Protein AF-0000000080019250 (afdb_homodimer)

Foldseek 3Di:
DQAAAEEEEEDCPPVSVVLVVLQLPDPRYDYQEYEALDPVSLVVVCVVPPVVPPDDRDYHYYPDLVCCLVDPRHAAYEYEDDQQCQLVSLLVCLVSLHAYEYEPQNHLALVSLLVSQVSCVVSLHFFFYPLLLLLFQQLVVLLVCLVVCVQPAWAEKEWEAEAADDADQQAAQLRVPVLNQQLSVCSSNVFFFFKKWKAFDDDPFFPDDPPDDPDPRRLAAPGGRGQWMWMWGATPVRYIYIYTTGNRDHPGFGKMWIHHQFWMWIQGPVDPPARIKTWGWHWDDDPNDTDIDPTDIDRDDGDDDRSSSSVSVVSVVCSVVSHYDPSTTSVSSSSSSQRSSNHSVNHNVRTDMGGGDPPSD/DQAAAEEEEEDCPPVSVVLVVLQLPDPRYDYQEYEALDPVSLVVVCVVPPVVPPDDRDYHYYPDLCCCLVDPRHAAYEYEDDQQCQLVSLLVCLVSLHAYEYEPQNHLDLVSLLVSQVSCVVSLHFFFYPLLLLLFQQLVVLLVCLVVCVQPAWAEKEWEAEAADDADQQAAQLRVPVLNQQLSVCSSNVFFFFKKWKAFDDDPFFPDDPPDDPDPRRLAAPGGRGQWMWMWGATPVRYIYIYTTGNRDHPGFGKMWIHHQFWMWIQGPVDPPARIKTWGWHWDDDPNDTDIDPTDIDRDDGDDDRSSSSVSVVSVVCSSVSHYDPSTTSVSSSSSSQRSSNHSVNHNVRTDMGGGDPPPD

Sequence (722 aa):
MTNQIKIAVVGVGRWGVHLLRNFLEHPQVTVAAVVDPNLERLATIQRQYFLSNKTEETVLLTTEWHKIKQITDLDAVVIATPASTHYSLITNALDWGYHVLAEKPLTLNLKECHELCQLAQKRQRQLMVDHTYLFHPAVERGQAIVQEGKLGDLRYGYACRTHLGPVRQDVDALWDLAIHDIAIFNSWLGQQPVSVQASGRVWLQEKVRRTTTPSPHHPISLLGLADLVWVTLTYPNGFQAYIHLCWLNPDKQRRLVVVGSRGSLIFDEMSATSPLTLLHGELEMQSNHFIPVNQSQQVLQIEKNEPLKRVCDRFVHCIHNNTPCMVSSGWVGTQLVNILAALTESLNQNGKLVVLNTNHYMTNQIKIAVVGVGRWGVHLLRNFLEHPQVTVAAVVDPNLERLATIQRQYFLSNKTEETVLLTTEWHKIKQITDLDAVVIATPASTHYSLITNALDWGYHVLAEKPLTLNLKECHELCQLAQKRQRQLMVDHTYLFHPAVERGQAIVQEGKLGDLRYGYACRTHLGPVRQDVDALWDLAIHDIAIFNSWLGQQPVSVQASGRVWLQEKVRRTTTPSPHHPISLLGLADLVWVTLTYPNGFQAYIHLCWLNPDKQRRLVVVGSRGSLIFDEMSATSPLTLLHGELEMQSNHFIPVNQSQQVLQIEKNEPLKRVCDRFVHCIHNNTPCMVSSGWVGTQLVNILAALTESLNQNGKLVVLNTNHY

Radius of gyration: 30.51 Å; Cα contacts (8 Å, |Δi|>4): 1567; chains: 2; bounding box: 54×101×70 Å

Organism: NCBI:txid2019572

Structure (mmCIF, N/CA/C/O backbone):
data_AF-0000000080019250-model_v1
#
loop_
_entity.id
_entity.type
_entity.pdbx_description
1 polymer 'Gfo/Idh/MocA family oxidoreductase'
#
loop_
_atom_site.group_PDB
_atom_site.id
_atom_site.type_symbol
_atom_site.label_atom_id
_atom_site.label_alt_id
_atom_site.label_comp_id
_atom_site.label_asym_id
_atom_site.label_entity_id
_atom_site.label_seq_id
_atom_site.pdbx_PDB_ins_code
_atom_site.Cartn_x
_atom_site.Cartn_y
_atom_site.Cartn_z
_atom_site.occupancy
_atom_site.B_iso_or_equiv
_atom_site.auth_seq_id
_atom_site.auth_comp_id
_atom_site.auth_asym_id
_atom_site.auth_atom_id
_atom_site.pdbx_PDB_model_num
ATOM 1 N N . MET A 1 1 ? 7.574 -35.281 -39.594 1 39.47 1 MET A N 1
ATOM 2 C CA . MET A 1 1 ? 6.277 -35.312 -38.938 1 39.47 1 MET A CA 1
ATOM 3 C C . MET A 1 1 ? 6.406 -34.875 -37.469 1 39.47 1 MET A C 1
ATOM 5 O O . MET A 1 1 ? 7.18 -35.469 -36.719 1 39.47 1 MET A O 1
ATOM 9 N N . THR A 1 2 ? 6.305 -33.656 -37.125 1 54.28 2 THR A N 1
ATOM 10 C CA . THR A 1 2 ? 6.699 -33.125 -35.812 1 54.28 2 THR A CA 1
ATOM 11 C C . THR A 1 2 ? 6.062 -33.875 -34.688 1 54.28 2 THR A C 1
ATOM 13 O O . THR A 1 2 ? 4.879 -34.219 -34.719 1 54.28 2 THR A O 1
ATOM 16 N N . ASN A 1 3 ? 6.781 -34.719 -33.969 1 76.56 3 ASN A N 1
ATOM 17 C CA . ASN A 1 3 ? 6.367 -35.656 -32.938 1 76.56 3 ASN A CA 1
ATOM 18 C C . ASN A 1 3 ? 5.402 -35.031 -31.953 1 76.56 3 ASN A C 1
ATOM 20 O O . ASN A 1 3 ? 5.766 -34.094 -31.234 1 76.56 3 ASN A O 1
ATOM 24 N N . GLN A 1 4 ? 4.094 -35.281 -32.188 1 91.5 4 GLN A N 1
ATOM 25 C CA . GLN A 1 4 ? 3.035 -34.812 -31.297 1 91.5 4 GLN A CA 1
ATOM 26 C C . GLN A 1 4 ? 3.199 -35.344 -29.875 1 91.5 4 GLN A C 1
ATOM 28 O O . GLN A 1 4 ? 3.553 -36.5 -29.688 1 91.5 4 GLN A O 1
ATOM 33 N N . ILE A 1 5 ? 3.053 -34.5 -28.953 1 96 5 ILE A N 1
ATOM 34 C CA . ILE A 1 5 ? 3.045 -34.906 -27.562 1 96 5 ILE A CA 1
ATOM 35 C C . ILE A 1 5 ? 1.623 -35.25 -27.125 1 96 5 ILE A C 1
ATOM 37 O O . ILE A 1 5 ? 0.692 -34.469 -27.344 1 96 5 ILE A O 1
ATOM 41 N N . LYS A 1 6 ? 1.521 -36.406 -26.672 1 97.19 6 LYS A N 1
ATOM 42 C CA . LYS A 1 6 ? 0.224 -36.844 -26.156 1 97.19 6 LYS A CA 1
ATOM 43 C C . LYS A 1 6 ? 0.096 -36.562 -24.672 1 97.19 6 LYS A C 1
ATOM 45 O O . LYS A 1 6 ? 0.943 -36.969 -23.875 1 97.19 6 LYS A O 1
ATOM 50 N N . ILE A 1 7 ? -1.041 -35.812 -24.281 1 98.19 7 ILE A N 1
ATOM 51 C CA . ILE A 1 7 ? -1.111 -35.438 -22.875 1 98.19 7 ILE A CA 1
ATOM 52 C C . ILE A 1 7 ? -2.469 -35.812 -22.297 1 98.19 7 ILE A C 1
ATOM 54 O O . ILE A 1 7 ? -3.434 -36 -23.047 1 98.19 7 ILE A O 1
ATOM 58 N N . ALA A 1 8 ? -2.494 -35.969 -21 1 98.56 8 ALA A N 1
ATOM 59 C CA . ALA A 1 8 ? -3.719 -36.062 -20.219 1 98.56 8 ALA A CA 1
ATOM 60 C C . ALA A 1 8 ? -3.869 -34.844 -19.297 1 98.56 8 ALA A C 1
ATOM 62 O O . ALA A 1 8 ? -2.891 -34.375 -18.703 1 98.56 8 ALA A O 1
ATOM 63 N N . VAL A 1 9 ? -5.074 -34.312 -19.188 1 98.62 9 VAL A N 1
ATOM 64 C CA . VAL A 1 9 ? -5.363 -33.219 -18.297 1 98.62 9 VAL A CA 1
ATOM 65 C C . VAL A 1 9 ? -6.168 -33.719 -17.094 1 98.62 9 VAL A C 1
ATOM 67 O O . VAL A 1 9 ? -7.242 -34.281 -17.266 1 98.62 9 VAL A O 1
ATOM 70 N N . VAL A 1 10 ? -5.574 -33.5 -15.93 1 98.62 10 VAL A N 1
ATOM 71 C CA . VAL A 1 10 ? -6.207 -33.938 -14.688 1 98.62 10 VAL A CA 1
ATOM 72 C C . VAL A 1 10 ? -6.758 -32.75 -13.93 1 98.62 10 VAL A C 1
ATOM 74 O O . VAL A 1 10 ? -5.996 -31.938 -13.383 1 98.62 10 VAL A O 1
ATOM 77 N N . GLY A 1 11 ? -8.039 -32.656 -13.812 1 98 11 GLY A N 1
ATOM 78 C CA . GLY A 1 11 ? -8.703 -31.5 -13.219 1 98 11 GLY A CA 1
ATOM 79 C C . GLY A 1 11 ? -9.148 -30.469 -14.25 1 98 11 GLY A C 1
ATOM 80 O O . GLY A 1 11 ? -8.32 -29.844 -14.906 1 98 11 GLY A O 1
ATOM 81 N N . VAL A 1 12 ? -10.492 -30.297 -14.398 1 97.25 12 VAL A N 1
ATOM 82 C CA . VAL A 1 12 ? -11.023 -29.312 -15.336 1 97.25 12 VAL A CA 1
ATOM 83 C C . VAL A 1 12 ? -12.031 -28.422 -14.617 1 97.25 12 VAL A C 1
ATOM 85 O O . VAL A 1 12 ? -13.133 -28.188 -15.117 1 97.25 12 VAL A O 1
ATOM 88 N N . GLY A 1 13 ? -11.586 -28.016 -13.414 1 93.44 13 GLY A N 1
ATOM 89 C CA . GLY A 1 13 ? -12.328 -27 -12.703 1 93.44 13 GLY A CA 1
ATOM 90 C C . GLY A 1 13 ? -12.102 -25.594 -13.25 1 93.44 13 GLY A C 1
ATOM 91 O O . GLY A 1 13 ? -12.031 -25.406 -14.469 1 93.44 13 GLY A O 1
ATOM 92 N N . ARG A 1 14 ? -12.047 -24.625 -12.414 1 87.81 14 ARG A N 1
ATOM 93 C CA . ARG A 1 14 ? -11.961 -23.203 -12.789 1 87.81 14 ARG A CA 1
ATOM 94 C C . ARG A 1 14 ? -10.719 -22.938 -13.625 1 87.81 14 ARG A C 1
ATOM 96 O O . ARG A 1 14 ? -10.773 -22.203 -14.617 1 87.81 14 ARG A O 1
ATOM 103 N N . TRP A 1 15 ? -9.57 -23.516 -13.234 1 91.25 15 TRP A N 1
ATOM 104 C CA . TRP A 1 15 ? -8.312 -23.234 -13.922 1 91.25 15 TRP A CA 1
ATOM 105 C C . TRP A 1 15 ? -8.016 -24.297 -14.977 1 91.25 15 TRP A C 1
ATOM 107 O O . TRP A 1 15 ? -7.543 -23.984 -16.062 1 91.25 15 TRP A O 1
ATOM 117 N N . GLY A 1 16 ? -8.344 -25.516 -14.672 1 96.62 16 GLY A N 1
ATOM 118 C CA . GLY A 1 16 ? -8.031 -26.641 -15.547 1 96.62 16 GLY A CA 1
ATOM 119 C C . GLY A 1 16 ? -8.648 -26.5 -16.922 1 96.62 16 GLY A C 1
ATOM 120 O O . GLY A 1 16 ? -8.062 -26.938 -17.922 1 96.62 16 GLY A O 1
ATOM 121 N N . VAL A 1 17 ? -9.773 -25.859 -17 1 96.75 17 VAL A N 1
ATOM 122 C CA . VAL A 1 17 ? -10.461 -25.703 -18.281 1 96.75 17 VAL A CA 1
ATOM 123 C C . VAL A 1 17 ? -9.633 -24.797 -19.203 1 96.75 17 VAL A C 1
ATOM 125 O O . VAL A 1 17 ? -9.641 -24.984 -20.422 1 96.75 17 VAL A O 1
ATOM 128 N N . HIS A 1 18 ? -8.938 -23.828 -18.656 1 97.38 18 HIS A N 1
ATOM 129 C CA . HIS A 1 18 ? -8.094 -22.953 -19.453 1 97.38 18 HIS A CA 1
ATOM 130 C C . HIS A 1 18 ? -6.855 -23.672 -19.953 1 97.38 18 HIS A C 1
ATOM 132 O O . HIS A 1 18 ? -6.414 -23.453 -21.094 1 97.38 18 HIS A O 1
ATOM 138 N N . LEU A 1 19 ? -6.316 -24.531 -19.125 1 98.38 19 LEU A N 1
ATOM 139 C CA . LEU A 1 19 ? -5.199 -25.359 -19.562 1 98.38 19 LEU A CA 1
ATOM 140 C C . LEU A 1 19 ? -5.621 -26.297 -20.688 1 98.38 19 LEU A C 1
ATOM 142 O O . LEU A 1 19 ? -4.934 -26.391 -21.703 1 98.38 19 LEU A O 1
ATOM 146 N N . LEU A 1 20 ? -6.77 -26.891 -20.5 1 98 20 LEU A N 1
ATOM 147 C CA . LEU A 1 20 ? -7.301 -27.797 -21.531 1 98 20 LEU A CA 1
ATOM 148 C C . LEU A 1 20 ? -7.473 -27.062 -22.859 1 98 20 LEU A C 1
ATOM 150 O O . LEU A 1 20 ? -7.023 -27.562 -23.891 1 98 20 LEU A O 1
ATOM 154 N N . ARG A 1 21 ? -8.062 -25.906 -22.781 1 97.44 21 ARG A N 1
ATOM 155 C CA . ARG A 1 21 ? -8.289 -25.109 -23.984 1 97.44 21 ARG A CA 1
ATOM 156 C C . ARG A 1 21 ? -6.973 -24.812 -24.688 1 97.44 21 ARG A C 1
ATOM 158 O O . ARG A 1 21 ? -6.859 -25 -25.906 1 97.44 21 ARG A O 1
ATOM 165 N N . ASN A 1 22 ? -5.984 -24.438 -23.969 1 98.06 22 ASN A N 1
ATOM 166 C CA . ASN A 1 22 ? -4.699 -24.062 -24.547 1 98.06 22 ASN A CA 1
ATOM 167 C C . ASN A 1 22 ? -4.004 -25.266 -25.172 1 98.06 22 ASN A C 1
ATOM 169 O O . ASN A 1 22 ? -3.406 -25.156 -26.25 1 98.06 22 ASN A O 1
ATOM 173 N N . PHE A 1 23 ? -4.121 -26.438 -24.562 1 97.75 23 PHE A N 1
ATOM 174 C CA . PHE A 1 23 ? -3.465 -27.625 -25.094 1 97.75 23 PHE A CA 1
ATOM 175 C C . PHE A 1 23 ? -4.219 -28.156 -26.312 1 97.75 23 PHE A C 1
ATOM 177 O O . PHE A 1 23 ? -3.611 -28.688 -27.234 1 97.75 23 PHE A O 1
ATOM 184 N N . LEU A 1 24 ? -5.547 -27.984 -26.297 1 96.44 24 LEU A N 1
ATOM 185 C CA . LEU A 1 24 ? -6.344 -28.391 -27.469 1 96.44 24 LEU A CA 1
ATOM 186 C C . LEU A 1 24 ? -5.984 -27.547 -28.688 1 96.44 24 LEU A C 1
ATOM 188 O O . LEU A 1 24 ? -6.031 -28.031 -29.812 1 96.44 24 LEU A O 1
ATOM 192 N N . GLU A 1 25 ? -5.57 -26.359 -28.438 1 96.12 25 GLU A N 1
ATOM 193 C CA . GLU A 1 25 ? -5.266 -25.438 -29.516 1 96.12 25 GLU A CA 1
ATOM 194 C C . GLU A 1 25 ? -3.799 -25.531 -29.922 1 96.12 25 GLU A C 1
ATOM 196 O O . GLU A 1 25 ? -3.402 -24.984 -30.953 1 96.12 25 GLU A O 1
ATOM 201 N N . HIS A 1 26 ? -3.023 -26.203 -29.188 1 96.88 26 HIS A N 1
ATOM 202 C CA . HIS A 1 26 ? -1.589 -26.266 -29.438 1 96.88 26 HIS A CA 1
ATOM 203 C C . HIS A 1 26 ? -1.271 -27.203 -30.609 1 96.88 26 HIS A C 1
ATOM 205 O O . HIS A 1 26 ? -1.672 -28.359 -30.594 1 96.88 26 HIS A O 1
ATOM 211 N N . PRO A 1 27 ? -0.508 -26.797 -31.547 1 95.62 27 PRO A N 1
ATOM 212 C CA . PRO A 1 27 ? -0.312 -27.578 -32.781 1 95.62 27 PRO A CA 1
ATOM 213 C C . PRO A 1 27 ? 0.541 -28.828 -32.562 1 95.62 27 PRO A C 1
ATOM 215 O O . PRO A 1 27 ? 0.511 -29.75 -33.375 1 95.62 27 PRO A O 1
ATOM 218 N N . GLN A 1 28 ? 1.245 -28.891 -31.484 1 97.12 28 GLN A N 1
ATOM 219 C CA . GLN A 1 28 ? 2.146 -30.016 -31.266 1 97.12 28 GLN A CA 1
ATOM 220 C C . GLN A 1 28 ? 1.634 -30.922 -30.156 1 97.12 28 GLN A C 1
ATOM 222 O O . GLN A 1 28 ? 2.396 -31.703 -29.594 1 97.12 28 GLN A O 1
ATOM 227 N N . VAL A 1 29 ? 0.356 -30.797 -29.828 1 97.06 29 VAL A N 1
ATOM 228 C CA . VAL A 1 29 ? -0.158 -31.562 -28.703 1 97.06 29 VAL A CA 1
ATOM 229 C C . VAL A 1 29 ? -1.455 -32.281 -29.094 1 97.06 29 VAL A C 1
ATOM 231 O O . VAL A 1 29 ? -2.277 -31.703 -29.828 1 97.06 29 VAL A O 1
ATOM 234 N N . THR A 1 30 ? -1.56 -33.469 -28.719 1 95.81 30 THR A N 1
ATOM 235 C CA . THR A 1 30 ? -2.826 -34.188 -28.75 1 95.81 30 THR A CA 1
ATOM 236 C C . THR A 1 30 ? -3.314 -34.5 -27.344 1 95.81 30 THR A C 1
ATOM 238 O O . THR A 1 30 ? -2.602 -35.156 -26.562 1 95.81 30 THR A O 1
ATOM 241 N N . VAL A 1 31 ? -4.512 -34.062 -27.016 1 96.88 31 VAL A N 1
ATOM 242 C CA . VAL A 1 31 ? -5.105 -34.406 -25.734 1 96.88 31 VAL A CA 1
ATOM 243 C C . VAL A 1 31 ? -5.742 -35.812 -25.812 1 96.88 31 VAL A C 1
ATOM 245 O O . VAL A 1 31 ? -6.668 -36.031 -26.594 1 96.88 31 VAL A O 1
ATOM 248 N N . ALA A 1 32 ? -5.262 -36.656 -25 1 96.81 32 ALA A N 1
ATOM 249 C CA . ALA A 1 32 ? -5.699 -38.062 -25.094 1 96.81 32 ALA A CA 1
ATOM 250 C C . ALA A 1 32 ? -6.695 -38.406 -23.984 1 96.81 32 ALA A C 1
ATOM 252 O O . ALA A 1 32 ? -7.473 -39.344 -24.109 1 96.81 32 ALA A O 1
ATOM 253 N N . ALA A 1 33 ? -6.613 -37.594 -22.922 1 97.81 33 ALA A N 1
ATOM 254 C CA . ALA A 1 33 ? -7.52 -37.906 -21.828 1 97.81 33 ALA A CA 1
ATOM 255 C C . ALA A 1 33 ? -7.797 -36.656 -20.984 1 97.81 33 ALA A C 1
ATOM 257 O O . ALA A 1 33 ? -6.961 -35.75 -20.906 1 97.81 33 ALA A O 1
ATOM 258 N N . VAL A 1 34 ? -9 -36.625 -20.406 1 98.31 34 VAL A N 1
ATOM 259 C CA . VAL A 1 34 ? -9.414 -35.656 -19.391 1 98.31 34 VAL A CA 1
ATOM 260 C C . VAL A 1 34 ? -9.969 -36.406 -18.172 1 98.31 34 VAL A C 1
ATOM 262 O O . VAL A 1 34 ? -10.852 -37.25 -18.297 1 98.31 34 VAL A O 1
ATOM 265 N N . VAL A 1 35 ? -9.359 -36.094 -17.062 1 98.5 35 VAL A N 1
ATOM 266 C CA . VAL A 1 35 ? -9.75 -36.75 -15.82 1 98.5 35 VAL A CA 1
ATOM 267 C C . VAL A 1 35 ? -10.336 -35.719 -14.852 1 98.5 35 VAL A C 1
ATOM 269 O O . VAL A 1 35 ? -9.742 -34.656 -14.609 1 98.5 35 VAL A O 1
ATOM 272 N N . ASP A 1 36 ? -11.516 -35.938 -14.344 1 98.25 36 ASP A N 1
ATOM 273 C CA . ASP A 1 36 ? -12.141 -35.156 -13.289 1 98.25 36 ASP A CA 1
ATOM 274 C C . ASP A 1 36 ? -13.109 -36 -12.469 1 98.25 36 ASP A C 1
ATOM 276 O O . ASP A 1 36 ? -13.852 -36.812 -13.016 1 98.25 36 ASP A O 1
ATOM 280 N N . PRO A 1 37 ? -13.055 -35.75 -11.133 1 96.5 37 PRO A N 1
ATOM 281 C CA . PRO A 1 37 ? -13.961 -36.562 -10.32 1 96.5 37 PRO A CA 1
ATOM 282 C C . PRO A 1 37 ? -15.43 -36.188 -10.531 1 96.5 37 PRO A C 1
ATOM 284 O O . PRO A 1 37 ? -16.312 -36.969 -10.156 1 96.5 37 PRO A O 1
ATOM 287 N N . ASN A 1 38 ? -15.734 -35.062 -11.07 1 96.5 38 ASN A N 1
ATOM 288 C CA . ASN A 1 38 ? -17.109 -34.594 -11.281 1 96.5 38 ASN A CA 1
ATOM 289 C C . ASN A 1 38 ? -17.609 -34.938 -12.672 1 96.5 38 ASN A C 1
ATOM 291 O O . ASN A 1 38 ? -17.203 -34.344 -13.664 1 96.5 38 ASN A O 1
ATOM 295 N N . LEU A 1 39 ? -18.578 -35.781 -12.758 1 96.12 39 LEU A N 1
ATOM 296 C CA . LEU A 1 39 ? -19.141 -36.25 -14.023 1 96.12 39 LEU A CA 1
ATOM 297 C C . LEU A 1 39 ? -19.766 -35.125 -14.812 1 96.12 39 LEU A C 1
ATOM 299 O O . LEU A 1 39 ? -19.719 -35.125 -16.047 1 96.12 39 LEU A O 1
ATOM 303 N N . GLU A 1 40 ? -20.312 -34.219 -14.094 1 96.06 40 GLU A N 1
ATOM 304 C CA . GLU A 1 40 ? -20.969 -33.094 -14.766 1 96.06 40 GLU A CA 1
ATOM 305 C C . GLU A 1 40 ? -19.953 -32.219 -15.492 1 96.06 40 GLU A C 1
ATOM 307 O O . GLU A 1 40 ? -20.234 -31.688 -16.562 1 96.06 40 GLU A O 1
ATOM 312 N N . ARG A 1 41 ? -18.781 -32.062 -14.898 1 96 41 ARG A N 1
ATOM 313 C CA . ARG A 1 41 ? -17.719 -31.297 -15.539 1 96 41 ARG A CA 1
ATOM 314 C C . ARG A 1 41 ? -17.234 -32 -16.812 1 96 41 ARG A C 1
ATOM 316 O O . ARG A 1 41 ? -17 -31.344 -17.828 1 96 41 ARG A O 1
ATOM 323 N N . LEU A 1 42 ? -17.172 -33.281 -16.781 1 96.31 42 LEU A N 1
ATOM 324 C CA . LEU A 1 42 ? -16.734 -34.062 -17.938 1 96.31 42 LEU A CA 1
ATOM 325 C C . LEU A 1 42 ? -17.75 -33.969 -19.062 1 96.31 42 LEU A C 1
ATOM 327 O O . LEU A 1 42 ? -17.375 -33.875 -20.234 1 96.31 42 LEU A O 1
ATOM 331 N N . ALA A 1 43 ? -18.984 -33.969 -18.656 1 95.19 43 ALA A N 1
ATOM 332 C CA . ALA A 1 43 ? -20.047 -33.844 -19.656 1 95.19 43 ALA A CA 1
ATOM 333 C C . ALA A 1 43 ? -19.984 -32.5 -20.359 1 95.19 43 ALA A C 1
ATOM 335 O O . ALA A 1 43 ? -20.172 -32.406 -21.578 1 95.19 43 ALA A O 1
ATOM 336 N N . THR A 1 44 ? -19.781 -31.516 -19.562 1 95.19 44 THR A N 1
ATOM 337 C CA . THR A 1 44 ? -19.656 -30.172 -20.109 1 95.19 44 THR A CA 1
ATOM 338 C C . THR A 1 44 ? -18.5 -30.078 -21.094 1 95.19 44 THR A C 1
ATOM 340 O O . THR A 1 44 ? -18.625 -29.5 -22.172 1 95.19 44 THR A O 1
ATOM 343 N N . ILE A 1 45 ? -17.422 -30.688 -20.672 1 95.06 45 ILE A N 1
ATOM 344 C CA . ILE A 1 45 ? -16.219 -30.703 -21.516 1 95.06 45 ILE A CA 1
ATOM 345 C C . ILE A 1 45 ? -16.5 -31.469 -22.812 1 95.06 45 ILE A C 1
ATOM 347 O O . ILE A 1 45 ? -16.094 -31.031 -23.891 1 95.06 45 ILE A O 1
ATOM 351 N N . GLN A 1 46 ? -17.141 -32.594 -22.734 1 93.38 46 GLN A N 1
ATOM 352 C CA . GLN A 1 46 ? -17.484 -33.375 -23.906 1 93.38 46 GLN A CA 1
ATOM 353 C C . GLN A 1 46 ? -18.297 -32.562 -24.906 1 93.38 46 GLN A C 1
ATOM 355 O O . GLN A 1 46 ? -18 -32.562 -26.109 1 93.38 46 GLN A O 1
ATOM 360 N N . ARG A 1 47 ? -19.234 -31.828 -24.375 1 93 47 ARG A N 1
ATOM 361 C CA . ARG A 1 47 ? -20.125 -31.031 -25.219 1 93 47 ARG A CA 1
ATOM 362 C C . ARG A 1 47 ? -19.375 -29.859 -25.844 1 93 47 ARG A C 1
ATOM 364 O O . ARG A 1 47 ? -19.609 -29.531 -27.016 1 93 47 ARG A O 1
ATOM 371 N N . GLN A 1 48 ? -18.531 -29.328 -25.109 1 92.75 48 GLN A N 1
ATOM 372 C CA . GLN A 1 48 ? -17.875 -28.094 -25.547 1 92.75 48 GLN A CA 1
ATOM 373 C C . GLN A 1 48 ? -16.766 -28.391 -26.531 1 92.75 48 GLN A C 1
ATOM 375 O O . GLN A 1 48 ? -16.547 -27.609 -27.469 1 92.75 48 GLN A O 1
ATOM 380 N N . TYR A 1 49 ? -16.078 -29.562 -26.359 1 91.75 49 TYR A N 1
ATOM 381 C CA . TYR A 1 49 ? -14.828 -29.688 -27.109 1 91.75 49 TYR A CA 1
ATOM 382 C C . TYR A 1 49 ? -14.852 -30.922 -28 1 91.75 49 TYR A C 1
ATOM 384 O O . TYR A 1 49 ? -14.109 -31 -28.984 1 91.75 49 TYR A O 1
ATOM 392 N N . PHE A 1 50 ? -15.695 -31.906 -27.75 1 86.06 50 PHE A N 1
ATOM 393 C CA . PHE A 1 50 ? -15.461 -33.188 -28.406 1 86.06 50 PHE A CA 1
ATOM 394 C C . PHE A 1 50 ? -16.719 -33.688 -29.109 1 86.06 50 PHE A C 1
ATOM 396 O O . PHE A 1 50 ? -16.703 -34.719 -29.75 1 86.06 50 PHE A O 1
ATOM 403 N N . LEU A 1 51 ? -17.891 -33.062 -28.953 1 76.44 51 LEU A N 1
ATOM 404 C CA . LEU A 1 51 ? -19.109 -33.562 -29.594 1 76.44 51 LEU A CA 1
ATOM 405 C C . LEU A 1 51 ? -19.031 -33.406 -31.109 1 76.44 51 LEU A C 1
ATOM 407 O O . LEU A 1 51 ? -19.453 -34.281 -31.844 1 76.44 51 LEU A O 1
ATOM 411 N N . SER A 1 52 ? -18.859 -32.125 -31.516 1 64.38 52 SER A N 1
ATOM 412 C CA . SER A 1 52 ? -18.984 -31.891 -32.938 1 64.38 52 SER A CA 1
ATOM 413 C C . SER A 1 52 ? -17.844 -32.562 -33.719 1 64.38 52 SER A C 1
ATOM 415 O O . SER A 1 52 ? -17.875 -32.656 -34.938 1 64.38 52 SER A O 1
ATOM 417 N N . ASN A 1 53 ? -16.797 -32.688 -33.031 1 56.28 53 ASN A N 1
ATOM 418 C CA . ASN A 1 53 ? -15.625 -33.156 -33.781 1 56.28 53 ASN A CA 1
ATOM 419 C C . ASN A 1 53 ? -15.68 -34.656 -34.031 1 56.28 53 ASN A C 1
ATOM 421 O O . ASN A 1 53 ? -15.781 -35.438 -33.094 1 56.28 53 ASN A O 1
ATOM 425 N N . LYS A 1 54 ? -16.266 -34.906 -35.281 1 50.81 54 LYS A N 1
ATOM 426 C CA . LYS A 1 54 ? -16.344 -36.188 -35.938 1 50.81 54 LYS A CA 1
ATOM 427 C C . LYS A 1 54 ? -15.031 -36.969 -35.812 1 50.81 54 LYS A C 1
ATOM 429 O O . LYS A 1 54 ? -14.867 -38.031 -36.438 1 50.81 54 LYS A O 1
ATOM 434 N N . THR A 1 55 ? -13.93 -36.156 -35.688 1 47.84 55 THR A N 1
ATOM 435 C CA . THR A 1 55 ? -12.703 -36.906 -35.906 1 47.84 55 THR A CA 1
ATOM 436 C C . THR A 1 55 ? -12.523 -37.969 -34.844 1 47.84 55 THR A C 1
ATOM 438 O O . THR A 1 55 ? -13.008 -37.812 -33.719 1 47.84 55 THR A O 1
ATOM 441 N N . GLU A 1 56 ? -11.953 -39.125 -35.219 1 47.84 56 GLU A N 1
ATOM 442 C CA . GLU A 1 56 ? -11.625 -40.469 -34.781 1 47.84 56 GLU A CA 1
ATOM 443 C C . GLU A 1 56 ? -10.883 -40.469 -33.469 1 47.84 56 GLU A C 1
ATOM 445 O O . GLU A 1 56 ? -10.758 -41.5 -32.812 1 47.84 56 GLU A O 1
ATOM 450 N N . GLU A 1 57 ? -10.031 -39.438 -33.156 1 57.38 57 GLU A N 1
ATOM 451 C CA . GLU A 1 57 ? -9.148 -39.75 -32.031 1 57.38 57 GLU A CA 1
ATOM 452 C C . GLU A 1 57 ? -9.859 -39.531 -30.688 1 57.38 57 GLU A C 1
ATOM 454 O O . GLU A 1 57 ? -10.359 -38.438 -30.406 1 57.38 57 GLU A O 1
ATOM 459 N N . THR A 1 58 ? -10.312 -40.625 -30.016 1 79.25 58 THR A N 1
ATOM 460 C CA . THR A 1 58 ? -11.164 -40.75 -28.844 1 79.25 58 THR A CA 1
ATOM 461 C C . THR A 1 58 ? -10.445 -40.25 -27.594 1 79.25 58 THR A C 1
ATOM 463 O O . THR A 1 58 ? -9.359 -40.719 -27.25 1 79.25 58 THR A O 1
ATOM 466 N N . VAL A 1 59 ? -10.805 -39.094 -27.172 1 92.81 59 VAL A N 1
ATOM 467 C CA . VAL A 1 59 ? -10.344 -38.594 -25.875 1 92.81 59 VAL A CA 1
ATOM 468 C C . VAL A 1 59 ? -11.031 -39.344 -24.75 1 92.81 59 VAL A C 1
ATOM 470 O O . VAL A 1 59 ? -12.258 -39.5 -24.75 1 92.81 59 VAL A O 1
ATOM 473 N N . LEU A 1 60 ? -10.227 -39.938 -23.938 1 96.06 60 LEU A N 1
ATOM 474 C CA . LEU A 1 60 ? -10.766 -40.625 -22.781 1 96.06 60 LEU A CA 1
ATOM 475 C C . LEU A 1 60 ? -11.258 -39.656 -21.734 1 96.06 60 LEU A C 1
ATOM 477 O O . LEU A 1 60 ? -10.477 -38.844 -21.219 1 96.06 60 LEU A O 1
ATOM 481 N N . LEU A 1 61 ? -12.555 -39.625 -21.5 1 96.88 61 LEU A N 1
ATOM 482 C CA . LEU A 1 61 ? -13.133 -38.875 -20.375 1 96.88 61 LEU A CA 1
ATOM 483 C C . LEU A 1 61 ? -13.445 -39.812 -19.219 1 96.88 61 LEU A C 1
ATOM 485 O O . LEU A 1 61 ? -14.242 -40.75 -19.375 1 96.88 61 LEU A O 1
ATOM 489 N N . THR A 1 62 ? -12.781 -39.594 -18.047 1 97.75 62 THR A N 1
ATOM 490 C CA . THR A 1 62 ? -12.945 -40.594 -16.984 1 97.75 62 THR A CA 1
ATOM 491 C C . THR A 1 62 ? -12.852 -39.906 -15.609 1 97.75 62 THR A C 1
ATOM 493 O O . THR A 1 62 ? -12.258 -38.844 -15.477 1 97.75 62 THR A O 1
ATOM 496 N N . THR A 1 63 ? -13.438 -40.469 -14.633 1 98 63 THR A N 1
ATOM 497 C CA . THR A 1 63 ? -13.32 -40.031 -13.25 1 98 63 THR A CA 1
ATOM 498 C C . THR A 1 63 ? -12.188 -40.75 -12.531 1 98 63 THR A C 1
ATOM 500 O O . THR A 1 63 ? -11.844 -40.406 -11.398 1 98 63 THR A O 1
ATOM 503 N N . GLU A 1 64 ? -11.602 -41.656 -13.281 1 97.38 64 GLU A N 1
ATOM 504 C CA . GLU A 1 64 ? -10.594 -42.531 -12.656 1 97.38 64 GLU A CA 1
ATOM 505 C C . GLU A 1 64 ? -9.195 -42.188 -13.164 1 97.38 64 GLU A C 1
ATOM 507 O O . GLU A 1 64 ? -8.852 -42.469 -14.312 1 97.38 64 GLU A O 1
ATOM 512 N N . TRP A 1 65 ? -8.391 -41.75 -12.289 1 96.69 65 TRP A N 1
ATOM 513 C CA . TRP A 1 65 ? -7.043 -41.281 -12.555 1 96.69 65 TRP A CA 1
ATOM 514 C C . TRP A 1 65 ? -6.168 -42.375 -13.148 1 96.69 65 TRP A C 1
ATOM 516 O O . TRP A 1 65 ? -5.441 -42.156 -14.117 1 96.69 65 TRP A O 1
ATOM 526 N N . HIS A 1 66 ? -6.281 -43.594 -12.766 1 96.69 66 HIS A N 1
ATOM 527 C CA . HIS A 1 66 ? -5.383 -44.656 -13.156 1 96.69 66 HIS A CA 1
ATOM 528 C C . HIS A 1 66 ? -5.676 -45.156 -14.57 1 96.69 66 HIS A C 1
ATOM 530 O O . HIS A 1 66 ? -4.848 -45.812 -15.188 1 96.69 66 HIS A O 1
ATOM 536 N N . LYS A 1 67 ? -6.844 -44.781 -15.102 1 97.38 67 LYS A N 1
ATOM 537 C CA . LYS A 1 67 ? -7.25 -45.25 -16.422 1 97.38 67 LYS A CA 1
ATOM 538 C C . LYS A 1 67 ? -6.379 -44.625 -17.516 1 97.38 67 LYS A C 1
ATOM 540 O O . LYS A 1 67 ? -6.344 -45.156 -18.641 1 97.38 67 LYS A O 1
ATOM 545 N N . ILE A 1 68 ? -5.637 -43.625 -17.188 1 97.31 68 ILE A N 1
ATOM 546 C CA . ILE A 1 68 ? -4.828 -42.969 -18.219 1 97.31 68 ILE A CA 1
ATOM 547 C C . ILE A 1 68 ? -3.666 -43.906 -18.594 1 97.31 68 ILE A C 1
ATOM 549 O O . ILE A 1 68 ? -3.062 -43.75 -19.656 1 97.31 68 ILE A O 1
ATOM 553 N N . LYS A 1 69 ? -3.344 -44.844 -17.734 1 96.81 69 LYS A N 1
ATOM 554 C CA . LYS A 1 69 ? -2.248 -45.781 -18 1 96.81 69 LYS A CA 1
ATOM 555 C C . LYS A 1 69 ? -2.535 -46.656 -19.219 1 96.81 69 LYS A C 1
ATOM 557 O O . LYS A 1 69 ? -1.619 -47.219 -19.812 1 96.81 69 LYS A O 1
ATOM 562 N N . GLN A 1 70 ? -3.797 -46.719 -19.547 1 95.56 70 GLN A N 1
ATOM 563 C CA . GLN A 1 70 ? -4.188 -47.562 -20.688 1 95.56 70 GLN A CA 1
ATOM 564 C C . GLN A 1 70 ? -3.859 -46.875 -22 1 95.56 70 GLN A C 1
ATOM 566 O O . GLN A 1 70 ? -3.867 -47.5 -23.062 1 95.56 70 GLN A O 1
ATOM 571 N N . ILE A 1 71 ? -3.631 -45.656 -21.906 1 95.69 71 ILE A N 1
ATOM 572 C CA . ILE A 1 71 ? -3.352 -44.906 -23.125 1 95.69 71 ILE A CA 1
ATOM 573 C C . ILE A 1 71 ? -1.918 -45.156 -23.578 1 95.69 71 ILE A C 1
ATOM 575 O O . ILE A 1 71 ? -0.966 -44.906 -22.844 1 95.69 71 ILE A O 1
ATOM 579 N N . THR A 1 72 ? -1.812 -45.656 -24.766 1 93.38 72 THR A N 1
ATOM 580 C CA . THR A 1 72 ? -0.501 -45.938 -25.344 1 93.38 72 THR A CA 1
ATOM 581 C C . THR A 1 72 ? 0.218 -44.656 -25.734 1 93.38 72 THR A C 1
ATOM 583 O O . THR A 1 72 ? -0.395 -43.719 -26.281 1 93.38 72 THR A O 1
ATOM 586 N N . ASP A 1 73 ? 1.473 -44.531 -25.422 1 93.75 73 ASP A N 1
ATOM 587 C CA . ASP A 1 73 ? 2.385 -43.469 -25.844 1 93.75 73 ASP A CA 1
ATOM 588 C C . ASP A 1 73 ? 2.012 -42.125 -25.219 1 93.75 73 ASP A C 1
ATOM 590 O O . ASP A 1 73 ? 2.109 -41.094 -25.859 1 93.75 73 ASP A O 1
ATOM 594 N N . LEU A 1 74 ? 1.384 -42.188 -24.078 1 97.12 74 LEU A N 1
ATOM 595 C CA . LEU A 1 74 ? 1.174 -40.938 -23.328 1 97.12 74 LEU A CA 1
ATOM 596 C C . LEU A 1 74 ? 2.504 -40.344 -22.875 1 97.12 74 LEU A C 1
ATOM 598 O O . LEU A 1 74 ? 3.357 -41.062 -22.344 1 97.12 74 LEU A O 1
ATOM 602 N N . ASP A 1 75 ? 2.639 -39.062 -23.109 1 97.94 75 ASP A N 1
ATOM 603 C CA . ASP A 1 75 ? 3.936 -38.438 -22.859 1 97.94 75 ASP A CA 1
ATOM 604 C C . ASP A 1 75 ? 3.916 -37.625 -21.547 1 97.94 75 ASP A C 1
ATOM 606 O O . ASP A 1 75 ? 4.934 -37.531 -20.859 1 97.94 75 ASP A O 1
ATOM 610 N N . ALA A 1 76 ? 2.768 -37.031 -21.281 1 98.75 76 ALA A N 1
ATOM 611 C CA . ALA A 1 76 ? 2.777 -36.031 -20.203 1 98.75 76 ALA A CA 1
ATOM 612 C C . ALA A 1 76 ? 1.402 -35.938 -19.562 1 98.75 76 ALA A C 1
ATOM 614 O O . ALA A 1 76 ? 0.399 -36.344 -20.125 1 98.75 76 ALA A O 1
ATOM 615 N N . VAL A 1 77 ? 1.417 -35.375 -18.375 1 98.75 77 VAL A N 1
ATOM 616 C CA . VAL A 1 77 ? 0.191 -35.094 -17.625 1 98.75 77 VAL A CA 1
ATOM 617 C C . VAL A 1 77 ? 0.194 -33.625 -17.141 1 98.75 77 VAL A C 1
ATOM 619 O O . VAL A 1 77 ? 1.232 -33.125 -16.734 1 98.75 77 VAL A O 1
ATOM 622 N N . VAL A 1 78 ? -0.93 -33 -17.266 1 98.81 78 VAL A N 1
ATOM 623 C CA . VAL A 1 78 ? -1.185 -31.672 -16.703 1 98.81 78 VAL A CA 1
ATOM 624 C C . VAL A 1 78 ? -2.113 -31.781 -15.5 1 98.81 78 VAL A C 1
ATOM 626 O O . VAL A 1 78 ? -3.234 -32.281 -15.617 1 98.81 78 VAL A O 1
ATOM 629 N N . ILE A 1 79 ? -1.624 -31.328 -14.398 1 98.75 79 ILE A N 1
ATOM 630 C CA . ILE A 1 79 ? -2.363 -31.5 -13.156 1 98.75 79 ILE A CA 1
ATOM 631 C C . ILE A 1 79 ? -2.869 -30.141 -12.656 1 98.75 79 ILE A C 1
ATOM 633 O O . ILE A 1 79 ? -2.082 -29.297 -12.227 1 98.75 79 ILE A O 1
ATOM 637 N N . ALA A 1 80 ? -4.145 -29.922 -12.719 1 97.88 80 ALA A N 1
ATOM 638 C CA . ALA A 1 80 ? -4.816 -28.719 -12.258 1 97.88 80 ALA A CA 1
ATOM 639 C C . ALA A 1 80 ? -5.855 -29.031 -11.188 1 97.88 80 ALA A C 1
ATOM 641 O O . ALA A 1 80 ? -7.039 -28.719 -11.352 1 97.88 80 ALA A O 1
ATOM 642 N N . THR A 1 81 ? -5.438 -29.688 -10.125 1 96.31 81 THR A N 1
ATOM 643 C CA . THR A 1 81 ? -6.234 -30.078 -8.969 1 96.31 81 THR A CA 1
ATOM 644 C C . THR A 1 81 ? -5.793 -29.312 -7.727 1 96.31 81 THR A C 1
ATOM 646 O O . THR A 1 81 ? -4.812 -28.562 -7.766 1 96.31 81 THR A O 1
ATOM 649 N N . PRO A 1 82 ? -6.516 -29.391 -6.652 1 92.5 82 PRO A N 1
ATOM 650 C CA . PRO A 1 82 ? -6.074 -28.734 -5.422 1 92.5 82 PRO A CA 1
ATOM 651 C C . PRO A 1 82 ? -4.684 -29.188 -4.98 1 92.5 82 PRO A C 1
ATOM 653 O O . PRO A 1 82 ? -4.324 -30.344 -5.156 1 92.5 82 PRO A O 1
ATOM 656 N N . ALA A 1 83 ? -4.008 -28.328 -4.371 1 93.5 83 ALA A N 1
ATOM 657 C CA . ALA A 1 83 ? -2.604 -28.516 -4.023 1 93.5 83 ALA A CA 1
ATOM 658 C C . ALA A 1 83 ? -2.43 -29.75 -3.131 1 93.5 83 ALA A C 1
ATOM 660 O O . ALA A 1 83 ? -1.404 -30.422 -3.193 1 93.5 83 ALA A O 1
ATOM 661 N N . SER A 1 84 ? -3.424 -30.047 -2.344 1 93.06 84 SER A N 1
ATOM 662 C CA . SER A 1 84 ? -3.342 -31.172 -1.413 1 93.06 84 SER A CA 1
ATOM 663 C C . SER A 1 84 ? -3.229 -32.5 -2.154 1 93.06 84 SER A C 1
ATOM 665 O O . SER A 1 84 ? -2.82 -33.5 -1.575 1 93.06 84 SER A O 1
ATOM 667 N N . THR A 1 85 ? -3.541 -32.5 -3.438 1 96.06 85 THR A N 1
ATOM 668 C CA . THR A 1 85 ? -3.523 -33.75 -4.223 1 96.06 85 THR A CA 1
ATOM 669 C C . THR A 1 85 ? -2.229 -33.844 -5.023 1 96.06 85 THR A C 1
ATOM 671 O O . THR A 1 85 ? -1.936 -34.906 -5.594 1 96.06 85 THR A O 1
ATOM 674 N N . HIS A 1 86 ? -1.448 -32.844 -5.094 1 98.12 86 HIS A N 1
ATOM 675 C CA . HIS A 1 86 ? -0.342 -32.719 -6.039 1 98.12 86 HIS A CA 1
ATOM 676 C C . HIS A 1 86 ? 0.714 -33.812 -5.785 1 98.12 86 HIS A C 1
ATOM 678 O O . HIS A 1 86 ? 1.152 -34.469 -6.719 1 98.12 86 HIS A O 1
ATOM 684 N N . TYR A 1 87 ? 1.027 -33.938 -4.508 1 98.5 87 TYR A N 1
ATOM 685 C CA . TYR A 1 87 ? 2.131 -34.844 -4.207 1 98.5 87 TYR A CA 1
ATOM 686 C C . TYR A 1 87 ? 1.858 -36.25 -4.754 1 98.5 87 TYR A C 1
ATOM 688 O O . TYR A 1 87 ? 2.686 -36.812 -5.477 1 98.5 87 TYR A O 1
ATOM 696 N N . SER A 1 88 ? 0.707 -36.781 -4.434 1 98.44 88 SER A N 1
ATOM 697 C CA . SER A 1 88 ? 0.348 -38.125 -4.84 1 98.44 88 SER A CA 1
ATOM 698 C C . SER A 1 88 ? 0.223 -38.219 -6.355 1 98.44 88 SER A C 1
ATOM 700 O O . SER A 1 88 ? 0.766 -39.156 -6.965 1 98.44 88 SER A O 1
ATOM 702 N N . LEU A 1 89 ? -0.432 -37.312 -6.98 1 98.69 89 LEU A N 1
ATOM 703 C CA . LEU A 1 89 ? -0.676 -37.344 -8.414 1 98.69 89 LEU A CA 1
ATOM 704 C C . LEU A 1 89 ? 0.629 -37.188 -9.195 1 98.69 89 LEU A C 1
ATOM 706 O O . LEU A 1 89 ? 0.859 -37.906 -10.164 1 98.69 89 LEU A O 1
ATOM 710 N N . ILE A 1 90 ? 1.46 -36.281 -8.75 1 98.88 90 ILE A N 1
ATOM 711 C CA . ILE A 1 90 ? 2.717 -36.031 -9.445 1 98.88 90 ILE A CA 1
ATOM 712 C C . ILE A 1 90 ? 3.656 -37.219 -9.273 1 98.88 90 ILE A C 1
ATOM 714 O O . ILE A 1 90 ? 4.316 -37.625 -10.219 1 98.88 90 ILE A O 1
ATOM 718 N N . THR A 1 91 ? 3.709 -37.75 -8.055 1 98.81 91 THR A N 1
ATOM 719 C CA . THR A 1 91 ? 4.527 -38.938 -7.801 1 98.81 91 THR A CA 1
ATOM 720 C C . THR A 1 91 ? 4.129 -40.062 -8.727 1 98.81 91 THR A C 1
ATOM 722 O O . THR A 1 91 ? 4.98 -40.656 -9.398 1 98.81 91 THR A O 1
ATOM 725 N N . ASN A 1 92 ? 2.865 -40.375 -8.781 1 98.69 92 ASN A N 1
ATOM 726 C CA . ASN A 1 92 ? 2.365 -41.438 -9.656 1 98.69 92 ASN A CA 1
ATOM 727 C C . ASN A 1 92 ? 2.748 -41.188 -11.109 1 98.69 92 ASN A C 1
ATOM 729 O O . ASN A 1 92 ? 3.264 -42.062 -11.789 1 98.69 92 ASN A O 1
ATOM 733 N N . ALA A 1 93 ? 2.512 -39.969 -11.578 1 98.81 93 ALA A N 1
ATOM 734 C CA . ALA A 1 93 ? 2.775 -39.625 -12.969 1 98.81 93 ALA A CA 1
ATOM 735 C C . ALA A 1 93 ? 4.246 -39.844 -13.32 1 98.81 93 ALA A C 1
ATOM 737 O O . ALA A 1 93 ? 4.574 -40.438 -14.344 1 98.81 93 ALA A O 1
ATOM 738 N N . LEU A 1 94 ? 5.102 -39.375 -12.492 1 98.69 94 LEU A N 1
ATOM 739 C CA . LEU A 1 94 ? 6.535 -39.5 -12.719 1 98.69 94 LEU A CA 1
ATOM 740 C C . LEU A 1 94 ? 6.949 -40.969 -12.688 1 98.69 94 LEU A C 1
ATOM 742 O O . LEU A 1 94 ? 7.746 -41.406 -13.523 1 98.69 94 LEU A O 1
ATOM 746 N N . ASP A 1 95 ? 6.379 -41.656 -11.75 1 98.31 95 ASP A N 1
ATOM 747 C CA . ASP A 1 95 ? 6.688 -43.094 -11.641 1 98.31 95 ASP A CA 1
ATOM 748 C C . ASP A 1 95 ? 6.246 -43.844 -12.898 1 98.31 95 ASP A C 1
ATOM 750 O O . ASP A 1 95 ? 6.875 -44.844 -13.289 1 98.31 95 ASP A O 1
ATOM 754 N N . TRP A 1 96 ? 5.18 -43.375 -13.492 1 98.19 96 TRP A N 1
ATOM 755 C CA . TRP A 1 96 ? 4.668 -44 -14.711 1 98.19 96 TRP A CA 1
ATOM 756 C C . TRP A 1 96 ? 5.441 -43.531 -15.938 1 98.19 96 TRP A C 1
ATOM 758 O O . TRP A 1 96 ? 5.199 -44 -17.047 1 98.19 96 TRP A O 1
ATOM 768 N N . GLY A 1 97 ? 6.336 -42.562 -15.742 1 97.94 97 GLY A N 1
ATOM 769 C CA . GLY A 1 97 ? 7.23 -42.125 -16.812 1 97.94 97 GLY A CA 1
ATOM 770 C C . GLY A 1 97 ? 6.734 -40.906 -17.547 1 97.94 97 GLY A C 1
ATOM 771 O O . GLY A 1 97 ? 7.215 -40.594 -18.641 1 97.94 97 GLY A O 1
ATOM 772 N N . TYR A 1 98 ? 5.781 -40.188 -17.016 1 98.69 98 TYR A N 1
ATOM 773 C CA . TYR A 1 98 ? 5.203 -39.031 -17.688 1 98.69 98 TYR A CA 1
ATOM 774 C C . TYR A 1 98 ? 5.902 -37.75 -17.266 1 98.69 98 TYR A C 1
ATOM 776 O O . TYR A 1 98 ? 6.352 -37.625 -16.125 1 98.69 98 TYR A O 1
ATOM 784 N N . HIS A 1 99 ? 6.07 -36.781 -18.219 1 98.75 99 HIS A N 1
ATOM 785 C CA . HIS A 1 99 ? 6.359 -35.406 -17.844 1 98.75 99 HIS A CA 1
ATOM 786 C C . HIS A 1 99 ? 5.172 -34.75 -17.141 1 98.75 99 HIS A C 1
ATOM 788 O O . HIS A 1 99 ? 4.027 -35.156 -17.344 1 98.75 99 HIS A O 1
ATOM 794 N N . VAL A 1 100 ? 5.434 -33.75 -16.281 1 98.94 100 VAL A N 1
ATOM 795 C CA . VAL A 1 100 ? 4.336 -33.188 -15.492 1 98.94 100 VAL A CA 1
ATOM 796 C C . VAL A 1 100 ? 4.359 -31.672 -15.547 1 98.94 100 VAL A C 1
ATOM 798 O O . VAL A 1 100 ? 5.41 -31.062 -15.352 1 98.94 100 VAL A O 1
ATOM 801 N N . LEU A 1 101 ? 3.268 -31.047 -15.859 1 98.88 101 LEU A N 1
ATOM 802 C CA . LEU A 1 101 ? 2.945 -29.656 -15.578 1 98.88 101 LEU A CA 1
ATOM 803 C C . LEU A 1 101 ? 1.896 -29.547 -14.477 1 98.88 101 LEU A C 1
ATOM 805 O O . LEU A 1 101 ? 0.787 -30.062 -14.617 1 98.88 101 LEU A O 1
ATOM 809 N N . ALA A 1 102 ? 2.229 -28.953 -13.406 1 98.69 102 ALA A N 1
ATOM 810 C CA . ALA A 1 102 ? 1.301 -28.844 -12.289 1 98.69 102 ALA A CA 1
ATOM 811 C C . ALA A 1 102 ? 0.934 -27.391 -12.008 1 98.69 102 ALA A C 1
ATOM 813 O O . ALA A 1 102 ? 1.752 -26.484 -12.203 1 98.69 102 ALA A O 1
ATOM 814 N N . GLU A 1 103 ? -0.23 -27.156 -11.516 1 97.5 103 GLU A N 1
ATOM 815 C CA . GLU A 1 103 ? -0.617 -25.844 -11.008 1 97.5 103 GLU A CA 1
ATOM 816 C C . GLU A 1 103 ? 0.204 -25.469 -9.781 1 97.5 103 GLU A C 1
ATOM 818 O O . GLU A 1 103 ? 0.764 -26.328 -9.109 1 97.5 103 GLU A O 1
ATOM 823 N N . LYS A 1 104 ? 0.309 -24.25 -9.562 1 97.5 104 LYS A N 1
ATOM 824 C CA . LYS A 1 104 ? 0.977 -23.75 -8.359 1 97.5 104 LYS A CA 1
ATOM 825 C C . LYS A 1 104 ? 0.05 -23.828 -7.152 1 97.5 104 LYS A C 1
ATOM 827 O O . LYS A 1 104 ? -1.171 -23.719 -7.293 1 97.5 104 LYS A O 1
ATOM 832 N N . PRO A 1 105 ? 0.512 -23.891 -5.938 1 97.31 105 PRO A N 1
ATOM 833 C CA . PRO A 1 105 ? 1.909 -24.219 -5.641 1 97.31 105 PRO A CA 1
ATOM 834 C C . PRO A 1 105 ? 2.244 -25.688 -5.906 1 97.31 105 PRO A C 1
ATOM 836 O O . PRO A 1 105 ? 1.342 -26.5 -6.094 1 97.31 105 PRO A O 1
ATOM 839 N N . LEU A 1 106 ? 3.551 -26 -5.938 1 98.06 106 LEU A N 1
ATOM 840 C CA . LEU A 1 106 ? 3.949 -27.375 -6.223 1 98.06 106 LEU A CA 1
ATOM 841 C C . LEU A 1 106 ? 3.314 -28.344 -5.23 1 98.06 106 LEU A C 1
ATOM 843 O O . LEU A 1 106 ? 2.619 -29.281 -5.629 1 98.06 106 LEU A O 1
ATOM 847 N N . THR A 1 107 ? 3.539 -28.172 -3.99 1 97.06 107 THR A N 1
ATOM 848 C CA . THR A 1 107 ? 2.83 -28.797 -2.883 1 97.06 107 THR A CA 1
ATOM 849 C C . THR A 1 107 ? 2.678 -27.828 -1.714 1 97.06 107 THR A C 1
ATOM 851 O O . THR A 1 107 ? 3.064 -26.656 -1.813 1 97.06 107 THR A O 1
ATOM 854 N N . LEU A 1 108 ? 2.076 -28.328 -0.65 1 95 108 LEU A N 1
ATOM 855 C CA . LEU A 1 108 ? 1.921 -27.516 0.555 1 95 108 LEU A CA 1
ATOM 856 C C . LEU A 1 108 ? 2.99 -27.859 1.584 1 95 108 LEU A C 1
ATOM 858 O O . LEU A 1 108 ? 2.938 -27.406 2.725 1 95 108 LEU A O 1
ATOM 862 N N . ASN A 1 109 ? 3.959 -28.688 1.108 1 94.38 109 ASN A N 1
ATOM 863 C CA . ASN A 1 109 ? 5.004 -29.203 1.984 1 94.38 109 ASN A CA 1
ATOM 864 C C . ASN A 1 109 ? 6.371 -29.188 1.303 1 94.38 109 ASN A C 1
ATOM 866 O O . ASN A 1 109 ? 6.543 -29.766 0.233 1 94.38 109 ASN A O 1
ATOM 870 N N . LEU A 1 110 ? 7.309 -28.594 2.031 1 94.5 110 LEU A N 1
ATOM 871 C CA . LEU A 1 110 ? 8.625 -28.391 1.443 1 94.5 110 LEU A CA 1
ATOM 872 C C . LEU A 1 110 ? 9.32 -29.734 1.182 1 94.5 110 LEU A C 1
ATOM 874 O O . LEU A 1 110 ? 9.938 -29.906 0.135 1 94.5 110 LEU A O 1
ATOM 878 N N . LYS A 1 111 ? 9.234 -30.625 2.1 1 95.69 111 LYS A N 1
ATOM 879 C CA . LYS A 1 111 ? 9.859 -31.938 1.937 1 95.69 111 LYS A CA 1
ATOM 880 C C . LYS A 1 111 ? 9.305 -32.656 0.712 1 95.69 111 LYS A C 1
ATOM 882 O O . LYS A 1 111 ? 10.062 -33.25 -0.054 1 95.69 111 LYS A O 1
ATOM 887 N N . GLU A 1 112 ? 7.977 -32.562 0.564 1 97.56 112 GLU A N 1
ATOM 888 C CA . GLU A 1 112 ? 7.328 -33.188 -0.595 1 97.56 112 GLU A CA 1
ATOM 889 C C . GLU A 1 112 ? 7.848 -32.594 -1.896 1 97.56 112 GLU A C 1
ATOM 891 O O . GLU A 1 112 ? 8.047 -33.281 -2.881 1 97.56 112 GLU A O 1
ATOM 896 N N . CYS A 1 113 ? 8.055 -31.312 -1.9 1 97.56 113 CYS A N 1
ATOM 897 C CA . CYS A 1 113 ? 8.578 -30.641 -3.086 1 97.56 113 CYS A CA 1
ATOM 898 C C . CYS A 1 113 ? 9.945 -31.203 -3.469 1 97.56 113 CYS A C 1
ATOM 900 O O . CYS A 1 113 ? 10.188 -31.5 -4.637 1 97.56 113 CYS A O 1
ATOM 902 N N . HIS A 1 114 ? 10.789 -31.328 -2.488 1 96.69 114 HIS A N 1
ATOM 903 C CA . HIS A 1 114 ? 12.133 -31.844 -2.727 1 96.69 114 HIS A CA 1
ATOM 904 C C . HIS A 1 114 ? 12.086 -33.25 -3.291 1 96.69 114 HIS A C 1
ATOM 906 O O . HIS A 1 114 ? 12.805 -33.562 -4.242 1 96.69 114 HIS A O 1
ATOM 912 N N . GLU A 1 115 ? 11.258 -34.031 -2.697 1 98.06 115 GLU A N 1
ATOM 913 C CA . GLU A 1 115 ? 11.109 -35.406 -3.139 1 98.06 115 GLU A CA 1
ATOM 914 C C . GLU A 1 115 ? 10.641 -35.5 -4.59 1 98.06 115 GLU A C 1
ATOM 916 O O . GLU A 1 115 ? 11.148 -36.281 -5.371 1 98.06 115 GLU A O 1
ATOM 921 N N . LEU A 1 116 ? 9.719 -34.625 -4.914 1 98.69 116 LEU A N 1
ATOM 922 C CA . LEU A 1 116 ? 9.188 -34.625 -6.27 1 98.69 116 LEU A CA 1
ATOM 923 C C . LEU A 1 116 ? 10.258 -34.219 -7.273 1 98.69 116 LEU A C 1
ATOM 925 O O . LEU A 1 116 ? 10.367 -34.781 -8.352 1 98.69 116 LEU A O 1
ATOM 929 N N . CYS A 1 117 ? 11.016 -33.188 -6.941 1 98 117 CYS A N 1
ATOM 930 C CA . CYS A 1 117 ? 12.07 -32.719 -7.836 1 98 117 CYS A CA 1
ATOM 931 C C . CYS A 1 117 ? 13.141 -33.781 -8.031 1 98 117 CYS A C 1
ATOM 933 O O . CYS A 1 117 ? 13.602 -34 -9.148 1 98 117 CYS A O 1
ATOM 935 N N . GLN A 1 118 ? 13.508 -34.406 -6.953 1 97.94 118 GLN A N 1
ATOM 936 C CA . GLN A 1 118 ? 14.492 -35.5 -7.035 1 97.94 118 GLN A CA 1
ATOM 937 C C . GLN A 1 118 ? 13.961 -36.656 -7.883 1 97.94 118 GLN A C 1
ATOM 939 O O . GLN A 1 118 ? 14.703 -37.25 -8.68 1 97.94 118 GLN A O 1
ATOM 944 N N . LEU A 1 119 ? 12.719 -36.969 -7.668 1 98.62 119 LEU A N 1
ATOM 945 C CA . LEU A 1 119 ? 12.094 -38.062 -8.438 1 98.62 119 LEU A CA 1
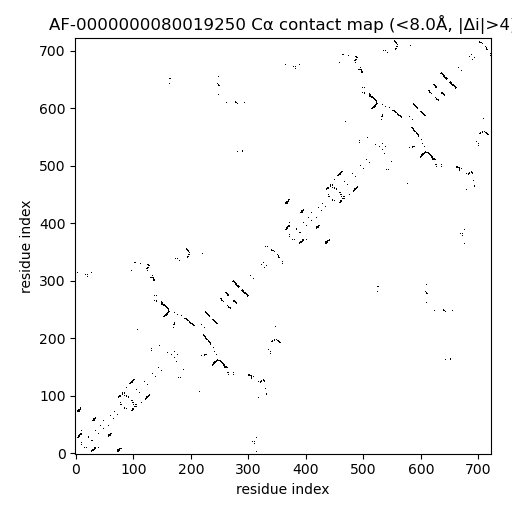ATOM 946 C C . LEU A 1 119 ? 12.078 -37.719 -9.93 1 98.62 119 LEU A C 1
ATOM 948 O O . LEU A 1 119 ? 12.367 -38.562 -10.766 1 98.62 119 LEU A O 1
ATOM 952 N N . ALA A 1 120 ? 11.727 -36.5 -10.266 1 98.56 120 ALA A N 1
ATOM 953 C CA . ALA A 1 120 ? 11.719 -36.062 -11.664 1 98.56 120 ALA A CA 1
ATOM 954 C C . ALA A 1 120 ? 13.102 -36.219 -12.289 1 98.56 120 ALA A C 1
ATOM 956 O O . ALA A 1 120 ? 13.227 -36.656 -13.43 1 98.56 120 ALA A O 1
ATOM 957 N N . GLN A 1 121 ? 14.07 -35.812 -11.531 1 97.19 121 GLN A N 1
ATOM 958 C CA . GLN A 1 121 ? 15.445 -35.938 -12 1 97.19 121 GLN A CA 1
ATOM 959 C C . GLN A 1 121 ? 15.812 -37.406 -12.211 1 97.19 121 GLN A C 1
ATOM 961 O O . GLN A 1 121 ? 16.391 -37.75 -13.242 1 97.19 121 GLN A O 1
ATOM 966 N N . LYS A 1 122 ? 15.5 -38.219 -11.234 1 97.81 122 LYS A N 1
ATOM 967 C CA . LYS A 1 122 ? 15.805 -39.625 -11.297 1 97.81 122 LYS A CA 1
ATOM 968 C C . LYS A 1 122 ? 15.133 -40.281 -12.5 1 97.81 122 LYS A C 1
ATOM 970 O O . LYS A 1 122 ? 15.727 -41.156 -13.164 1 97.81 122 LYS A O 1
ATOM 975 N N . ARG A 1 123 ? 13.945 -39.875 -12.805 1 98 123 ARG A N 1
ATOM 976 C CA . ARG A 1 123 ? 13.156 -40.438 -13.891 1 98 123 ARG A CA 1
ATOM 977 C C . ARG A 1 123 ? 13.461 -39.75 -15.211 1 98 123 ARG A C 1
ATOM 979 O O . ARG A 1 123 ? 12.961 -40.188 -16.266 1 98 123 ARG A O 1
ATOM 986 N N . GLN A 1 124 ? 14.266 -38.719 -15.141 1 97.69 124 GLN A N 1
ATOM 987 C CA . GLN A 1 124 ? 14.602 -37.906 -16.312 1 97.69 124 GLN A CA 1
ATOM 988 C C . GLN A 1 124 ? 13.344 -37.406 -17.016 1 97.69 124 GLN A C 1
ATOM 990 O O . GLN A 1 124 ? 13.203 -37.531 -18.219 1 97.69 124 GLN A O 1
ATOM 995 N N . ARG A 1 125 ? 12.438 -36.906 -16.234 1 98.38 125 ARG A N 1
ATOM 996 C CA . ARG A 1 125 ? 11.203 -36.281 -16.719 1 98.38 125 ARG A CA 1
ATOM 997 C C . ARG A 1 125 ? 11.109 -34.812 -16.297 1 98.38 125 ARG A C 1
ATOM 999 O O . ARG A 1 125 ? 11.688 -34.438 -15.281 1 98.38 125 ARG A O 1
ATOM 1006 N N . GLN A 1 126 ? 10.453 -34.031 -17.109 1 98.5 126 GLN A N 1
ATOM 1007 C CA . GLN A 1 126 ? 10.25 -32.625 -16.797 1 98.5 126 GLN A CA 1
ATOM 1008 C C . GLN A 1 126 ? 9.172 -32.438 -15.734 1 98.5 126 GLN A C 1
ATOM 1010 O O . GLN A 1 126 ? 8.148 -33.125 -15.766 1 98.5 126 GLN A O 1
ATOM 1015 N N . LEU A 1 127 ? 9.484 -31.703 -14.75 1 98.81 127 LEU A N 1
ATOM 1016 C CA . LEU A 1 127 ? 8.523 -31.219 -13.766 1 98.81 127 LEU A CA 1
ATOM 1017 C C . LEU A 1 127 ? 8.469 -29.688 -13.789 1 98.81 127 LEU A C 1
ATOM 1019 O O . LEU A 1 127 ? 9.43 -29.016 -13.398 1 98.81 127 LEU A O 1
ATOM 1023 N N . MET A 1 128 ? 7.352 -29.188 -14.297 1 98.75 128 MET A N 1
ATOM 1024 C CA . MET A 1 128 ? 7.152 -27.75 -14.445 1 98.75 128 MET A CA 1
ATOM 1025 C C . MET A 1 128 ? 5.934 -27.297 -13.648 1 98.75 128 MET A C 1
ATOM 1027 O O . MET A 1 128 ? 4.984 -28.062 -13.461 1 98.75 128 MET A O 1
ATOM 1031 N N . VAL A 1 129 ? 6.008 -26.125 -13.086 1 98.69 129 VAL A N 1
ATOM 1032 C CA . VAL A 1 129 ? 4.91 -25.547 -12.312 1 98.69 129 VAL A CA 1
ATOM 1033 C C . VAL A 1 129 ? 4.332 -24.344 -13.062 1 98.69 129 VAL A C 1
ATOM 1035 O O . VAL A 1 129 ? 5.082 -23.531 -13.602 1 98.69 129 VAL A O 1
ATOM 1038 N N . ASP A 1 130 ? 3.033 -24.25 -13.086 1 98 130 ASP A N 1
ATOM 1039 C CA . ASP A 1 130 ? 2.334 -23.188 -13.805 1 98 130 ASP A CA 1
ATOM 1040 C C . ASP A 1 130 ? 2.387 -21.875 -13.023 1 98 130 ASP A C 1
ATOM 1042 O O . ASP A 1 130 ? 1.355 -21.375 -12.57 1 98 130 ASP A O 1
ATOM 1046 N N . HIS A 1 131 ? 3.539 -21.328 -12.953 1 97.88 131 HIS A N 1
ATOM 1047 C CA . HIS A 1 131 ? 3.664 -19.938 -12.516 1 97.88 131 HIS A CA 1
ATOM 1048 C C . HIS A 1 131 ? 3.4 -18.969 -13.664 1 97.88 131 HIS A C 1
ATOM 1050 O O . HIS A 1 131 ? 4.316 -18.281 -14.125 1 97.88 131 HIS A O 1
ATOM 1056 N N . THR A 1 132 ? 2.195 -18.812 -13.969 1 97.69 132 THR A N 1
ATOM 1057 C CA . THR A 1 132 ? 1.721 -18.156 -15.18 1 97.69 132 THR A CA 1
ATOM 1058 C C . THR A 1 132 ? 2.307 -16.75 -15.305 1 97.69 132 THR A C 1
ATOM 1060 O O . THR A 1 132 ? 2.674 -16.328 -16.406 1 97.69 132 THR A O 1
ATOM 1063 N N . TYR A 1 133 ? 2.492 -16.047 -14.203 1 97.62 133 TYR A N 1
ATOM 1064 C CA . TYR A 1 133 ? 2.93 -14.664 -14.242 1 97.62 133 TYR A CA 1
ATOM 1065 C C . TYR A 1 133 ? 4.363 -14.555 -14.75 1 97.62 133 TYR A C 1
ATOM 1067 O O . TYR A 1 133 ? 4.746 -13.539 -15.336 1 97.62 133 TYR A O 1
ATOM 1075 N N . LEU A 1 134 ? 5.121 -15.586 -14.547 1 98 134 LEU A N 1
ATOM 1076 C CA . LEU A 1 134 ? 6.512 -15.555 -14.984 1 98 134 LEU A CA 1
ATOM 1077 C C . LEU A 1 134 ? 6.602 -15.633 -16.5 1 98 134 LEU A C 1
ATOM 1079 O O . LEU A 1 134 ? 7.664 -15.375 -17.078 1 98 134 LEU A O 1
ATOM 1083 N N . PHE A 1 135 ? 5.457 -15.898 -17.125 1 97.75 135 PHE A N 1
ATOM 1084 C CA . PHE A 1 135 ? 5.387 -15.961 -18.578 1 97.75 135 PHE A CA 1
ATOM 1085 C C . PHE A 1 135 ? 4.59 -14.789 -19.125 1 97.75 135 PHE A C 1
ATOM 1087 O O . PHE A 1 135 ? 4.293 -14.742 -20.328 1 97.75 135 PHE A O 1
ATOM 1094 N N . HIS A 1 136 ? 4.168 -13.891 -18.281 1 97.44 136 HIS A N 1
ATOM 1095 C CA . HIS A 1 136 ? 3.498 -12.664 -18.688 1 97.44 136 HIS A CA 1
ATOM 1096 C C . HIS A 1 136 ? 4.469 -11.711 -19.375 1 97.44 136 HIS A C 1
ATOM 1098 O O . HIS A 1 136 ? 5.5 -11.352 -18.797 1 97.44 136 HIS A O 1
ATOM 1104 N N . PRO A 1 137 ? 4.141 -11.258 -20.531 1 97.06 137 PRO A N 1
ATOM 1105 C CA . PRO A 1 137 ? 5.066 -10.391 -21.266 1 97.06 137 PRO A CA 1
ATOM 1106 C C . PRO A 1 137 ? 5.477 -9.156 -20.469 1 97.06 137 PRO A C 1
ATOM 1108 O O . PRO A 1 137 ? 6.629 -8.719 -20.547 1 97.06 137 PRO A O 1
ATOM 1111 N N . ALA A 1 138 ? 4.609 -8.594 -19.703 1 97.38 138 ALA A N 1
ATOM 1112 C CA . ALA A 1 138 ? 4.938 -7.43 -18.875 1 97.38 138 ALA A CA 1
ATOM 1113 C C . ALA A 1 138 ? 5.977 -7.785 -17.812 1 97.38 138 ALA A C 1
ATOM 1115 O O . ALA A 1 138 ? 6.875 -6.992 -17.516 1 97.38 138 ALA A O 1
ATOM 1116 N N . VAL A 1 139 ? 5.82 -8.953 -17.219 1 97.81 139 VAL A N 1
ATOM 1117 C CA . VAL A 1 139 ? 6.754 -9.398 -16.188 1 97.81 139 VAL A CA 1
ATOM 1118 C C . VAL A 1 139 ? 8.125 -9.664 -16.797 1 97.81 139 VAL A C 1
ATOM 1120 O O . VAL A 1 139 ? 9.148 -9.289 -16.234 1 97.81 139 VAL A O 1
ATOM 1123 N N . GLU A 1 140 ? 8.109 -10.273 -17.953 1 96.81 140 GLU A N 1
ATOM 1124 C CA . GLU A 1 140 ? 9.359 -10.516 -18.672 1 96.81 140 GLU A CA 1
ATOM 1125 C C . GLU A 1 140 ? 10.062 -9.211 -19.016 1 96.81 140 GLU A C 1
ATOM 1127 O O . GLU A 1 140 ? 11.273 -9.078 -18.797 1 96.81 140 GLU A O 1
ATOM 1132 N N . ARG A 1 141 ? 9.328 -8.297 -19.578 1 97.5 141 ARG A N 1
ATOM 1133 C CA . ARG A 1 141 ? 9.891 -6.996 -19.906 1 97.5 141 ARG A CA 1
ATOM 1134 C C . ARG A 1 141 ? 10.383 -6.273 -18.656 1 97.5 141 ARG A C 1
ATOM 1136 O O . ARG A 1 141 ? 11.43 -5.621 -18.688 1 97.5 141 ARG A O 1
ATOM 1143 N N . GLY A 1 142 ? 9.648 -6.367 -17.609 1 98.31 142 GLY A N 1
ATOM 1144 C CA . GLY A 1 142 ? 10.062 -5.773 -16.359 1 98.31 142 GLY A CA 1
ATOM 1145 C C . GLY A 1 142 ? 11.367 -6.336 -15.828 1 98.31 142 GLY A C 1
ATOM 1146 O O . GLY A 1 142 ? 12.211 -5.594 -15.32 1 98.31 142 GLY A O 1
ATOM 1147 N N . GLN A 1 143 ? 11.484 -7.602 -15.945 1 98.06 143 GLN A N 1
ATOM 1148 C CA . GLN A 1 143 ? 12.734 -8.234 -15.539 1 98.06 143 GLN A CA 1
ATOM 1149 C C . GLN A 1 143 ? 13.922 -7.629 -16.281 1 98.06 143 GLN A C 1
ATOM 1151 O O . GLN A 1 143 ? 14.953 -7.324 -15.672 1 98.06 143 GLN A O 1
ATOM 1156 N N . ALA A 1 144 ? 13.773 -7.488 -17.547 1 97.62 144 ALA A N 1
ATOM 1157 C CA . ALA A 1 144 ? 14.836 -6.914 -18.375 1 97.62 144 ALA A CA 1
ATOM 1158 C C . ALA A 1 144 ? 15.18 -5.5 -17.906 1 97.62 144 ALA A C 1
ATOM 1160 O O . ALA A 1 144 ? 16.359 -5.148 -17.797 1 97.62 144 ALA A O 1
ATOM 1161 N N . ILE A 1 145 ? 14.203 -4.734 -17.609 1 97.88 145 ILE A N 1
ATOM 1162 C CA . ILE A 1 145 ? 14.383 -3.348 -17.203 1 97.88 145 ILE A CA 1
ATOM 1163 C C . ILE A 1 145 ? 15.18 -3.293 -15.898 1 97.88 145 ILE A C 1
ATOM 1165 O O . ILE A 1 145 ? 16.141 -2.521 -15.781 1 97.88 145 ILE A O 1
ATOM 1169 N N . VAL A 1 146 ? 14.812 -4.109 -14.938 1 98.31 146 VAL A N 1
ATOM 1170 C CA . VAL A 1 146 ? 15.453 -4.117 -13.625 1 98.31 146 VAL A CA 1
ATOM 1171 C C . VAL A 1 146 ? 16.891 -4.617 -13.758 1 98.31 146 VAL A C 1
ATOM 1173 O O . VAL A 1 146 ? 17.812 -4.008 -13.211 1 98.31 146 VAL A O 1
ATOM 1176 N N . GLN A 1 147 ? 17.094 -5.613 -14.484 1 96.75 147 GLN A N 1
ATOM 1177 C CA . GLN A 1 147 ? 18.406 -6.246 -14.586 1 96.75 147 GLN A CA 1
ATOM 1178 C C . GLN A 1 147 ? 19.344 -5.418 -15.445 1 96.75 147 GLN A C 1
ATOM 1180 O O . GLN A 1 147 ? 20.562 -5.5 -15.297 1 96.75 147 GLN A O 1
ATOM 1185 N N . GLU A 1 148 ? 18.781 -4.613 -16.328 1 97.31 148 GLU A N 1
ATOM 1186 C CA . GLU A 1 148 ? 19.578 -3.699 -17.125 1 97.31 148 GLU A CA 1
ATOM 1187 C C . GLU A 1 148 ? 20.062 -2.508 -16.297 1 97.31 148 GLU A C 1
ATOM 1189 O O . GLU A 1 148 ? 20.859 -1.693 -16.766 1 97.31 148 GLU A O 1
ATOM 1194 N N . GLY A 1 149 ? 19.5 -2.342 -15.148 1 97.5 149 GLY A N 1
ATOM 1195 C CA . GLY A 1 149 ? 19.953 -1.302 -14.234 1 97.5 149 GLY A CA 1
ATOM 1196 C C . GLY A 1 149 ? 19.281 0.035 -14.477 1 97.5 149 GLY A C 1
ATOM 1197 O O . GLY A 1 149 ? 19.766 1.075 -14.039 1 97.5 149 GLY A O 1
ATOM 1198 N N . LYS A 1 150 ? 18.203 0.043 -15.156 1 97.31 150 LYS A N 1
ATOM 1199 C CA . LYS A 1 150 ? 17.516 1.279 -15.547 1 97.31 150 LYS A CA 1
ATOM 1200 C C . LYS A 1 150 ? 17 2.021 -14.32 1 97.31 150 LYS A C 1
ATOM 1202 O O . LYS A 1 150 ? 16.797 3.236 -14.359 1 97.31 150 LYS A O 1
ATOM 1207 N N . LEU A 1 151 ? 16.797 1.363 -13.234 1 98.38 151 LEU A N 1
ATOM 1208 C CA . LEU A 1 151 ? 16.234 1.971 -12.039 1 98.38 151 LEU A CA 1
ATOM 1209 C C . LEU A 1 151 ? 17.328 2.457 -11.102 1 98.38 151 LEU A C 1
ATOM 1211 O O . LEU A 1 151 ? 17.047 3.014 -10.039 1 98.38 151 LEU A O 1
ATOM 1215 N N . GLY A 1 152 ? 18.625 2.27 -11.445 1 98.06 152 GLY A N 1
ATOM 1216 C CA . GLY A 1 152 ? 19.703 2.617 -10.547 1 98.06 152 GLY A CA 1
ATOM 1217 C C . GLY A 1 152 ? 19.828 1.659 -9.375 1 98.06 152 GLY A C 1
ATOM 1218 O O . GLY A 1 152 ? 19.656 0.449 -9.539 1 98.06 152 GLY A O 1
ATOM 1219 N N . ASP A 1 153 ? 20.25 2.223 -8.227 1 97.44 153 ASP A N 1
ATOM 1220 C CA . ASP A 1 153 ? 20.328 1.406 -7.02 1 97.44 153 ASP A CA 1
ATOM 1221 C C . ASP A 1 153 ? 18.938 1.021 -6.527 1 97.44 153 ASP A C 1
ATOM 1223 O O . ASP A 1 153 ? 18.125 1.889 -6.195 1 97.44 153 ASP A O 1
ATOM 1227 N N . LEU A 1 154 ? 18.703 -0.262 -6.5 1 98.19 154 LEU A N 1
ATOM 1228 C CA . LEU A 1 154 ? 17.406 -0.727 -6.039 1 98.19 154 LEU A CA 1
ATOM 1229 C C . LEU A 1 154 ? 17.219 -0.449 -4.547 1 98.19 154 LEU A C 1
ATOM 1231 O O . LEU A 1 154 ? 18.094 -0.773 -3.744 1 98.19 154 LEU A O 1
ATOM 1235 N N . ARG A 1 155 ? 16.141 0.121 -4.176 1 98.12 155 ARG A N 1
ATOM 1236 C CA . ARG A 1 155 ? 15.914 0.555 -2.799 1 98.12 155 ARG A CA 1
ATOM 1237 C C . ARG A 1 155 ? 14.922 -0.359 -2.088 1 98.12 155 ARG A C 1
ATOM 1239 O O . ARG A 1 155 ? 15.273 -1.015 -1.103 1 98.12 155 ARG A O 1
ATOM 1246 N N . TYR A 1 156 ? 13.672 -0.417 -2.596 1 98.81 156 TYR A N 1
ATOM 1247 C CA . TYR A 1 156 ? 12.656 -1.294 -2.027 1 98.81 156 TYR A CA 1
ATOM 1248 C C . TYR A 1 156 ? 11.562 -1.598 -3.047 1 98.81 156 TYR A C 1
ATOM 1250 O O . TYR A 1 156 ? 11.609 -1.105 -4.18 1 98.81 156 TYR A O 1
ATOM 1258 N N . GLY A 1 157 ? 10.672 -2.453 -2.734 1 98.88 157 GLY A N 1
ATOM 1259 C CA . GLY A 1 157 ? 9.5 -2.748 -3.539 1 98.88 157 GLY A CA 1
ATOM 1260 C C . GLY A 1 157 ? 8.242 -2.936 -2.713 1 98.88 157 GLY A C 1
ATOM 1261 O O . GLY A 1 157 ? 8.312 -3.113 -1.495 1 98.88 157 GLY A O 1
ATOM 1262 N N . TYR A 1 158 ? 7.117 -2.826 -3.311 1 98.94 158 TYR A N 1
ATOM 1263 C CA . TYR A 1 158 ? 5.844 -3.078 -2.643 1 98.94 158 TYR A CA 1
ATOM 1264 C C . TYR A 1 158 ? 4.801 -3.588 -3.629 1 98.94 158 TYR A C 1
ATOM 1266 O O . TYR A 1 158 ? 4.895 -3.328 -4.832 1 98.94 158 TYR A O 1
ATOM 1274 N N . ALA A 1 159 ? 3.871 -4.363 -3.123 1 98.88 159 ALA A N 1
ATOM 1275 C CA . ALA A 1 159 ? 2.801 -4.934 -3.938 1 98.88 159 ALA A CA 1
ATOM 1276 C C . ALA A 1 159 ? 1.506 -5.051 -3.139 1 98.88 159 ALA A C 1
ATOM 1278 O O . ALA A 1 159 ? 1.529 -5.074 -1.906 1 98.88 159 ALA A O 1
ATOM 1279 N N . CYS A 1 160 ? 0.425 -5 -3.818 1 98.75 160 CYS A N 1
ATOM 1280 C CA . CYS A 1 160 ? -0.904 -5.199 -3.25 1 98.75 160 CYS A CA 1
ATOM 1281 C C . CYS A 1 160 ? -1.728 -6.152 -4.105 1 98.75 160 CYS A C 1
ATOM 1283 O O . CYS A 1 160 ? -1.796 -5.992 -5.328 1 98.75 160 CYS A O 1
ATOM 1285 N N . ARG A 1 161 ? -2.24 -7.113 -3.529 1 98.75 161 ARG A N 1
ATOM 1286 C CA . ARG A 1 161 ? -3.176 -8.047 -4.148 1 98.75 161 ARG A CA 1
ATOM 1287 C C . ARG A 1 161 ? -4.426 -8.219 -3.293 1 98.75 161 ARG A C 1
ATOM 1289 O O . ARG A 1 161 ? -4.465 -9.078 -2.41 1 98.75 161 ARG A O 1
ATOM 1296 N N . THR A 1 162 ? -5.445 -7.387 -3.531 1 98.75 162 THR A N 1
ATOM 1297 C CA . THR A 1 162 ? -6.684 -7.379 -2.764 1 98.75 162 THR A CA 1
ATOM 1298 C C . THR A 1 162 ? -7.887 -7.578 -3.678 1 98.75 162 THR A C 1
ATOM 1300 O O . THR A 1 162 ? -7.84 -7.234 -4.859 1 98.75 162 THR A O 1
ATOM 1303 N N . HIS A 1 163 ? -8.859 -8.164 -3.248 1 98.19 163 HIS A N 1
ATOM 1304 C CA . HIS A 1 163 ? -10.125 -8.398 -3.93 1 98.19 163 HIS A CA 1
ATOM 1305 C C . HIS A 1 163 ? -11.195 -8.883 -2.953 1 98.19 163 HIS A C 1
ATOM 1307 O O . HIS A 1 163 ? -10.906 -9.102 -1.774 1 98.19 163 HIS A O 1
ATOM 1313 N N . LEU A 1 164 ? -12.422 -8.992 -3.471 1 98.25 164 LEU A N 1
ATOM 1314 C CA . LEU A 1 164 ? -13.516 -9.555 -2.68 1 98.25 164 LEU A CA 1
ATOM 1315 C C . LEU A 1 164 ? -13.844 -10.977 -3.131 1 98.25 164 LEU A C 1
ATOM 1317 O O . LEU A 1 164 ? -14.727 -11.18 -3.961 1 98.25 164 LEU A O 1
ATOM 1321 N N . GLY A 1 165 ? -13.164 -11.914 -2.531 1 95.06 165 GLY A N 1
ATOM 1322 C CA . GLY A 1 165 ? -13.289 -13.305 -2.928 1 95.06 165 GLY A CA 1
ATOM 1323 C C . GLY A 1 165 ? -12.539 -13.633 -4.207 1 95.06 165 GLY A C 1
ATOM 1324 O O . GLY A 1 165 ? -12.094 -12.727 -4.914 1 95.06 165 GLY A O 1
ATOM 1325 N N . PRO A 1 166 ? -12.297 -14.961 -4.445 1 93.56 166 PRO A N 1
ATOM 1326 C CA . PRO A 1 166 ? -12.836 -16.094 -3.684 1 93.56 166 PRO A CA 1
ATOM 1327 C C . PRO A 1 166 ? -12.102 -16.328 -2.369 1 93.56 166 PRO A C 1
ATOM 1329 O O . PRO A 1 166 ? -10.891 -16.078 -2.281 1 93.56 166 PRO A O 1
ATOM 1332 N N . VAL A 1 167 ? -12.828 -16.75 -1.395 1 95.31 167 VAL A N 1
ATOM 1333 C CA . VAL A 1 167 ? -12.289 -17.141 -0.099 1 95.31 167 VAL A CA 1
ATOM 1334 C C . VAL A 1 167 ? -12.086 -18.656 -0.068 1 95.31 167 VAL A C 1
ATOM 1336 O O . VAL A 1 167 ? -13.016 -19.422 -0.317 1 95.31 167 VAL A O 1
ATOM 1339 N N . ARG A 1 168 ? -10.898 -19.031 0.18 1 91.31 168 ARG A N 1
ATOM 1340 C CA . ARG A 1 168 ? -10.586 -20.469 0.201 1 91.31 168 ARG A CA 1
ATOM 1341 C C . ARG A 1 168 ? -10.805 -21.047 1.593 1 91.31 168 ARG A C 1
ATOM 1343 O O . ARG A 1 168 ? -10.812 -20.312 2.586 1 91.31 168 ARG A O 1
ATOM 1350 N N . GLN A 1 169 ? -10.969 -22.344 1.582 1 88.06 169 GLN A N 1
ATOM 1351 C CA . GLN A 1 169 ? -11.172 -23.031 2.854 1 88.06 169 GLN A CA 1
ATOM 1352 C C . GLN A 1 169 ? -10 -23.953 3.174 1 88.06 169 GLN A C 1
ATOM 1354 O O . GLN A 1 169 ? -9.875 -24.438 4.301 1 88.06 169 GLN A O 1
ATOM 1359 N N . ASP A 1 170 ? -9.172 -24.156 2.238 1 85.81 170 ASP A N 1
ATOM 1360 C CA . ASP A 1 170 ? -8.102 -25.125 2.404 1 85.81 170 ASP A CA 1
ATOM 1361 C C . ASP A 1 170 ? -6.773 -24.453 2.719 1 85.81 170 ASP A C 1
ATOM 1363 O O . ASP A 1 170 ? -5.863 -25.062 3.27 1 85.81 170 ASP A O 1
ATOM 1367 N N . VAL A 1 171 ? -6.641 -23.25 2.338 1 91.25 171 VAL A N 1
ATOM 1368 C CA . VAL A 1 171 ? -5.449 -22.453 2.633 1 91.25 171 VAL A CA 1
ATOM 1369 C C . VAL A 1 171 ? -5.848 -21.016 2.959 1 91.25 171 VAL A C 1
ATOM 1371 O O . VAL A 1 171 ? -6.973 -20.594 2.674 1 91.25 171 VAL A O 1
ATOM 1374 N N . ASP A 1 172 ? -4.949 -20.297 3.564 1 94.69 172 ASP A N 1
ATOM 1375 C CA . ASP A 1 172 ? -5.254 -18.906 3.881 1 94.69 172 ASP A CA 1
ATOM 1376 C C . ASP A 1 172 ? -4.809 -17.969 2.756 1 94.69 172 ASP A C 1
ATOM 1378 O O . ASP A 1 172 ? -4.348 -18.422 1.708 1 94.69 172 ASP A O 1
ATOM 1382 N N . ALA A 1 173 ? -4.984 -16.703 2.896 1 97 173 ALA A N 1
ATOM 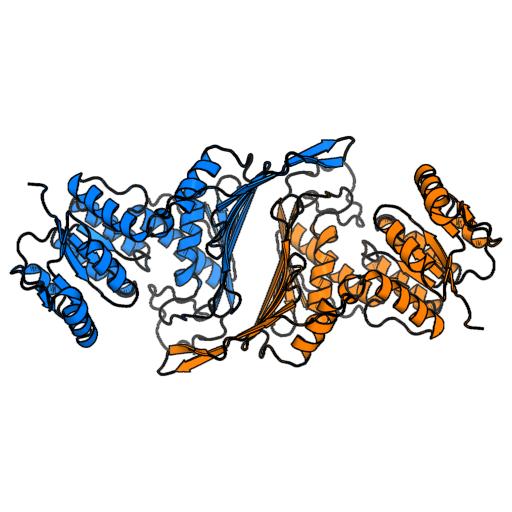1383 C CA . ALA A 1 173 ? -4.68 -15.711 1.865 1 97 173 ALA A CA 1
ATOM 1384 C C . ALA A 1 173 ? -3.191 -15.703 1.536 1 97 173 ALA A C 1
ATOM 1386 O O . ALA A 1 173 ? -2.801 -15.414 0.403 1 97 173 ALA A O 1
ATOM 1387 N N . LEU A 1 174 ? -2.334 -16 2.479 1 97.44 174 LEU A N 1
ATOM 1388 C CA . LEU A 1 174 ? -0.895 -16.078 2.246 1 97.44 174 LEU A CA 1
ATOM 1389 C C . LEU A 1 174 ? -0.569 -17.109 1.165 1 97.44 174 LEU A C 1
ATOM 1391 O O . LEU A 1 174 ? 0.034 -16.766 0.144 1 97.44 174 LEU A O 1
ATOM 1395 N N . TRP A 1 175 ? -1.028 -18.25 1.299 1 96.06 175 TRP A N 1
ATOM 1396 C CA . TRP A 1 175 ? -0.714 -19.344 0.381 1 96.06 175 TRP A CA 1
ATOM 1397 C C . TRP A 1 175 ? -1.446 -19.172 -0.945 1 96.06 175 TRP A C 1
ATOM 1399 O O . TRP A 1 175 ? -0.934 -19.547 -1.999 1 96.06 175 TRP A O 1
ATOM 1409 N N . ASP A 1 176 ? -2.568 -18.578 -0.85 1 94.81 176 ASP A N 1
ATOM 1410 C CA . ASP A 1 176 ? -3.387 -18.438 -2.051 1 94.81 176 ASP A CA 1
ATOM 1411 C C . ASP A 1 176 ? -2.846 -17.344 -2.959 1 94.81 176 ASP A C 1
ATOM 1413 O O . ASP A 1 176 ? -2.861 -17.469 -4.184 1 94.81 176 ASP A O 1
ATOM 1417 N N . LEU A 1 177 ? -2.381 -16.266 -2.359 1 97.69 177 LEU A N 1
ATOM 1418 C CA . LEU A 1 177 ? -2.203 -15.047 -3.148 1 97.69 177 LEU A CA 1
ATOM 1419 C C . LEU A 1 177 ? -0.728 -14.672 -3.25 1 97.69 177 LEU A C 1
ATOM 1421 O O . LEU A 1 177 ? -0.286 -14.141 -4.27 1 97.69 177 LEU A O 1
ATOM 1425 N N . ALA A 1 178 ? 0.078 -14.945 -2.312 1 98.5 178 ALA A N 1
ATOM 1426 C CA . ALA A 1 178 ? 1.4 -14.344 -2.17 1 98.5 178 ALA A CA 1
ATOM 1427 C C . ALA A 1 178 ? 2.361 -14.867 -3.232 1 98.5 178 ALA A C 1
ATOM 1429 O O . ALA A 1 178 ? 3.279 -14.164 -3.652 1 98.5 178 ALA A O 1
ATOM 1430 N N . ILE A 1 179 ? 2.148 -16.078 -3.615 1 98.44 179 ILE A N 1
ATOM 1431 C CA . ILE A 1 179 ? 3.119 -16.797 -4.434 1 98.44 179 ILE A CA 1
ATOM 1432 C C . ILE A 1 179 ? 3.359 -16.031 -5.734 1 98.44 179 ILE A C 1
ATOM 1434 O O . ILE A 1 179 ? 4.48 -16.016 -6.25 1 98.44 179 ILE A O 1
ATOM 1438 N N . HIS A 1 180 ? 2.373 -15.375 -6.273 1 98.19 180 HIS A N 1
ATOM 1439 C CA . HIS A 1 180 ? 2.484 -14.641 -7.523 1 98.19 180 HIS A CA 1
ATOM 1440 C C . HIS A 1 180 ? 3.443 -13.461 -7.387 1 98.19 180 HIS A C 1
ATOM 1442 O O . HIS A 1 180 ? 4.379 -13.32 -8.18 1 98.19 180 HIS A O 1
ATOM 1448 N N . ASP A 1 181 ? 3.256 -12.68 -6.391 1 98.75 181 ASP A N 1
ATOM 1449 C CA . ASP A 1 181 ? 4.082 -11.492 -6.199 1 98.75 181 ASP A CA 1
ATOM 1450 C C . ASP A 1 181 ? 5.508 -11.875 -5.809 1 98.75 181 ASP A C 1
ATOM 1452 O O . ASP A 1 181 ? 6.473 -11.242 -6.254 1 98.75 181 ASP A O 1
ATOM 1456 N N . ILE A 1 182 ? 5.648 -12.906 -4.988 1 98.81 182 ILE A N 1
ATOM 1457 C CA . ILE A 1 182 ? 6.973 -13.367 -4.594 1 98.81 182 ILE A CA 1
ATOM 1458 C C . ILE A 1 182 ? 7.75 -13.828 -5.824 1 98.81 182 ILE A C 1
ATOM 1460 O O . ILE A 1 182 ? 8.914 -13.469 -6 1 98.81 182 ILE A O 1
ATOM 1464 N N . ALA A 1 183 ? 7.082 -14.57 -6.688 1 98.62 183 ALA A N 1
ATOM 1465 C CA . ALA A 1 183 ? 7.723 -15.062 -7.902 1 98.62 183 ALA A CA 1
ATOM 1466 C C . ALA A 1 183 ? 8.18 -13.906 -8.789 1 98.62 183 ALA A C 1
ATOM 1468 O O . ALA A 1 183 ? 9.273 -13.945 -9.352 1 98.62 183 ALA A O 1
ATOM 1469 N N . ILE A 1 184 ? 7.371 -12.898 -8.922 1 98.75 184 ILE A N 1
ATOM 1470 C CA . ILE A 1 184 ? 7.711 -11.758 -9.766 1 98.75 184 ILE A CA 1
ATOM 1471 C C . ILE A 1 184 ? 8.891 -11 -9.164 1 98.75 184 ILE A C 1
ATOM 1473 O O . ILE A 1 184 ? 9.859 -10.688 -9.867 1 98.75 184 ILE A O 1
ATOM 1477 N N . PHE A 1 185 ? 8.859 -10.727 -7.855 1 98.81 185 PHE A N 1
ATOM 1478 C CA . PHE A 1 185 ? 9.969 -10.031 -7.211 1 98.81 185 PHE A CA 1
ATOM 1479 C C . PHE A 1 185 ? 11.266 -10.82 -7.379 1 98.81 185 PHE A C 1
ATOM 1481 O O . PHE A 1 185 ? 12.305 -10.25 -7.734 1 98.81 185 PHE A O 1
ATOM 1488 N N . ASN A 1 186 ? 11.227 -12.141 -7.098 1 97.81 186 ASN A N 1
ATOM 1489 C CA . ASN A 1 186 ? 12.414 -12.977 -7.258 1 97.81 186 ASN A CA 1
ATOM 1490 C C . ASN A 1 186 ? 12.961 -12.906 -8.68 1 97.81 186 ASN A C 1
ATOM 1492 O O . ASN A 1 186 ? 14.172 -12.797 -8.883 1 97.81 186 ASN A O 1
ATOM 1496 N N . SER A 1 187 ? 12.055 -12.977 -9.609 1 98.06 187 SER A N 1
ATOM 1497 C CA . SER A 1 187 ? 12.438 -12.945 -11.016 1 98.06 187 SER A CA 1
ATOM 1498 C C . SER A 1 187 ? 13.062 -11.602 -11.383 1 98.06 187 SER A C 1
ATOM 1500 O O . SER A 1 187 ? 14.133 -11.555 -11.992 1 98.06 187 SER A O 1
ATOM 1502 N N . TRP A 1 188 ? 12.367 -10.469 -11.039 1 98.5 188 TRP A N 1
ATOM 1503 C CA . TRP A 1 188 ? 12.852 -9.141 -11.375 1 98.5 188 TRP A CA 1
ATOM 1504 C C . TRP A 1 188 ? 14.219 -8.875 -10.742 1 98.5 188 TRP A C 1
ATOM 1506 O O . TRP A 1 188 ? 15.117 -8.336 -11.391 1 98.5 188 TRP A O 1
ATOM 1516 N N . LEU A 1 189 ? 14.43 -9.359 -9.516 1 97.75 189 LEU A N 1
ATOM 1517 C CA . LEU A 1 189 ? 15.656 -9.07 -8.773 1 97.75 189 LEU A CA 1
ATOM 1518 C C . LEU A 1 189 ? 16.75 -10.078 -9.109 1 97.75 189 LEU A C 1
ATOM 1520 O O . LEU A 1 189 ? 17.922 -9.828 -8.867 1 97.75 189 LEU A O 1
ATOM 1524 N N . GLY A 1 190 ? 16.375 -11.234 -9.625 1 95.69 190 GLY A N 1
ATOM 1525 C CA . GLY A 1 190 ? 17.328 -12.305 -9.859 1 95.69 190 GLY A CA 1
ATOM 1526 C C . GLY A 1 190 ? 17.891 -12.891 -8.586 1 95.69 190 GLY A C 1
ATOM 1527 O O . GLY A 1 190 ? 19.062 -13.273 -8.539 1 95.69 190 GLY A O 1
ATOM 1528 N N . GLN A 1 191 ? 17.094 -12.805 -7.473 1 94.5 191 GLN A N 1
ATOM 1529 C CA . GLN A 1 191 ? 17.531 -13.25 -6.152 1 94.5 191 GLN A CA 1
ATOM 1530 C C . GLN A 1 191 ? 16.359 -13.875 -5.383 1 94.5 191 GLN A C 1
ATOM 1532 O O . GLN A 1 191 ? 15.203 -13.711 -5.758 1 94.5 191 GLN A O 1
ATOM 1537 N N . GLN A 1 192 ? 16.734 -14.609 -4.375 1 95.56 192 GLN A N 1
ATOM 1538 C CA . GLN A 1 192 ? 15.781 -15.086 -3.383 1 95.56 192 GLN A CA 1
ATOM 1539 C C . GLN A 1 192 ? 15.953 -14.359 -2.055 1 95.56 192 GLN A C 1
ATOM 1541 O O . GLN A 1 192 ? 17.062 -13.938 -1.71 1 95.56 192 GLN A O 1
ATOM 1546 N N . PRO A 1 193 ? 14.852 -14.188 -1.378 1 97.88 193 PRO A N 1
ATOM 1547 C CA . PRO A 1 193 ? 15.023 -13.57 -0.061 1 97.88 193 PRO A CA 1
ATOM 1548 C C . PRO A 1 193 ? 15.812 -14.453 0.906 1 97.88 193 PRO A C 1
ATOM 1550 O O . PRO A 1 193 ? 15.797 -15.68 0.778 1 97.88 193 PRO A O 1
ATOM 1553 N N . VAL A 1 194 ? 16.438 -13.828 1.891 1 97.44 194 VAL A N 1
ATOM 1554 C CA . VAL A 1 194 ? 17.234 -14.547 2.883 1 97.44 194 VAL A CA 1
ATOM 1555 C C . VAL A 1 194 ? 16.469 -14.641 4.195 1 97.44 194 VAL A C 1
ATOM 1557 O O . VAL A 1 194 ? 16.734 -15.508 5.023 1 97.44 194 VAL A O 1
ATOM 1560 N N . SER A 1 195 ? 15.531 -13.766 4.43 1 98 195 SER A N 1
ATOM 1561 C CA . SER A 1 195 ? 14.641 -13.805 5.59 1 98 195 SER A CA 1
ATOM 1562 C C . SER A 1 195 ? 13.281 -13.203 5.262 1 98 195 SER A C 1
ATOM 1564 O O . SER A 1 195 ? 13.125 -12.508 4.258 1 98 195 SER A O 1
ATOM 1566 N N . VAL A 1 196 ? 12.305 -13.562 6.117 1 98.5 196 VAL A N 1
ATOM 1567 C CA .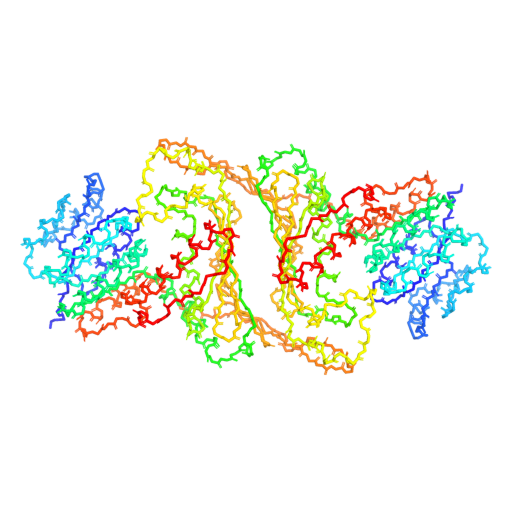 VAL A 1 196 ? 10.938 -13.133 5.828 1 98.5 196 VAL A CA 1
ATOM 1568 C C . VAL A 1 196 ? 10.188 -12.875 7.133 1 98.5 196 VAL A C 1
ATOM 1570 O O . VAL A 1 196 ? 10.578 -13.375 8.188 1 98.5 196 VAL A O 1
ATOM 1573 N N . GLN A 1 197 ? 9.156 -12.047 7.047 1 98.06 197 GLN A N 1
ATOM 1574 C CA . GLN A 1 197 ? 8.211 -11.781 8.133 1 98.06 197 GLN A CA 1
ATOM 1575 C C . GLN A 1 197 ? 6.785 -11.672 7.602 1 98.06 197 GLN A C 1
ATOM 1577 O O . GLN A 1 197 ? 6.566 -11.211 6.48 1 98.06 197 GLN A O 1
ATOM 1582 N N . ALA A 1 198 ? 5.852 -12.102 8.406 1 97.75 198 ALA A N 1
ATOM 1583 C CA . ALA A 1 198 ? 4.445 -11.961 8.039 1 97.75 198 ALA A CA 1
ATOM 1584 C C . ALA A 1 198 ? 3.576 -11.719 9.266 1 97.75 198 ALA A C 1
ATOM 1586 O O . ALA A 1 198 ? 3.855 -12.242 10.352 1 97.75 198 ALA A O 1
ATOM 1587 N N . SER A 1 199 ? 2.609 -10.883 9.148 1 96.31 199 SER A N 1
ATOM 1588 C CA . SER A 1 199 ? 1.533 -10.672 10.109 1 96.31 199 SER A CA 1
ATOM 1589 C C . SER A 1 199 ? 0.169 -10.703 9.43 1 96.31 199 SER A C 1
ATOM 1591 O O . SER A 1 199 ? 0.068 -10.492 8.219 1 96.31 199 SER A O 1
ATOM 1593 N N . GLY A 1 200 ? -0.836 -11.07 10.164 1 95.12 200 GLY A N 1
ATOM 1594 C CA . GLY A 1 200 ? -2.141 -11.188 9.531 1 95.12 200 GLY A CA 1
ATOM 1595 C C . GLY A 1 200 ? -3.291 -11.141 10.516 1 95.12 200 GLY A C 1
ATOM 1596 O O . GLY A 1 200 ? -3.078 -10.969 11.719 1 95.12 200 GLY A O 1
ATOM 1597 N N . ARG A 1 201 ? -4.504 -11.133 9.945 1 95.81 201 ARG A N 1
ATOM 1598 C CA . ARG A 1 201 ? -5.75 -11.133 10.711 1 95.81 201 ARG A CA 1
ATOM 1599 C C . ARG A 1 201 ? -6.723 -12.172 10.172 1 95.81 201 ARG A C 1
ATOM 1601 O O . ARG A 1 201 ? -6.715 -12.484 8.977 1 95.81 201 ARG A O 1
ATOM 1608 N N . VAL A 1 202 ? -7.488 -12.75 11.125 1 95.5 202 VAL A N 1
ATOM 1609 C CA . VAL A 1 202 ? -8.531 -13.719 10.797 1 95.5 202 VAL A CA 1
ATOM 1610 C C . VAL A 1 202 ? -9.898 -13.156 11.195 1 95.5 202 VAL A C 1
ATOM 1612 O O . VAL A 1 202 ? -10.102 -12.781 12.352 1 95.5 202 VAL A O 1
ATOM 1615 N N . TRP A 1 203 ? -10.797 -13.078 10.227 1 95.44 203 TRP A N 1
ATOM 1616 C CA . TRP A 1 203 ? -12.141 -12.625 10.562 1 95.44 203 TRP A CA 1
ATOM 1617 C C . TRP A 1 203 ? -13.18 -13.672 10.164 1 95.44 203 TRP A C 1
ATOM 1619 O O . TRP A 1 203 ? -14.156 -13.891 10.875 1 95.44 203 TRP A O 1
ATOM 1629 N N . LEU A 1 204 ? -12.984 -14.336 9.031 1 94.88 204 LEU A N 1
ATOM 1630 C CA . LEU A 1 204 ? -14.047 -15.133 8.422 1 94.88 204 LEU A CA 1
ATOM 1631 C C . LEU A 1 204 ? -14.047 -16.547 8.984 1 94.88 204 LEU A C 1
ATOM 1633 O O . LEU A 1 204 ? -15.109 -17.109 9.258 1 94.88 204 LEU A O 1
ATOM 1637 N N . GLN A 1 205 ? -12.844 -17.125 9.078 1 92.06 205 GLN A N 1
ATOM 1638 C CA . GLN A 1 205 ? -12.742 -18.547 9.43 1 92.06 205 GLN A CA 1
ATOM 1639 C C . GLN A 1 205 ? -11.797 -18.75 10.602 1 92.06 205 GLN A C 1
ATOM 1641 O O . GLN A 1 205 ? -10.648 -19.172 10.414 1 92.06 205 GLN A O 1
ATOM 1646 N N . GLU A 1 206 ? -12.312 -18.469 11.727 1 82.19 206 GLU A N 1
ATOM 1647 C CA . GLU A 1 206 ? -11.531 -18.656 12.953 1 82.19 206 GLU A CA 1
ATOM 1648 C C . GLU A 1 206 ? -11.5 -20.125 13.375 1 82.19 206 GLU A C 1
ATOM 1650 O O . GLU A 1 206 ? -12.453 -20.859 13.125 1 82.19 206 GLU A O 1
ATOM 1655 N N . LYS A 1 207 ? -10.281 -20.672 13.43 1 60.81 207 LYS A N 1
ATOM 1656 C CA . LYS A 1 207 ? -10.242 -22.047 13.906 1 60.81 207 LYS A CA 1
ATOM 1657 C C . LYS A 1 207 ? -11.094 -22.219 15.164 1 60.81 207 LYS A C 1
ATOM 1659 O O . LYS A 1 207 ? -11 -21.422 16.094 1 60.81 207 LYS A O 1
ATOM 1664 N N . VAL A 1 208 ? -12.25 -22.656 14.93 1 51.25 208 VAL A N 1
ATOM 1665 C CA . VAL A 1 208 ? -12.867 -23.188 16.141 1 51.25 208 VAL A CA 1
ATOM 1666 C C . VAL A 1 208 ? -11.836 -23.984 16.938 1 51.25 208 VAL A C 1
ATOM 1668 O O . VAL A 1 208 ? -10.883 -24.531 16.375 1 51.25 208 VAL A O 1
ATOM 1671 N N . ARG A 1 209 ? -11.891 -24.156 18.359 1 41.22 209 ARG A N 1
ATOM 1672 C CA . ARG A 1 209 ? -11.094 -24.953 19.297 1 41.22 209 ARG A CA 1
ATOM 1673 C C . ARG A 1 209 ? -10.586 -26.219 18.641 1 41.22 209 ARG A C 1
ATOM 1675 O O . ARG A 1 209 ? -11.281 -26.828 17.828 1 41.22 209 ARG A O 1
ATOM 1682 N N . ARG A 1 210 ? -9.367 -26.688 19.109 1 41.5 210 ARG A N 1
ATOM 1683 C CA . ARG A 1 210 ? -8.383 -27.75 19 1 41.5 210 ARG A CA 1
ATOM 1684 C C . ARG A 1 210 ? -9.055 -29.109 18.828 1 41.5 210 ARG A C 1
ATOM 1686 O O . ARG A 1 210 ? -9.023 -29.938 19.734 1 41.5 210 ARG A O 1
ATOM 1693 N N . THR A 1 211 ? -10.273 -29.141 18.391 1 35.03 211 THR A N 1
ATOM 1694 C CA . THR A 1 211 ? -10.367 -30.578 18.672 1 35.03 211 THR A CA 1
ATOM 1695 C C . THR A 1 211 ? -9.312 -31.344 17.891 1 35.03 211 THR A C 1
ATOM 1697 O O . THR A 1 211 ? -9.086 -32.531 18.156 1 35.03 211 THR A O 1
ATOM 1700 N N . THR A 1 212 ? -9.148 -31.078 16.5 1 36.97 212 THR A N 1
ATOM 1701 C CA . THR A 1 212 ? -8.414 -32.125 15.805 1 36.97 212 THR A CA 1
ATOM 1702 C C . THR A 1 212 ? -6.918 -31.828 15.812 1 36.97 212 THR A C 1
ATOM 1704 O O . THR A 1 212 ? -6.508 -30.672 15.906 1 36.97 212 THR A O 1
ATOM 1707 N N . THR A 1 213 ? -6.016 -32.781 16.062 1 36.75 213 THR A N 1
ATOM 1708 C CA . THR A 1 213 ? -4.566 -32.938 16.125 1 36.75 213 THR A CA 1
ATOM 1709 C C . THR A 1 213 ? -3.889 -32.156 15.008 1 36.75 213 THR A C 1
ATOM 1711 O O . THR A 1 213 ? -4.227 -32.344 13.828 1 36.75 213 THR A O 1
ATOM 1714 N N . PRO A 1 214 ? -3.307 -31.062 15.305 1 40.88 214 PRO A N 1
ATOM 1715 C CA . PRO A 1 214 ? -2.502 -30.359 14.312 1 40.88 214 PRO A CA 1
ATOM 1716 C C . PRO A 1 214 ? -1.704 -31.312 13.414 1 40.88 214 PRO A C 1
ATOM 1718 O O . PRO A 1 214 ? -1.028 -32.219 13.914 1 40.88 214 PRO A O 1
ATOM 1721 N N . SER A 1 215 ? -2.219 -31.734 12.414 1 39.91 215 SER A N 1
ATOM 1722 C CA . SER A 1 215 ? -1.331 -32.531 11.562 1 39.91 215 SER A CA 1
ATOM 1723 C C . SER A 1 215 ? -0.126 -31.703 11.109 1 39.91 215 SER A C 1
ATOM 1725 O O . SER A 1 215 ? -0.265 -30.531 10.742 1 39.91 215 SER A O 1
ATOM 1727 N N . PRO A 1 216 ? 1.017 -32.062 11.5 1 41.44 216 PRO A N 1
ATOM 1728 C CA . PRO A 1 216 ? 2.275 -31.375 11.18 1 41.44 216 PRO A CA 1
ATOM 1729 C C . PRO A 1 216 ? 2.312 -30.844 9.75 1 41.44 216 PRO A C 1
ATOM 1731 O O . PRO A 1 216 ? 3.188 -30.047 9.406 1 41.44 216 PRO A O 1
ATOM 1734 N N . HIS A 1 217 ? 1.482 -31.422 8.945 1 41.78 217 HIS A N 1
ATOM 1735 C CA . HIS A 1 217 ? 1.654 -31.156 7.523 1 41.78 217 HIS A CA 1
ATOM 1736 C C . HIS A 1 217 ? 0.732 -30.031 7.059 1 41.78 217 HIS A C 1
ATOM 1738 O O . HIS A 1 217 ? 0.656 -29.75 5.863 1 41.78 217 HIS A O 1
ATOM 1744 N N . HIS A 1 218 ? -0.24 -29.656 7.902 1 49.53 218 HIS A N 1
ATOM 1745 C CA . HIS A 1 218 ? -1.209 -28.703 7.359 1 49.53 218 HIS A CA 1
ATOM 1746 C C . HIS A 1 218 ? -0.812 -27.266 7.676 1 49.53 218 HIS A C 1
ATOM 1748 O O . HIS A 1 218 ? -0.599 -26.922 8.836 1 49.53 218 HIS A O 1
ATOM 1754 N N . PRO A 1 219 ? -0.43 -26.547 6.633 1 50.69 219 PRO A N 1
ATOM 1755 C CA . PRO A 1 219 ? 0.018 -25.156 6.773 1 50.69 219 PRO A CA 1
ATOM 1756 C C . PRO A 1 219 ? -1 -24.281 7.496 1 50.69 219 PRO A C 1
ATOM 1758 O O . PRO A 1 219 ? -1.062 -23.062 7.254 1 50.69 219 PRO A O 1
ATOM 1761 N N . ILE A 1 220 ? -2.072 -24.891 8.039 1 50.88 220 ILE A N 1
ATOM 1762 C CA . ILE A 1 220 ? -3.059 -23.984 8.602 1 50.88 220 ILE A CA 1
ATOM 1763 C C . ILE A 1 220 ? -2.586 -23.484 9.961 1 50.88 220 ILE A C 1
ATOM 1765 O O . ILE A 1 220 ? -2.219 -24.281 10.828 1 50.88 220 ILE A O 1
ATOM 1769 N N . SER A 1 221 ? -2.416 -22.109 10.086 1 59.31 221 SER A N 1
ATOM 1770 C CA . SER A 1 221 ? -2.041 -21.391 11.289 1 59.31 221 SER A CA 1
ATOM 1771 C C . SER A 1 221 ? -2.936 -21.766 12.469 1 59.31 221 SER A C 1
ATOM 1773 O O . SER A 1 221 ? -4.102 -22.125 12.273 1 59.31 221 SER A O 1
ATOM 1775 N N . LEU A 1 222 ? -2.443 -22.031 13.656 1 62.75 222 LEU A N 1
ATOM 1776 C CA . LEU A 1 222 ? -3.16 -22.25 14.914 1 62.75 222 LEU A CA 1
ATOM 1777 C C . LEU A 1 222 ? -4.238 -21.188 15.102 1 62.75 222 LEU A C 1
ATOM 1779 O O . LEU A 1 222 ? -5.199 -21.391 15.852 1 62.75 222 LEU A O 1
ATOM 1783 N N . LEU A 1 223 ? -4.148 -20.094 14.305 1 65.88 223 LEU A N 1
ATOM 1784 C CA . LEU A 1 223 ? -5.023 -18.953 14.547 1 65.88 223 LEU A CA 1
ATOM 1785 C C . LEU A 1 223 ? -6.156 -18.922 13.523 1 65.88 223 LEU A C 1
ATOM 1787 O O . LEU A 1 223 ? -7.066 -18.094 13.633 1 65.88 223 LEU A O 1
ATOM 1791 N N . GLY A 1 224 ? -6.266 -19.938 12.641 1 88.38 224 GLY A N 1
ATOM 1792 C CA . GLY A 1 224 ? -7.258 -19.906 11.578 1 88.38 224 GLY A CA 1
ATOM 1793 C C . GLY A 1 224 ? -6.672 -19.516 10.234 1 88.38 224 GLY A C 1
ATOM 1794 O O . GLY A 1 224 ? -5.453 -19.453 10.078 1 88.38 224 GLY A O 1
ATOM 1795 N N . LEU A 1 225 ? -7.629 -19.375 9.25 1 94.38 225 LEU A N 1
ATOM 1796 C CA . LEU A 1 225 ? -7.203 -18.969 7.914 1 94.38 225 LEU A CA 1
ATOM 1797 C C . LEU A 1 225 ? -7.145 -17.453 7.785 1 94.38 225 LEU A C 1
ATOM 1799 O O . LEU A 1 225 ? -8.18 -16.797 7.766 1 94.38 225 LEU A O 1
ATOM 1803 N N . ALA A 1 226 ? -5.93 -16.984 7.719 1 96.5 226 ALA A N 1
ATOM 1804 C CA . ALA A 1 226 ? -5.742 -15.531 7.676 1 96.5 226 ALA A CA 1
ATOM 1805 C C . ALA A 1 226 ? -6.41 -14.93 6.441 1 96.5 226 ALA A C 1
ATOM 1807 O O . ALA A 1 226 ? -6.234 -15.43 5.328 1 96.5 226 ALA A O 1
ATOM 1808 N N . ASP A 1 227 ? -7.211 -13.867 6.66 1 97.81 227 ASP A N 1
ATOM 1809 C CA . ASP A 1 227 ? -7.887 -13.148 5.582 1 97.81 227 ASP A CA 1
ATOM 1810 C C . ASP A 1 227 ? -7.004 -12.023 5.043 1 97.81 227 ASP A C 1
ATOM 1812 O O . ASP A 1 227 ? -7.066 -11.703 3.854 1 97.81 227 ASP A O 1
ATOM 1816 N N . LEU A 1 228 ? -6.328 -11.398 5.953 1 98.31 228 LEU A N 1
ATOM 1817 C CA . LEU A 1 228 ? -5.375 -10.328 5.688 1 98.31 228 LEU A CA 1
ATOM 1818 C C . LEU A 1 228 ? -3.963 -10.75 6.078 1 98.31 228 LEU A C 1
ATOM 1820 O O . LEU A 1 228 ? -3.746 -11.281 7.168 1 98.31 228 LEU A O 1
ATOM 1824 N N . VAL A 1 229 ? -3.012 -10.531 5.168 1 98.31 229 VAL A N 1
ATOM 1825 C CA . VAL A 1 229 ? -1.621 -10.844 5.484 1 98.31 229 VAL A CA 1
ATOM 1826 C C . VAL A 1 229 ? -0.71 -9.742 4.945 1 98.31 229 VAL A C 1
ATOM 1828 O O . VAL A 1 229 ? -0.894 -9.266 3.822 1 98.31 229 VAL A O 1
ATOM 1831 N N . TRP A 1 230 ? 0.185 -9.273 5.734 1 98.5 230 TRP A N 1
ATOM 1832 C CA . TRP A 1 230 ? 1.296 -8.414 5.344 1 98.5 230 TRP A CA 1
ATOM 1833 C C . TRP A 1 230 ? 2.607 -9.188 5.324 1 98.5 230 TRP A C 1
ATOM 1835 O O . TRP A 1 230 ? 2.953 -9.859 6.301 1 98.5 230 TRP A O 1
ATOM 1845 N N . VAL A 1 231 ? 3.314 -9.078 4.223 1 98.69 231 VAL A N 1
ATOM 1846 C CA . VAL A 1 231 ? 4.535 -9.859 4.027 1 98.69 231 VAL A CA 1
ATOM 1847 C C . VAL A 1 231 ? 5.719 -8.914 3.814 1 98.69 231 VAL A C 1
ATOM 1849 O O . VAL A 1 231 ? 5.609 -7.922 3.094 1 98.69 231 VAL A O 1
ATOM 1852 N N . THR A 1 232 ? 6.82 -9.203 4.457 1 98.69 232 THR A N 1
ATOM 1853 C CA . THR A 1 232 ? 8.094 -8.555 4.152 1 98.69 232 THR A CA 1
ATOM 1854 C C . THR A 1 232 ? 9.141 -9.586 3.736 1 98.69 232 THR A C 1
ATOM 1856 O O . THR A 1 232 ? 9.375 -10.562 4.449 1 98.69 232 THR A O 1
ATOM 1859 N N . LEU A 1 233 ? 9.656 -9.43 2.615 1 98.81 233 LEU A N 1
ATOM 1860 C CA . LEU A 1 233 ? 10.773 -10.211 2.115 1 98.81 233 LEU A CA 1
ATOM 1861 C C . LEU A 1 233 ? 12.078 -9.414 2.195 1 98.81 233 LEU A C 1
ATOM 1863 O O . LEU A 1 233 ? 12.141 -8.273 1.729 1 98.81 233 LEU A O 1
ATOM 1867 N N . THR A 1 234 ? 13.094 -9.984 2.75 1 98.44 234 THR A N 1
ATOM 1868 C CA . THR A 1 234 ? 14.406 -9.344 2.793 1 98.44 234 THR A CA 1
ATOM 1869 C C . THR A 1 234 ? 15.398 -10.086 1.905 1 98.44 234 THR A C 1
ATOM 1871 O O . THR A 1 234 ? 15.664 -11.273 2.115 1 98.44 234 THR A O 1
ATOM 1874 N N . TYR A 1 235 ? 15.945 -9.375 0.981 1 97.69 235 TYR A N 1
ATOM 1875 C CA . TYR A 1 235 ? 16.891 -9.961 0.033 1 97.69 235 TYR A CA 1
ATOM 1876 C C . TYR A 1 235 ? 18.328 -9.711 0.473 1 97.69 235 TYR A C 1
ATOM 1878 O O . TYR A 1 235 ? 18.578 -8.922 1.39 1 97.69 235 TYR A O 1
ATOM 1886 N N . PRO A 1 236 ? 19.406 -10.43 -0.008 1 92.69 236 PRO A N 1
ATOM 1887 C CA . PRO A 1 236 ? 20.797 -10.336 0.456 1 92.69 236 PRO A CA 1
ATOM 1888 C C . PRO A 1 236 ? 21.344 -8.914 0.412 1 92.69 236 PRO A C 1
ATOM 1890 O O . PRO A 1 236 ? 22.125 -8.523 1.282 1 92.69 236 PRO A O 1
ATOM 1893 N N . ASN A 1 237 ? 20.969 -7.977 -0.513 1 88.31 237 ASN A N 1
ATOM 1894 C CA . ASN A 1 237 ? 21.516 -6.633 -0.629 1 88.31 237 ASN A CA 1
ATOM 1895 C C . ASN A 1 237 ? 20.703 -5.617 0.154 1 88.31 237 ASN A C 1
ATOM 1897 O O . ASN A 1 237 ? 20.844 -4.41 -0.033 1 88.31 237 ASN A O 1
ATOM 1901 N N . GLY A 1 238 ? 19.922 -6.148 1.05 1 93.62 238 GLY A N 1
ATOM 1902 C CA . GLY A 1 238 ? 19.156 -5.254 1.911 1 93.62 238 GLY A CA 1
ATOM 1903 C C . GLY A 1 238 ? 17.844 -4.809 1.298 1 93.62 238 GLY A C 1
ATOM 1904 O O . GLY A 1 238 ? 17.016 -4.191 1.971 1 93.62 238 GLY A O 1
ATOM 1905 N N . PHE A 1 239 ? 17.672 -5.121 0.034 1 97.94 239 PHE A N 1
ATOM 1906 C CA . PHE A 1 239 ? 16.391 -4.828 -0.599 1 97.94 239 PHE A CA 1
ATOM 1907 C C . PHE A 1 239 ? 15.25 -5.539 0.125 1 97.94 239 PHE A C 1
ATOM 1909 O O . PHE A 1 239 ? 15.367 -6.719 0.465 1 97.94 239 PHE A O 1
ATOM 1916 N N . GLN A 1 240 ? 14.188 -4.754 0.388 1 98.62 240 GLN A N 1
ATOM 1917 C CA . GLN A 1 240 ? 13.016 -5.363 1 1 98.62 240 GLN A CA 1
ATOM 1918 C C . GLN A 1 240 ? 11.773 -5.145 0.137 1 98.62 240 GLN A C 1
ATOM 1920 O O . GLN A 1 240 ? 11.594 -4.074 -0.445 1 98.62 240 GLN A O 1
ATOM 1925 N N . ALA A 1 241 ? 10.969 -6.164 0.012 1 98.81 241 ALA A N 1
ATOM 1926 C CA . ALA A 1 241 ? 9.664 -6.094 -0.634 1 98.81 241 ALA A CA 1
ATOM 1927 C C . ALA A 1 241 ? 8.539 -6.242 0.387 1 98.81 241 ALA A C 1
ATOM 1929 O O . ALA A 1 241 ? 8.602 -7.102 1.269 1 98.81 241 ALA A O 1
ATOM 1930 N N . TYR A 1 242 ? 7.57 -5.379 0.303 1 98.88 242 TYR A N 1
ATOM 1931 C CA . TYR A 1 242 ? 6.41 -5.371 1.186 1 98.88 242 TYR A CA 1
ATOM 1932 C C . TYR A 1 242 ? 5.137 -5.715 0.417 1 98.88 242 TYR A C 1
ATOM 1934 O O . TYR A 1 242 ? 4.805 -5.051 -0.567 1 98.88 242 TYR A O 1
ATOM 1942 N N . ILE A 1 243 ? 4.383 -6.73 0.895 1 98.94 243 ILE A N 1
ATOM 1943 C CA . ILE A 1 243 ? 3.238 -7.199 0.121 1 98.94 243 ILE A CA 1
ATOM 1944 C C . ILE A 1 243 ? 1.981 -7.164 0.987 1 98.94 243 ILE A C 1
ATOM 1946 O O . ILE A 1 243 ? 1.979 -7.676 2.109 1 98.94 243 ILE A O 1
ATOM 1950 N N . HIS A 1 244 ? 0.932 -6.523 0.5 1 98.94 244 HIS A N 1
ATOM 1951 C CA . HIS A 1 244 ? -0.395 -6.418 1.097 1 98.94 244 HIS A CA 1
ATOM 1952 C C . HIS A 1 244 ? -1.375 -7.379 0.432 1 98.94 244 HIS A C 1
ATOM 1954 O O . HIS A 1 244 ? -1.724 -7.207 -0.738 1 98.94 244 HIS A O 1
ATOM 1960 N N . LEU A 1 245 ? -1.832 -8.422 1.224 1 98.88 245 LEU A N 1
ATOM 1961 C CA . LEU A 1 245 ? -2.723 -9.445 0.688 1 98.88 245 LEU A CA 1
ATOM 1962 C C . LEU A 1 245 ? -4.047 -9.469 1.446 1 98.88 245 LEU A C 1
ATOM 1964 O O . LEU A 1 245 ? -4.059 -9.555 2.676 1 98.88 245 LEU A O 1
ATOM 1968 N N . CYS A 1 246 ? -5.18 -9.453 0.689 1 98.88 246 CYS A N 1
ATOM 1969 C CA . CYS A 1 246 ? -6.477 -9.562 1.347 1 98.88 246 CYS A CA 1
ATOM 1970 C C . CYS A 1 246 ? -7.547 -10.031 0.368 1 98.88 246 CYS A C 1
ATOM 1972 O O . CYS A 1 246 ? -7.688 -9.469 -0.722 1 98.88 246 CYS A O 1
ATOM 1974 N N . TRP A 1 247 ? -8.336 -11.031 0.76 1 98.5 247 TRP A N 1
ATOM 1975 C CA . TRP A 1 247 ? -9.352 -11.531 -0.157 1 98.5 247 TRP A CA 1
ATOM 1976 C C . TRP A 1 247 ? -10.742 -11.07 0.265 1 98.5 247 TRP A C 1
ATOM 1978 O O . TRP A 1 247 ? -11.75 -11.547 -0.261 1 98.5 247 TRP A O 1
ATOM 1988 N N . LEU A 1 248 ? -10.852 -10.156 1.229 1 98.38 248 LEU A N 1
ATOM 1989 C CA . LEU A 1 248 ? -12.156 -9.656 1.637 1 98.38 248 LEU A CA 1
ATOM 1990 C C . LEU A 1 248 ? -12.266 -8.148 1.411 1 98.38 248 LEU A C 1
ATOM 1992 O O . LEU A 1 248 ? -13.023 -7.465 2.104 1 98.38 248 LEU A O 1
ATOM 1996 N N . ASN A 1 249 ? -11.5 -7.562 0.592 1 98.62 249 ASN A N 1
ATOM 1997 C CA . ASN A 1 249 ? -11.414 -6.137 0.294 1 98.62 249 ASN A CA 1
ATOM 1998 C C . ASN A 1 249 ? -11.945 -5.82 -1.103 1 98.62 249 ASN A C 1
ATOM 2000 O O . ASN A 1 249 ? -11.32 -6.191 -2.102 1 98.62 249 ASN A O 1
ATOM 2004 N N . PRO A 1 250 ? -13.008 -5.09 -1.204 1 98.31 250 PRO A N 1
ATOM 2005 C CA . PRO A 1 250 ? -13.578 -4.781 -2.518 1 98.31 250 PRO A CA 1
ATOM 2006 C C . PRO A 1 250 ? -12.672 -3.891 -3.361 1 98.31 250 PRO A C 1
ATOM 2008 O O . PRO A 1 250 ? -12.891 -3.736 -4.562 1 98.31 250 PRO A O 1
ATOM 2011 N N . ASP A 1 251 ? -11.766 -3.199 -2.73 1 98.44 251 ASP A N 1
ATOM 2012 C CA . ASP A 1 251 ? -10.758 -2.453 -3.475 1 98.44 251 ASP A CA 1
ATOM 2013 C C . ASP A 1 251 ? -9.805 -3.396 -4.211 1 98.44 251 ASP A C 1
ATOM 2015 O O . ASP A 1 251 ? -8.719 -3.703 -3.713 1 98.44 251 ASP A O 1
ATOM 2019 N N . LYS A 1 252 ? -10.188 -3.789 -5.402 1 98.19 252 LYS A N 1
ATOM 2020 C CA . LYS A 1 252 ? -9.406 -4.77 -6.16 1 98.19 252 LYS A CA 1
ATOM 2021 C C . LYS A 1 252 ? -8.086 -4.172 -6.637 1 98.19 252 LYS A C 1
ATOM 2023 O O . LYS A 1 252 ? -8.078 -3.158 -7.34 1 98.19 252 LYS A O 1
ATOM 2028 N N . GLN A 1 253 ? -7.02 -4.762 -6.223 1 98.31 253 GLN A N 1
ATOM 2029 C CA . GLN A 1 253 ? -5.684 -4.344 -6.633 1 98.31 253 GLN A CA 1
ATOM 2030 C C . GLN A 1 253 ? -4.832 -5.539 -7.047 1 98.31 253 GLN A C 1
ATOM 2032 O O . GLN A 1 253 ? -4.91 -6.605 -6.43 1 98.31 253 GLN A O 1
ATOM 2037 N N . ARG A 1 254 ? -4.121 -5.461 -8.102 1 98.31 254 ARG A N 1
ATOM 2038 C CA . ARG A 1 254 ? -3.025 -6.297 -8.586 1 98.31 254 ARG A CA 1
ATOM 2039 C C . ARG A 1 254 ? -1.865 -5.438 -9.086 1 98.31 254 ARG A C 1
ATOM 2041 O O . ARG A 1 254 ? -1.686 -5.27 -10.297 1 98.31 254 ARG A O 1
ATOM 2048 N N . ARG A 1 255 ? -1.107 -4.961 -8.125 1 98.56 255 ARG A N 1
ATOM 2049 C CA . ARG A 1 255 ? -0.132 -3.914 -8.422 1 98.56 255 ARG A CA 1
ATOM 2050 C C . ARG A 1 255 ? 1.196 -4.195 -7.727 1 98.56 255 ARG A C 1
ATOM 2052 O O . ARG A 1 255 ? 1.225 -4.543 -6.543 1 98.56 255 ARG A O 1
ATOM 2059 N N . LEU A 1 256 ? 2.316 -4.152 -8.477 1 98.81 256 LEU A N 1
ATOM 2060 C CA . LEU A 1 256 ? 3.66 -4.422 -7.977 1 98.81 256 LEU A CA 1
ATOM 2061 C C . LEU A 1 256 ? 4.645 -3.367 -8.469 1 98.81 256 LEU A C 1
ATOM 2063 O O . LEU A 1 256 ? 4.625 -2.996 -9.648 1 98.81 256 LEU A O 1
ATOM 2067 N N . VAL A 1 257 ? 5.512 -2.873 -7.531 1 98.94 257 VAL A N 1
ATOM 2068 C CA . VAL A 1 257 ? 6.402 -1.769 -7.863 1 98.94 257 VAL A CA 1
ATOM 2069 C C . VAL A 1 257 ? 7.805 -2.057 -7.324 1 98.94 257 VAL A C 1
ATOM 2071 O O . VAL A 1 257 ? 7.953 -2.551 -6.203 1 98.94 257 VAL A O 1
ATOM 2074 N N . VAL A 1 258 ? 8.797 -1.795 -8.094 1 98.88 258 VAL A N 1
ATOM 2075 C CA . VAL A 1 258 ? 10.188 -1.755 -7.648 1 98.88 258 VAL A CA 1
ATOM 2076 C C . VAL A 1 258 ? 10.719 -0.324 -7.73 1 98.88 258 VAL A C 1
ATOM 2078 O O . VAL A 1 258 ? 10.594 0.332 -8.766 1 98.88 258 VAL A O 1
ATOM 2081 N N . VAL A 1 259 ? 11.289 0.138 -6.645 1 98.88 259 VAL A N 1
ATOM 2082 C CA . VAL A 1 259 ? 11.766 1.511 -6.527 1 98.88 259 VAL A CA 1
ATOM 2083 C C . VAL A 1 259 ? 13.297 1.522 -6.5 1 98.88 259 VAL A C 1
ATOM 2085 O O . VAL A 1 259 ? 13.914 0.773 -5.742 1 98.88 259 VAL A O 1
ATOM 2088 N N . GLY A 1 260 ? 13.883 2.354 -7.336 1 98.56 260 GLY A N 1
ATOM 2089 C CA . GLY A 1 260 ? 15.32 2.57 -7.328 1 98.56 260 GLY A CA 1
ATOM 2090 C C . GLY A 1 260 ? 15.703 4.035 -7.25 1 98.56 260 GLY A C 1
ATOM 2091 O O . GLY A 1 260 ? 14.836 4.902 -7.117 1 98.56 260 GLY A O 1
ATOM 2092 N N . SER A 1 261 ? 17 4.309 -7.328 1 98.19 261 SER A N 1
ATOM 2093 C CA . SER A 1 261 ? 17.531 5.66 -7.188 1 98.19 261 SER A CA 1
ATOM 2094 C C . SER A 1 261 ? 17.25 6.496 -8.438 1 98.19 261 SER A C 1
ATOM 2096 O O . SER A 1 261 ? 17.359 7.723 -8.406 1 98.19 261 SER A O 1
ATOM 2098 N N . ARG A 1 262 ? 16.859 5.832 -9.531 1 98.44 262 ARG A N 1
ATOM 2099 C CA . ARG A 1 262 ? 16.672 6.586 -10.766 1 98.44 262 ARG A CA 1
ATOM 2100 C C . ARG A 1 262 ? 15.242 6.438 -11.281 1 98.44 262 ARG A C 1
ATOM 2102 O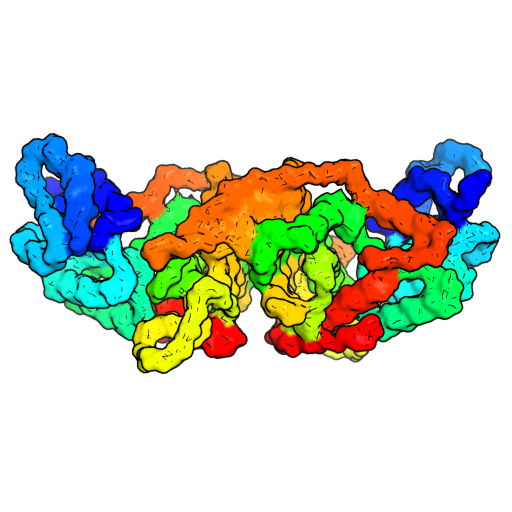 O . ARG A 1 262 ? 14.922 6.879 -12.391 1 98.44 262 ARG A O 1
ATOM 2109 N N . GLY A 1 263 ? 14.406 5.793 -10.477 1 98.56 263 GLY A N 1
ATOM 2110 C CA . GLY A 1 263 ? 13.031 5.652 -10.93 1 98.56 263 GLY A CA 1
ATOM 2111 C C . GLY A 1 263 ? 12.32 4.469 -10.305 1 98.56 263 GLY A C 1
ATOM 2112 O O . GLY A 1 263 ? 12.867 3.807 -9.422 1 98.56 263 GLY A O 1
ATOM 2113 N N . SER A 1 264 ? 11.047 4.238 -10.727 1 98.81 264 SER A N 1
ATOM 2114 C CA . SER A 1 264 ? 10.203 3.139 -10.273 1 98.81 264 SER A CA 1
ATOM 2115 C C . SER A 1 264 ? 9.57 2.402 -11.453 1 98.81 264 SER A C 1
ATOM 2117 O O . SER A 1 264 ? 9.172 3.025 -12.438 1 98.81 264 SER A O 1
ATOM 2119 N N . LEU A 1 265 ? 9.562 1.114 -11.383 1 98.88 265 LEU A N 1
ATOM 2120 C CA . LEU A 1 265 ? 8.867 0.273 -12.344 1 98.88 265 LEU A CA 1
ATOM 2121 C C . LEU A 1 265 ? 7.562 -0.262 -11.766 1 98.88 265 LEU A C 1
ATOM 2123 O O . LEU A 1 265 ? 7.559 -0.871 -10.695 1 98.88 265 LEU A O 1
ATOM 2127 N N . ILE A 1 266 ? 6.449 -0.031 -12.469 1 98.88 266 ILE A N 1
ATOM 2128 C CA . ILE A 1 266 ? 5.121 -0.379 -11.977 1 98.88 266 ILE A CA 1
ATOM 2129 C C . ILE A 1 266 ? 4.48 -1.411 -12.898 1 98.88 266 ILE A C 1
ATOM 2131 O O . ILE A 1 266 ? 4.297 -1.154 -14.094 1 98.88 266 ILE A O 1
ATOM 2135 N N . PHE A 1 267 ? 4.18 -2.518 -12.391 1 98.81 267 PHE A N 1
ATOM 2136 C CA . PHE A 1 267 ? 3.303 -3.488 -13.031 1 98.81 267 PHE A CA 1
ATOM 2137 C C . PHE A 1 267 ? 1.901 -3.43 -12.438 1 98.81 267 PHE A C 1
ATOM 2139 O O . PHE A 1 267 ? 1.701 -3.771 -11.273 1 98.81 267 PHE A O 1
ATOM 2146 N N . ASP A 1 268 ? 0.932 -2.988 -13.195 1 98.31 268 ASP A N 1
ATOM 2147 C CA . ASP A 1 268 ? -0.45 -2.834 -12.75 1 98.31 268 ASP A CA 1
ATOM 2148 C C . ASP A 1 268 ? -1.409 -3.584 -13.672 1 98.31 268 ASP A C 1
ATOM 2150 O O . ASP A 1 268 ? -1.796 -3.07 -14.727 1 98.31 268 ASP A O 1
ATOM 2154 N N . GLU A 1 269 ? -1.871 -4.707 -13.172 1 95.38 269 GLU A N 1
ATOM 2155 C CA . GLU A 1 269 ? -2.727 -5.547 -14.008 1 95.38 269 GLU A CA 1
ATOM 2156 C C . GLU A 1 269 ? -4.109 -4.922 -14.188 1 95.38 269 GLU A C 1
ATOM 2158 O O . GLU A 1 269 ? -4.867 -5.324 -15.07 1 95.38 269 GLU A O 1
ATOM 2163 N N . MET A 1 270 ? -4.461 -4.012 -13.297 1 94.62 270 MET A N 1
ATOM 2164 C CA . MET A 1 270 ? -5.773 -3.381 -13.375 1 94.62 270 MET A CA 1
ATOM 2165 C C . MET A 1 270 ? -5.781 -2.281 -14.438 1 94.62 270 MET A C 1
ATOM 2167 O O . MET A 1 270 ? -6.844 -1.784 -14.812 1 94.62 270 MET A O 1
ATOM 2171 N N . SER A 1 271 ? -4.629 -1.926 -14.906 1 93 271 SER A N 1
ATOM 2172 C CA . SER A 1 271 ? -4.535 -0.896 -15.938 1 93 271 SER A CA 1
ATOM 2173 C C . SER A 1 271 ? -4.41 -1.513 -17.328 1 93 271 SER A C 1
ATOM 2175 O O . SER A 1 271 ? -3.312 -1.87 -17.75 1 93 271 SER A O 1
ATOM 2177 N N . ALA A 1 272 ? -5.434 -1.496 -18.047 1 87 272 ALA A N 1
ATOM 2178 C CA . ALA A 1 272 ? -5.43 -2.09 -19.391 1 87 272 ALA A CA 1
ATOM 2179 C C . ALA A 1 272 ? -4.555 -1.285 -20.344 1 87 272 ALA A C 1
ATOM 2181 O O . ALA A 1 272 ? -3.871 -1.854 -21.203 1 87 272 ALA A O 1
ATOM 2182 N N . THR A 1 273 ? -4.488 -0.025 -20.078 1 89.31 273 THR A N 1
ATOM 2183 C CA . THR A 1 273 ? -3.797 0.864 -21 1 89.31 273 THR A CA 1
ATOM 2184 C C . THR A 1 273 ? -2.311 0.948 -20.672 1 89.31 273 THR A C 1
ATOM 2186 O O . THR A 1 273 ? -1.484 1.212 -21.547 1 89.31 273 THR A O 1
ATOM 2189 N N . SER A 1 274 ? -1.999 0.69 -19.391 1 93.38 274 SER A N 1
ATOM 2190 C CA . SER A 1 274 ? -0.616 0.822 -18.953 1 93.38 274 SER A CA 1
ATOM 2191 C C . SER A 1 274 ? -0.249 -0.271 -17.953 1 93.38 274 SER A C 1
ATOM 2193 O O . SER A 1 274 ? 0.056 0.016 -16.781 1 93.38 274 SER A O 1
ATOM 2195 N N . PRO A 1 275 ? -0.135 -1.454 -18.438 1 95.94 275 PRO A N 1
ATOM 2196 C CA . PRO A 1 275 ? 0.152 -2.555 -17.516 1 95.94 275 PRO A CA 1
ATOM 2197 C C . PRO A 1 275 ? 1.562 -2.486 -16.938 1 95.94 275 PRO A C 1
ATOM 2199 O O . PRO A 1 275 ? 1.819 -3.037 -15.859 1 95.94 275 PRO A O 1
ATOM 2202 N N . LEU A 1 276 ? 2.49 -1.846 -17.688 1 98.38 276 LEU A N 1
ATOM 2203 C CA . LEU A 1 276 ? 3.869 -1.673 -17.25 1 98.38 276 LEU A CA 1
ATOM 2204 C C . LEU A 1 276 ? 4.348 -0.246 -17.5 1 98.38 276 LEU A C 1
ATOM 2206 O O . LEU A 1 276 ? 4.367 0.212 -18.656 1 98.38 276 LEU A O 1
ATOM 2210 N N . THR A 1 277 ? 4.711 0.441 -16.438 1 98.75 277 THR A N 1
ATOM 2211 C CA . THR A 1 277 ? 5.082 1.849 -16.531 1 98.75 277 THR A CA 1
ATOM 2212 C C . THR A 1 277 ? 6.418 2.104 -15.844 1 98.75 277 THR A C 1
ATOM 2214 O O . THR A 1 277 ? 6.641 1.636 -14.719 1 98.75 277 THR A O 1
ATOM 2217 N N . LEU A 1 278 ? 7.301 2.729 -16.5 1 98.62 278 LEU A N 1
ATOM 2218 C CA . LEU A 1 278 ? 8.555 3.199 -15.93 1 98.62 278 LEU A CA 1
ATOM 2219 C C . LEU A 1 278 ? 8.477 4.684 -15.586 1 98.62 278 LEU A C 1
ATOM 2221 O O . LEU A 1 278 ? 8.281 5.52 -16.469 1 98.62 278 LEU A O 1
ATOM 2225 N N . LEU A 1 279 ? 8.516 5.055 -14.344 1 98.81 279 LEU A N 1
ATOM 2226 C CA . LEU A 1 279 ? 8.578 6.438 -13.883 1 98.81 279 LEU A CA 1
ATOM 2227 C C . LEU A 1 279 ? 10.008 6.848 -13.562 1 98.81 279 LEU A C 1
ATOM 2229 O O . LEU A 1 279 ? 10.562 6.453 -12.531 1 98.81 279 LEU A O 1
ATOM 2233 N N . HIS A 1 280 ? 10.57 7.621 -14.414 1 98.5 280 HIS A N 1
ATOM 2234 C CA . HIS A 1 280 ? 11.906 8.148 -14.156 1 98.5 280 HIS A CA 1
ATOM 2235 C C . HIS A 1 280 ? 11.867 9.273 -13.133 1 98.5 280 HIS A C 1
ATOM 2237 O O . HIS A 1 280 ? 10.906 10.047 -13.078 1 98.5 280 HIS A O 1
ATOM 2243 N N . GLY A 1 281 ? 12.891 9.383 -12.328 1 98.38 281 GLY A N 1
ATOM 2244 C CA . GLY A 1 281 ? 13.047 10.43 -11.328 1 98.38 281 GLY A CA 1
ATOM 2245 C C . GLY A 1 281 ? 14.227 10.195 -10.406 1 98.38 281 GLY A C 1
ATOM 2246 O O . GLY A 1 281 ? 14.422 9.086 -9.906 1 98.38 281 GLY A O 1
ATOM 2247 N N . GLU A 1 282 ? 14.984 11.227 -10.195 1 97.12 282 GLU A N 1
ATOM 2248 C CA . GLU A 1 282 ? 16.188 11.18 -9.352 1 97.12 282 GLU A CA 1
ATOM 2249 C C . GLU A 1 282 ? 16.25 12.398 -8.438 1 97.12 282 GLU A C 1
ATOM 2251 O O . GLU A 1 282 ? 15.562 13.398 -8.664 1 97.12 282 GLU A O 1
ATOM 2256 N N . LEU A 1 283 ? 16.969 12.258 -7.352 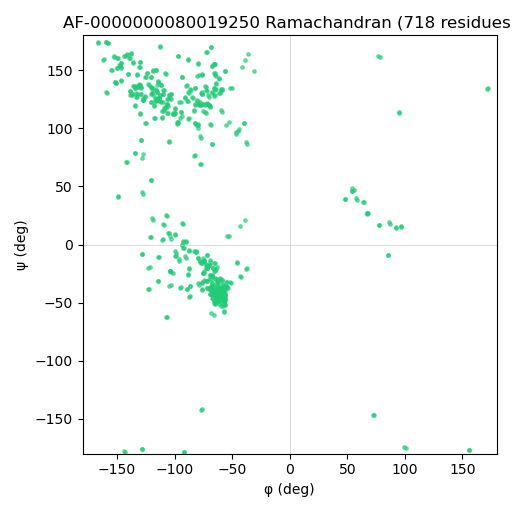1 97.5 283 LEU A N 1
ATOM 2257 C CA . LEU A 1 283 ? 17.281 13.391 -6.484 1 97.5 283 LEU A CA 1
ATOM 2258 C C . LEU A 1 283 ? 18.734 13.805 -6.625 1 97.5 283 LEU A C 1
ATOM 2260 O O . LEU A 1 283 ? 19.641 12.961 -6.535 1 97.5 283 LEU A O 1
ATOM 2264 N N . GLU A 1 284 ? 18.875 15.047 -6.93 1 95.56 284 GLU A N 1
ATOM 2265 C CA . GLU A 1 284 ? 20.219 15.609 -7.027 1 95.56 284 GLU A CA 1
ATOM 2266 C C . GLU A 1 284 ? 20.453 16.656 -5.949 1 95.56 284 GLU A C 1
ATOM 2268 O O . GLU A 1 284 ? 19.562 17.453 -5.641 1 95.56 284 GLU A O 1
ATOM 2273 N N . MET A 1 285 ? 21.609 16.656 -5.406 1 91.56 285 MET A N 1
ATOM 2274 C CA . MET A 1 285 ? 21.969 17.656 -4.406 1 91.56 285 MET A CA 1
ATOM 2275 C C . MET A 1 285 ? 22.422 18.953 -5.07 1 91.56 285 MET A C 1
ATOM 2277 O O . MET A 1 285 ? 23.344 18.938 -5.883 1 91.56 285 MET A O 1
ATOM 2281 N N . GLN A 1 286 ? 21.609 19.984 -4.824 1 90.62 286 GLN A N 1
ATOM 2282 C CA . GLN A 1 286 ? 21.969 21.328 -5.27 1 90.62 286 GLN A CA 1
ATOM 2283 C C . GLN A 1 286 ? 21.891 22.328 -4.117 1 90.62 286 GLN A C 1
ATOM 2285 O O . GLN A 1 286 ? 20.844 22.484 -3.502 1 90.62 286 GLN A O 1
ATOM 2290 N N . SER A 1 287 ? 22.938 23.062 -3.85 1 88.81 287 SER A N 1
ATOM 2291 C CA . SER A 1 287 ? 22.984 24.047 -2.783 1 88.81 287 SER A CA 1
ATOM 2292 C C . SER A 1 287 ? 22.453 23.484 -1.473 1 88.81 287 SER A C 1
ATOM 2294 O O . SER A 1 287 ? 21.594 24.094 -0.835 1 88.81 287 SER A O 1
ATOM 2296 N N . ASN A 1 288 ? 22.734 22.234 -1.131 1 85.31 288 ASN A N 1
ATOM 2297 C CA . ASN A 1 288 ? 22.453 21.547 0.12 1 85.31 288 ASN A CA 1
ATOM 2298 C C . ASN A 1 288 ? 20.984 21.125 0.199 1 85.31 288 ASN A C 1
ATOM 2300 O O . ASN A 1 288 ? 20.438 20.922 1.29 1 85.31 288 ASN A O 1
ATOM 2304 N N . HIS A 1 289 ? 20.375 21.141 -0.972 1 90.75 289 HIS A N 1
ATOM 2305 C CA . HIS A 1 289 ? 19 20.656 -1.045 1 90.75 289 HIS A CA 1
ATOM 2306 C C . HIS A 1 289 ? 18.859 19.562 -2.092 1 90.75 289 HIS A C 1
ATOM 2308 O O . HIS A 1 289 ? 19.547 19.562 -3.109 1 90.75 289 HIS A O 1
ATOM 2314 N N . PHE A 1 290 ? 18 18.594 -1.775 1 95 290 PHE A N 1
ATOM 2315 C CA . PHE A 1 290 ? 17.672 17.562 -2.768 1 95 290 PHE A CA 1
ATOM 2316 C C . PHE A 1 290 ? 16.625 18.078 -3.746 1 95 290 PHE A C 1
ATOM 2318 O O . PHE A 1 290 ? 15.547 18.5 -3.34 1 95 290 PHE A O 1
ATOM 2325 N N . ILE A 1 291 ? 16.984 18.031 -5.02 1 95.94 291 ILE A N 1
ATOM 2326 C CA . ILE A 1 291 ? 16.078 18.5 -6.055 1 95.94 291 ILE A CA 1
ATOM 2327 C C . ILE A 1 291 ? 15.734 17.359 -7.004 1 95.94 291 ILE A C 1
ATOM 2329 O O . ILE A 1 291 ? 16.625 16.641 -7.477 1 95.94 291 ILE A O 1
ATOM 2333 N N . PRO A 1 292 ? 14.438 17.141 -7.25 1 97.44 292 PRO A N 1
ATOM 2334 C CA . PRO A 1 292 ? 14.086 16.125 -8.25 1 97.44 292 PRO A CA 1
ATOM 2335 C C . PRO A 1 292 ? 14.523 16.5 -9.656 1 97.44 292 PRO A C 1
ATOM 2337 O O . PRO A 1 292 ? 14.344 17.656 -10.078 1 97.44 292 PRO A O 1
ATOM 2340 N N . VAL A 1 293 ? 15.086 15.617 -10.344 1 97.62 293 VAL A N 1
ATOM 2341 C CA . VAL A 1 293 ? 15.523 15.836 -11.711 1 97.62 293 VAL A CA 1
ATOM 2342 C C . VAL A 1 293 ? 15.188 14.617 -12.57 1 97.62 293 VAL A C 1
ATOM 2344 O O . VAL A 1 293 ? 14.836 13.562 -12.039 1 97.62 293 VAL A O 1
ATOM 2347 N N . ASN A 1 294 ? 15.203 14.75 -13.914 1 97.5 294 ASN A N 1
ATOM 2348 C CA . ASN A 1 294 ? 15.039 13.672 -14.883 1 97.5 294 ASN A CA 1
ATOM 2349 C C . ASN A 1 294 ? 13.711 12.945 -14.688 1 97.5 294 ASN A C 1
ATOM 2351 O O . ASN A 1 294 ? 13.672 11.711 -14.719 1 97.5 294 ASN A O 1
ATOM 2355 N N . GLN A 1 295 ? 12.727 13.734 -14.383 1 98 295 GLN A N 1
ATOM 2356 C CA . GLN A 1 295 ? 11.414 13.141 -14.18 1 98 295 GLN A CA 1
ATOM 2357 C C . GLN A 1 295 ? 10.68 12.945 -15.508 1 98 295 GLN A C 1
ATOM 2359 O O . GLN A 1 295 ? 10.617 13.867 -16.328 1 98 295 GLN A O 1
ATOM 2364 N N . SER A 1 296 ? 10.219 11.742 -15.789 1 98.19 296 SER A N 1
ATOM 2365 C CA . SER A 1 296 ? 9.398 11.422 -16.953 1 98.19 296 SER A CA 1
ATOM 2366 C C . SER A 1 296 ? 8.656 10.102 -16.766 1 98.19 296 SER A C 1
ATOM 2368 O O . SER A 1 296 ? 8.977 9.328 -15.859 1 98.19 296 SER A O 1
ATOM 2370 N N . GLN A 1 297 ? 7.637 9.953 -17.516 1 97.88 297 GLN A N 1
ATOM 2371 C CA . GLN A 1 297 ? 6.848 8.727 -17.516 1 97.88 297 GLN A CA 1
ATOM 2372 C C . GLN A 1 297 ? 6.91 8.023 -18.875 1 97.88 297 GLN A C 1
ATOM 2374 O O . GLN A 1 297 ? 6.781 8.664 -19.906 1 97.88 297 GLN A O 1
ATOM 2379 N N . GLN A 1 298 ? 7.152 6.723 -18.797 1 97.88 298 GLN A N 1
ATOM 2380 C CA . GLN A 1 298 ? 7.188 5.906 -20 1 97.88 298 GLN A CA 1
ATOM 2381 C C . GLN A 1 298 ? 6.309 4.664 -19.859 1 97.88 298 GLN A C 1
ATOM 2383 O O . GLN A 1 298 ? 6.57 3.811 -19 1 97.88 298 GLN A O 1
ATOM 2388 N N . VAL A 1 299 ? 5.238 4.629 -20.625 1 97.75 299 VAL A N 1
ATOM 2389 C CA . VAL A 1 299 ? 4.457 3.402 -20.703 1 97.75 299 VAL A CA 1
ATOM 2390 C C . VAL A 1 299 ? 5.137 2.412 -21.641 1 97.75 299 VAL A C 1
ATOM 2392 O O . VAL A 1 299 ? 5.32 2.701 -22.828 1 97.75 299 VAL A O 1
ATOM 2395 N N . LEU A 1 300 ? 5.477 1.281 -21.141 1 97.06 300 LEU A N 1
ATOM 2396 C CA . LEU A 1 300 ? 6.223 0.313 -21.938 1 97.06 300 LEU A CA 1
ATOM 2397 C C . LEU A 1 300 ? 5.277 -0.559 -22.75 1 97.06 300 LEU A C 1
ATOM 2399 O O . LEU A 1 300 ? 4.273 -1.052 -22.234 1 97.06 300 LEU A O 1
ATOM 2403 N N . GLN A 1 301 ? 5.574 -0.728 -23.953 1 94 301 GLN A N 1
ATOM 2404 C CA . GLN A 1 301 ? 4.77 -1.566 -24.828 1 94 301 GLN A CA 1
ATOM 2405 C C . GLN A 1 301 ? 4.949 -3.045 -24.5 1 94 301 GLN A C 1
ATOM 2407 O O . GLN A 1 301 ? 6.074 -3.508 -24.297 1 94 301 GLN A O 1
ATOM 2412 N N . ILE A 1 302 ? 3.834 -3.643 -24.422 1 93.81 302 ILE A N 1
ATOM 2413 C CA . ILE A 1 302 ? 3.836 -5.059 -24.062 1 93.81 302 ILE A CA 1
ATOM 2414 C C . ILE A 1 302 ? 3.207 -5.867 -25.203 1 93.81 302 ILE A C 1
ATOM 2416 O O . ILE A 1 302 ? 2.16 -5.492 -25.734 1 93.81 302 ILE A O 1
ATOM 2420 N N . GLU A 1 303 ? 3.842 -6.938 -25.578 1 90.06 303 GLU A N 1
ATOM 2421 C CA . GLU A 1 303 ? 3.291 -7.828 -26.594 1 90.06 303 GLU A CA 1
ATOM 2422 C C . GLU A 1 303 ? 1.987 -8.469 -26.109 1 90.06 303 GLU A C 1
ATOM 2424 O O . GLU A 1 303 ? 1.863 -8.844 -24.953 1 90.06 303 GLU A O 1
ATOM 2429 N N . LYS A 1 304 ? 1.094 -8.508 -27.062 1 88.19 304 LYS A N 1
ATOM 2430 C CA . LYS A 1 304 ? -0.159 -9.18 -26.75 1 88.19 304 LYS A CA 1
ATOM 2431 C C . LYS A 1 304 ? -0.011 -10.695 -26.859 1 88.19 304 LYS A C 1
ATOM 2433 O O . LYS A 1 304 ? 0.168 -11.227 -27.953 1 88.19 304 LYS A O 1
ATOM 2438 N N . ASN A 1 305 ? 0.098 -11.352 -25.812 1 90.12 305 ASN A N 1
ATOM 2439 C CA . ASN A 1 305 ? 0.19 -12.805 -25.734 1 90.12 305 ASN A CA 1
ATOM 2440 C C . ASN A 1 305 ? -0.395 -13.32 -24.422 1 90.12 305 ASN A C 1
ATOM 2442 O O . ASN A 1 305 ? -0.125 -12.773 -23.344 1 90.12 305 ASN A O 1
ATOM 2446 N N . GLU A 1 306 ? -1.111 -14.406 -24.547 1 94.12 306 GLU A N 1
ATOM 2447 C CA . GLU A 1 306 ? -1.688 -15.008 -23.344 1 94.12 306 GLU A CA 1
ATOM 2448 C C . GLU A 1 306 ? -0.626 -15.734 -22.531 1 94.12 306 GLU A C 1
ATOM 2450 O O . GLU A 1 306 ? -0.001 -16.688 -23.016 1 94.12 306 GLU A O 1
ATOM 2455 N N . PRO A 1 307 ? -0.459 -15.32 -21.344 1 96.88 307 PRO A N 1
ATOM 2456 C CA . PRO A 1 307 ? 0.583 -15.93 -20.516 1 96.88 307 PRO A CA 1
ATOM 2457 C C . PRO A 1 307 ? 0.431 -17.438 -20.391 1 96.88 307 PRO A C 1
ATOM 2459 O O . PRO A 1 307 ? 1.418 -18.172 -20.5 1 96.88 307 PRO A O 1
ATOM 2462 N N . LEU A 1 308 ? -0.771 -17.938 -20.281 1 97.88 308 LEU A N 1
ATOM 2463 C CA . LEU A 1 308 ? -0.981 -19.359 -20.109 1 97.88 308 LEU A CA 1
ATOM 2464 C C . LEU A 1 308 ? -0.598 -20.125 -21.391 1 97.88 308 LEU A C 1
ATOM 2466 O O . LEU A 1 308 ? -0.085 -21.234 -21.312 1 97.88 308 LEU A O 1
ATOM 2470 N N . LYS A 1 309 ? -0.85 -19.562 -22.5 1 98.12 309 LYS A N 1
ATOM 2471 C CA . LYS A 1 309 ? -0.409 -20.141 -23.766 1 98.12 309 LYS A CA 1
ATOM 2472 C C . LYS A 1 309 ? 1.107 -20.312 -23.781 1 98.12 309 LYS A C 1
ATOM 2474 O O . LYS A 1 309 ? 1.614 -21.328 -24.25 1 98.12 309 LYS A O 1
ATOM 2479 N N . ARG A 1 310 ? 1.762 -19.344 -23.266 1 97.81 310 ARG A N 1
ATOM 2480 C CA . ARG A 1 310 ? 3.219 -19.391 -23.219 1 97.81 310 ARG A CA 1
ATOM 2481 C C . ARG A 1 310 ? 3.701 -20.469 -22.266 1 97.81 310 ARG A C 1
ATOM 2483 O O . ARG A 1 310 ? 4.723 -21.109 -22.516 1 97.81 310 ARG A O 1
ATOM 2490 N N . VAL A 1 311 ? 3.012 -20.625 -21.156 1 98.44 311 VAL A N 1
ATOM 2491 C CA . VAL A 1 311 ? 3.33 -21.703 -20.219 1 98.44 311 VAL A CA 1
ATOM 2492 C C . VAL A 1 311 ? 3.242 -23.047 -20.953 1 98.44 311 VAL A C 1
ATOM 2494 O O . VAL A 1 311 ? 4.176 -23.844 -20.891 1 98.44 311 VAL A O 1
ATOM 2497 N N . CYS A 1 312 ? 2.141 -23.25 -21.672 1 98.38 312 CYS A N 1
ATOM 2498 C CA . CYS A 1 312 ? 1.901 -24.5 -22.359 1 98.38 312 CYS A CA 1
ATOM 2499 C C . CYS A 1 312 ? 2.951 -24.734 -23.453 1 98.38 312 CYS A C 1
ATOM 2501 O O . CYS A 1 312 ? 3.496 -25.828 -23.562 1 98.38 312 CYS A O 1
ATOM 2503 N N . ASP A 1 313 ? 3.24 -23.703 -24.156 1 97.94 313 ASP A N 1
ATOM 2504 C CA . ASP A 1 313 ? 4.246 -23.781 -25.219 1 97.94 313 ASP A CA 1
ATOM 2505 C C . ASP A 1 313 ? 5.617 -24.141 -24.641 1 97.94 313 ASP A C 1
ATOM 2507 O O . ASP A 1 313 ? 6.34 -24.953 -25.219 1 97.94 313 ASP A O 1
ATOM 2511 N N . ARG A 1 314 ? 5.941 -23.516 -23.547 1 98.19 314 ARG A N 1
ATOM 2512 C CA . ARG A 1 314 ? 7.23 -23.781 -22.922 1 98.19 314 ARG A CA 1
ATOM 2513 C C . ARG A 1 314 ? 7.32 -25.219 -22.438 1 98.19 314 ARG A C 1
ATOM 2515 O O . ARG A 1 314 ? 8.375 -25.844 -22.531 1 98.19 314 ARG A O 1
ATOM 2522 N N . PHE A 1 315 ? 6.23 -25.688 -21.859 1 98.56 315 PHE A N 1
ATOM 2523 C CA . PHE A 1 315 ? 6.207 -27.078 -21.391 1 98.56 315 PHE A CA 1
ATOM 2524 C C . PHE A 1 315 ? 6.496 -28.031 -22.531 1 98.56 315 PHE A C 1
ATOM 2526 O O . PHE A 1 315 ? 7.336 -28.938 -22.391 1 98.56 315 PHE A O 1
ATOM 2533 N N . VAL A 1 316 ? 5.863 -27.859 -23.656 1 98.12 316 VAL A N 1
ATOM 2534 C CA . VAL A 1 316 ? 6.039 -28.688 -24.844 1 98.12 316 VAL A CA 1
ATOM 2535 C C . VAL A 1 316 ? 7.484 -28.594 -25.328 1 98.12 316 VAL A C 1
ATOM 2537 O O . VAL A 1 316 ? 8.109 -29.609 -25.625 1 98.12 316 VAL A O 1
ATOM 2540 N N . HIS A 1 317 ? 7.965 -27.391 -25.312 1 97.62 317 HIS A N 1
ATOM 2541 C CA . HIS A 1 317 ? 9.344 -27.172 -25.734 1 97.62 317 HIS A CA 1
ATOM 2542 C C . HIS A 1 317 ? 10.32 -27.938 -24.844 1 97.62 317 HIS A C 1
ATOM 2544 O O . HIS A 1 317 ? 11.273 -28.531 -25.328 1 97.62 317 HIS A O 1
ATOM 2550 N N . CYS A 1 318 ? 10.078 -27.875 -23.562 1 98.06 318 CYS A N 1
ATOM 2551 C CA . CYS A 1 318 ? 10.945 -28.547 -22.609 1 98.06 318 CYS A CA 1
ATOM 2552 C C . CYS A 1 318 ? 10.93 -30.062 -22.828 1 98.06 318 CYS A C 1
ATOM 2554 O O . CYS A 1 318 ? 11.961 -30.719 -22.703 1 98.06 318 CYS A O 1
ATOM 2556 N N . ILE A 1 319 ? 9.789 -30.609 -23.125 1 97.62 319 ILE A N 1
ATOM 2557 C CA . ILE A 1 319 ? 9.656 -32.031 -23.391 1 97.62 319 ILE A CA 1
ATOM 2558 C C . ILE A 1 319 ? 10.422 -32.406 -24.656 1 97.62 319 ILE A C 1
ATOM 2560 O O . ILE A 1 319 ? 11.227 -33.344 -24.656 1 97.62 319 ILE A O 1
ATOM 2564 N N . HIS A 1 320 ? 10.227 -31.672 -25.688 1 96.88 320 HIS A N 1
ATOM 2565 C CA . HIS A 1 320 ? 10.844 -31.953 -26.984 1 96.88 320 HIS A CA 1
ATOM 2566 C C . HIS A 1 320 ? 12.359 -31.875 -26.906 1 96.88 320 HIS A C 1
ATOM 2568 O O . HIS A 1 320 ? 13.062 -32.688 -27.531 1 96.88 320 HIS A O 1
ATOM 2574 N N . ASN A 1 321 ? 12.836 -30.969 -26.125 1 96.31 321 ASN A N 1
ATOM 2575 C CA . ASN A 1 321 ? 14.281 -30.734 -26.078 1 96.31 321 ASN A CA 1
ATOM 2576 C C . ASN A 1 321 ? 14.922 -31.406 -24.875 1 96.31 321 ASN A C 1
ATOM 2578 O O . ASN A 1 321 ? 16.141 -31.359 -24.703 1 96.31 321 ASN A O 1
ATOM 2582 N N . ASN A 1 322 ? 14.125 -31.953 -24.062 1 95.88 322 ASN A N 1
ATOM 2583 C CA . ASN A 1 322 ? 14.586 -32.594 -22.844 1 95.88 322 ASN A CA 1
ATOM 2584 C C . ASN A 1 322 ? 15.445 -31.672 -22 1 95.88 322 ASN A C 1
ATOM 2586 O O . ASN A 1 322 ? 16.562 -32.031 -21.609 1 95.88 322 ASN A O 1
ATOM 2590 N N . THR A 1 323 ? 14.969 -30.5 -21.797 1 95.75 323 THR A N 1
ATOM 2591 C CA . THR A 1 323 ? 15.625 -29.484 -20.984 1 95.75 323 THR A CA 1
ATOM 2592 C C . THR A 1 323 ? 14.664 -28.906 -19.953 1 95.75 323 THR A C 1
ATOM 2594 O O . THR A 1 323 ? 13.508 -28.609 -20.266 1 95.75 323 THR A O 1
ATOM 2597 N N . PRO A 1 324 ? 15.156 -28.797 -18.75 1 95.62 324 PRO A N 1
ATOM 2598 C CA . PRO A 1 324 ? 14.281 -28.203 -17.719 1 95.62 324 PRO A CA 1
ATOM 2599 C C . PRO A 1 324 ? 13.945 -26.75 -18 1 95.62 324 PRO A C 1
ATOM 2601 O O . PRO A 1 324 ? 14.742 -26.031 -18.609 1 95.62 324 PRO A O 1
ATOM 2604 N N . CYS A 1 325 ? 12.797 -26.391 -17.609 1 95.94 325 CYS A N 1
ATOM 2605 C CA . CYS A 1 325 ? 12.414 -24.984 -17.703 1 95.94 325 CYS A CA 1
ATOM 2606 C C . CYS A 1 325 ? 13.141 -24.141 -16.656 1 95.94 325 CYS A C 1
ATOM 2608 O O . CYS A 1 325 ? 12.938 -24.328 -15.461 1 95.94 325 CYS A O 1
ATOM 2610 N N . MET A 1 326 ? 13.859 -23.219 -17 1 91.94 326 MET A N 1
ATOM 2611 C CA . MET A 1 326 ? 14.625 -22.391 -16.078 1 91.94 326 MET A CA 1
ATOM 2612 C C . MET A 1 326 ? 13.719 -21.422 -15.328 1 91.94 326 MET A C 1
ATOM 2614 O O . MET A 1 326 ? 14.008 -21.047 -14.188 1 91.94 326 MET A O 1
ATOM 2618 N N . VAL A 1 327 ? 12.625 -21.109 -15.875 1 94.56 327 VAL A N 1
ATOM 2619 C CA . VAL A 1 327 ? 11.734 -20.062 -15.375 1 94.56 327 VAL A CA 1
ATOM 2620 C C . VAL A 1 327 ? 10.797 -20.641 -14.32 1 94.56 327 VAL A C 1
ATOM 2622 O O . VAL A 1 327 ? 10.461 -19.969 -13.344 1 94.56 327 VAL A O 1
ATOM 2625 N N . SER A 1 328 ? 10.398 -21.938 -14.555 1 97.44 328 SER A N 1
ATOM 2626 C CA . SER A 1 328 ? 9.336 -22.453 -13.695 1 97.44 328 SER A CA 1
ATOM 2627 C C . SER A 1 328 ? 9.477 -23.953 -13.477 1 97.44 328 SER A C 1
ATOM 2629 O O . SER A 1 328 ? 8.492 -24.688 -13.523 1 97.44 328 SER A O 1
ATOM 2631 N N . SER A 1 329 ? 10.672 -24.422 -13.273 1 97.19 329 SER A N 1
ATOM 2632 C CA . SER A 1 329 ? 10.922 -25.828 -12.953 1 97.19 329 SER A CA 1
ATOM 2633 C C . SER A 1 329 ? 10.383 -26.172 -11.57 1 97.19 329 SER A C 1
ATOM 2635 O O . SER A 1 329 ? 9.984 -25.297 -10.812 1 97.19 329 SER A O 1
ATOM 2637 N N . GLY A 1 330 ? 10.383 -27.453 -11.297 1 97.75 330 GLY A N 1
ATOM 2638 C CA . GLY A 1 330 ? 10.023 -27.922 -9.961 1 97.75 330 GLY A CA 1
ATOM 2639 C C . GLY A 1 330 ? 10.852 -27.266 -8.867 1 97.75 330 GLY A C 1
ATOM 2640 O O . GLY A 1 330 ? 10.336 -26.953 -7.797 1 97.75 330 GLY A O 1
ATOM 2641 N N . TRP A 1 331 ? 12.094 -27.031 -9.148 1 96.19 331 TRP A N 1
ATOM 2642 C CA . TRP A 1 331 ? 12.992 -26.438 -8.156 1 96.19 331 TRP A CA 1
ATOM 2643 C C . TRP A 1 331 ? 12.609 -24.984 -7.875 1 96.19 331 TRP A C 1
ATOM 2645 O O . TRP A 1 331 ? 12.68 -24.531 -6.73 1 96.19 331 TRP A O 1
ATOM 2655 N N . VAL A 1 332 ? 12.195 -24.266 -8.914 1 96.44 332 VAL A N 1
ATOM 2656 C CA . VAL A 1 332 ? 11.688 -22.906 -8.711 1 96.44 332 VAL A CA 1
ATOM 2657 C C . VAL A 1 332 ? 10.438 -22.953 -7.824 1 96.44 332 VAL A C 1
ATOM 2659 O O . VAL A 1 332 ? 10.297 -22.156 -6.898 1 96.44 332 VAL A O 1
ATOM 2662 N N . GLY A 1 333 ? 9.562 -23.906 -8.141 1 97.62 333 GLY A N 1
ATOM 2663 C CA . GLY A 1 333 ? 8.398 -24.109 -7.297 1 97.62 333 GLY A CA 1
ATOM 2664 C C . GLY A 1 333 ? 8.742 -24.438 -5.859 1 97.62 333 GLY A C 1
ATOM 2665 O O . GLY A 1 333 ? 8.086 -23.969 -4.93 1 97.62 333 GLY A O 1
ATOM 2666 N N . THR A 1 334 ? 9.805 -25.234 -5.656 1 96.69 334 THR A N 1
ATOM 2667 C CA . THR A 1 334 ? 10.258 -25.625 -4.328 1 96.69 334 THR A CA 1
ATOM 2668 C C . THR A 1 334 ? 10.75 -24.406 -3.545 1 96.69 334 THR A C 1
ATOM 2670 O O . THR A 1 334 ? 10.445 -24.25 -2.359 1 96.69 334 THR A O 1
ATOM 2673 N N . GLN A 1 335 ? 11.461 -23.547 -4.203 1 96.44 335 GLN A N 1
ATOM 2674 C CA . GLN A 1 335 ? 11.945 -22.328 -3.574 1 96.44 335 GLN A CA 1
ATOM 2675 C C . GLN A 1 335 ? 10.781 -21.453 -3.09 1 96.44 335 GLN A C 1
ATOM 2677 O O . GLN A 1 335 ? 10.836 -20.906 -1.988 1 96.44 335 GLN A O 1
ATOM 2682 N N . LEU A 1 336 ? 9.812 -21.359 -3.9 1 97.75 336 LEU A N 1
ATOM 2683 C CA . LEU A 1 336 ? 8.648 -20.531 -3.549 1 97.75 336 LEU A CA 1
ATOM 2684 C C . LEU A 1 336 ? 7.902 -21.141 -2.367 1 97.75 336 LEU A C 1
ATOM 2686 O O . LEU A 1 336 ? 7.461 -20.422 -1.471 1 97.75 336 LEU A O 1
ATOM 2690 N N . VAL A 1 337 ? 7.766 -22.453 -2.33 1 97.12 337 VAL A N 1
ATOM 2691 C CA . VAL A 1 337 ? 7.109 -23.125 -1.211 1 97.12 337 VAL A CA 1
ATOM 2692 C C . VAL A 1 337 ? 7.934 -22.938 0.06 1 97.12 337 VAL A C 1
ATOM 2694 O O . VAL A 1 337 ? 7.379 -22.766 1.147 1 97.12 337 VAL A O 1
ATOM 2697 N N . ASN A 1 338 ? 9.273 -22.984 -0.073 1 97 338 ASN A N 1
ATOM 2698 C CA . ASN A 1 338 ? 10.148 -22.719 1.068 1 97 338 ASN A CA 1
ATOM 2699 C C . ASN A 1 338 ? 9.875 -21.344 1.675 1 97 338 ASN A C 1
ATOM 2701 O O . ASN A 1 338 ? 9.789 -21.203 2.896 1 97 338 ASN A O 1
ATOM 2705 N N . ILE A 1 339 ? 9.75 -20.359 0.859 1 97.94 339 ILE A N 1
ATOM 2706 C CA . ILE A 1 339 ? 9.477 -18.984 1.297 1 97.94 339 ILE A CA 1
ATOM 2707 C C . ILE A 1 339 ? 8.109 -18.922 1.979 1 97.94 339 ILE A C 1
ATOM 2709 O O . ILE A 1 339 ? 7.977 -18.359 3.061 1 97.94 339 ILE A O 1
ATOM 2713 N N . LEU A 1 340 ? 7.098 -19.547 1.383 1 97.88 340 LEU A N 1
ATOM 2714 C CA . LEU A 1 340 ? 5.75 -19.547 1.936 1 97.88 340 LEU A CA 1
ATOM 2715 C C . LEU A 1 340 ? 5.715 -20.234 3.295 1 97.88 340 LEU A C 1
ATOM 2717 O O . LEU A 1 340 ? 5.062 -19.766 4.223 1 97.88 340 LEU A O 1
ATOM 2721 N N . ALA A 1 341 ? 6.406 -21.344 3.357 1 96.25 341 ALA A N 1
ATOM 2722 C CA . ALA A 1 341 ? 6.465 -22.078 4.629 1 96.25 341 ALA A CA 1
ATOM 2723 C C . ALA A 1 341 ? 7.094 -21.203 5.719 1 96.25 341 ALA A C 1
ATOM 2725 O O . ALA A 1 341 ? 6.613 -21.188 6.852 1 96.25 341 ALA A O 1
ATOM 2726 N N . ALA A 1 342 ? 8.133 -20.562 5.367 1 97.25 342 ALA A N 1
ATOM 2727 C CA . ALA A 1 342 ? 8.789 -19.656 6.316 1 97.25 342 ALA A CA 1
ATOM 2728 C C . ALA A 1 342 ? 7.867 -18.516 6.727 1 97.25 342 ALA A C 1
ATOM 2730 O O . ALA A 1 342 ? 7.848 -18.109 7.891 1 97.25 342 ALA A O 1
ATOM 2731 N N . LEU A 1 343 ? 7.137 -18 5.836 1 97.88 343 LEU A N 1
ATOM 2732 C CA . LEU A 1 343 ? 6.184 -16.938 6.129 1 97.88 343 LEU A CA 1
ATOM 2733 C C . LEU A 1 343 ? 5.09 -17.438 7.066 1 97.88 343 LEU A C 1
ATOM 2735 O O . LEU A 1 343 ? 4.66 -16.703 7.969 1 97.88 343 LEU A O 1
ATOM 2739 N N . THR A 1 344 ? 4.625 -18.656 6.824 1 96.44 344 THR A N 1
ATOM 2740 C CA . THR A 1 344 ? 3.645 -19.234 7.734 1 96.44 344 THR A CA 1
ATOM 2741 C C . THR A 1 344 ? 4.219 -19.359 9.141 1 96.44 344 THR A C 1
ATOM 2743 O O . THR A 1 344 ? 3.533 -19.062 10.125 1 96.44 344 THR A O 1
ATOM 2746 N N . GLU A 1 345 ? 5.465 -19.812 9.18 1 95.31 345 GLU A N 1
ATOM 2747 C CA . GLU A 1 345 ? 6.133 -19.875 10.477 1 95.31 345 GLU A CA 1
ATOM 2748 C C . GLU A 1 345 ? 6.164 -18.516 11.156 1 95.31 345 GLU A C 1
ATOM 2750 O O . GLU A 1 345 ? 5.855 -18.406 12.344 1 95.31 345 GLU A O 1
ATOM 2755 N N . SER A 1 346 ? 6.535 -17.5 10.445 1 96.81 346 SER A N 1
ATOM 2756 C CA . SER A 1 346 ? 6.562 -16.141 10.961 1 96.81 346 SER A CA 1
ATOM 2757 C C . SER A 1 346 ? 5.184 -15.703 11.438 1 96.81 346 SER A C 1
ATOM 2759 O O . SER A 1 346 ? 5.047 -15.133 12.523 1 96.81 346 SER A O 1
ATOM 2761 N N . LEU A 1 347 ? 4.199 -15.969 10.617 1 95.12 347 LEU A N 1
ATOM 2762 C CA . LEU A 1 347 ? 2.814 -15.617 10.922 1 95.12 347 LEU A CA 1
ATOM 2763 C C . LEU A 1 347 ? 2.381 -16.25 12.242 1 95.12 347 LEU A C 1
ATOM 2765 O O . LEU A 1 347 ? 1.742 -15.586 13.07 1 95.12 347 LEU A O 1
ATOM 2769 N N . ASN A 1 348 ? 2.725 -17.453 12.477 1 93.5 348 ASN A N 1
ATOM 2770 C CA . ASN A 1 348 ? 2.357 -18.188 13.68 1 93.5 348 ASN A CA 1
ATOM 2771 C C . ASN A 1 348 ? 3.117 -17.688 14.906 1 93.5 348 ASN A C 1
ATOM 2773 O O . ASN A 1 348 ? 2.738 -17.984 16.031 1 93.5 348 ASN A O 1
ATOM 2777 N N . GLN A 1 349 ? 4.207 -17.031 14.656 1 92.75 349 GLN A N 1
ATOM 2778 C CA . GLN A 1 349 ? 5.02 -16.5 15.742 1 92.75 349 GLN A CA 1
ATOM 2779 C C . GLN A 1 349 ? 4.891 -14.984 15.836 1 92.75 349 GLN A C 1
ATOM 2781 O O . GLN A 1 349 ? 5.859 -14.289 16.172 1 92.75 349 GLN A O 1
ATOM 2786 N N . ASN A 1 350 ? 3.828 -14.422 15.391 1 88.12 350 ASN A N 1
ATOM 2787 C CA . ASN A 1 350 ? 3.451 -13.016 15.531 1 88.12 350 ASN A CA 1
ATOM 2788 C C . ASN A 1 350 ? 4.434 -12.094 14.812 1 88.12 350 ASN A C 1
ATOM 2790 O O . ASN A 1 350 ? 4.859 -11.086 15.367 1 88.12 350 ASN A O 1
ATOM 2794 N N . GLY A 1 351 ? 4.895 -12.57 13.688 1 92.69 351 GLY A N 1
ATOM 2795 C CA . GLY A 1 351 ? 5.688 -11.711 12.82 1 92.69 351 GLY A CA 1
ATOM 2796 C C . GLY A 1 351 ? 7.18 -11.812 13.086 1 92.69 351 GLY A C 1
ATOM 2797 O O . GLY A 1 351 ? 7.949 -10.953 12.664 1 92.69 351 GLY A O 1
ATOM 2798 N N . LYS A 1 352 ? 7.602 -12.797 13.789 1 94.5 352 LYS A N 1
ATOM 2799 C CA . LYS A 1 352 ? 9.023 -12.992 14.055 1 94.5 352 LYS A CA 1
ATOM 2800 C C . LYS A 1 352 ? 9.797 -13.203 12.758 1 94.5 352 LYS A C 1
ATOM 2802 O O . LYS A 1 352 ? 9.312 -13.859 11.836 1 94.5 352 LYS A O 1
ATOM 2807 N N . LEU A 1 353 ? 10.992 -12.648 12.75 1 96.44 353 LEU A N 1
ATOM 2808 C CA . LEU A 1 353 ? 11.867 -12.828 11.594 1 96.44 353 LEU A CA 1
ATOM 2809 C C . LEU A 1 353 ? 12.281 -14.281 11.445 1 96.44 353 LEU A C 1
ATOM 2811 O O . LEU A 1 353 ? 12.727 -14.906 12.414 1 96.44 353 LEU A O 1
ATOM 2815 N N . VAL A 1 354 ? 12.094 -14.844 10.25 1 97.81 354 VAL A N 1
ATOM 2816 C CA . VAL A 1 354 ? 12.508 -16.203 9.953 1 97.81 354 VAL A CA 1
ATOM 2817 C C . VAL A 1 354 ? 13.578 -16.203 8.867 1 97.81 354 VAL A C 1
ATOM 2819 O O . VAL A 1 354 ? 13.375 -15.648 7.785 1 97.81 354 VAL A O 1
ATOM 2822 N N . VAL A 1 355 ? 14.688 -16.797 9.109 1 97.12 355 VAL A N 1
ATOM 2823 C CA . VAL A 1 355 ? 15.781 -16.906 8.156 1 97.12 355 VAL A CA 1
ATOM 2824 C C . VAL A 1 355 ? 15.602 -18.141 7.277 1 97.12 355 VAL A C 1
ATOM 2826 O O . VAL A 1 355 ? 15.32 -19.219 7.781 1 97.12 355 VAL A O 1
ATOM 2829 N N . LEU A 1 356 ? 15.719 -17.906 6 1 95.88 356 LEU A N 1
ATOM 2830 C CA . LEU A 1 356 ? 15.531 -19 5.062 1 95.88 356 LEU A CA 1
ATOM 2831 C C . LEU A 1 356 ? 16.812 -19.828 4.93 1 95.88 356 LEU A C 1
ATOM 2833 O O . LEU A 1 356 ? 17.906 -19.266 4.922 1 95.88 356 LEU A O 1
ATOM 2837 N N . ASN A 1 357 ? 16.641 -21.109 4.957 1 84.88 357 ASN A N 1
ATOM 2838 C CA . ASN A 1 357 ? 17.75 -21.984 4.582 1 84.88 357 ASN A CA 1
ATOM 2839 C C . ASN A 1 357 ? 17.844 -22.141 3.068 1 84.88 357 ASN A C 1
ATOM 2841 O O . ASN A 1 357 ? 17.016 -22.797 2.449 1 84.88 357 ASN A O 1
ATOM 2845 N N . THR A 1 358 ? 18.766 -21.516 2.479 1 72.5 358 THR A N 1
ATOM 2846 C CA . THR A 1 358 ? 18.828 -21.484 1.021 1 72.5 358 THR A CA 1
ATOM 2847 C C . THR A 1 358 ? 19.719 -22.609 0.491 1 72.5 358 THR A C 1
ATOM 2849 O O . THR A 1 358 ? 19.922 -22.719 -0.719 1 72.5 358 THR A O 1
ATOM 2852 N N . ASN A 1 359 ? 20.219 -23.422 1.298 1 66.62 359 ASN A N 1
ATOM 2853 C CA . ASN A 1 359 ? 21.156 -24.453 0.861 1 66.62 359 ASN A CA 1
ATOM 2854 C C . ASN A 1 359 ? 20.406 -25.672 0.313 1 66.62 359 ASN A C 1
ATOM 2856 O O . ASN A 1 359 ? 21.031 -26.594 -0.217 1 66.62 359 ASN A O 1
ATOM 2860 N N . HIS A 1 360 ? 19.141 -25.641 0.428 1 59.97 360 HIS A N 1
ATOM 2861 C CA . HIS A 1 360 ? 18.5 -26.906 0.135 1 59.97 360 HIS A CA 1
ATOM 2862 C C . HIS A 1 360 ? 18.141 -27.016 -1.343 1 59.97 360 HIS A C 1
ATOM 2864 O O . HIS A 1 360 ? 17.547 -28.016 -1.771 1 59.97 360 HIS A O 1
ATOM 2870 N N . TYR A 1 361 ? 18.516 -26 -2.082 1 58.56 361 TYR A N 1
ATOM 2871 C CA . TYR A 1 361 ? 18.266 -26.125 -3.512 1 58.56 361 TYR A CA 1
ATOM 2872 C C . TYR A 1 361 ? 19.312 -25.359 -4.32 1 58.56 361 TYR A C 1
ATOM 2874 O O . TYR A 1 361 ? 19.922 -24.422 -3.822 1 58.56 361 TYR A O 1
ATOM 2882 N N . MET B 1 1 ? -21.375 46.531 13.016 1 39.16 1 MET B N 1
ATOM 2883 C CA . MET B 1 1 ? -20.078 46.594 12.32 1 39.16 1 MET B CA 1
ATOM 2884 C C . MET B 1 1 ? -19.234 45.375 12.656 1 39.16 1 MET B C 1
ATOM 2886 O O . MET B 1 1 ? -18.953 45.094 13.828 1 39.16 1 MET B O 1
ATOM 2890 N N . THR B 1 2 ? -19.266 44.281 11.984 1 53.97 2 THR B N 1
ATOM 2891 C CA . THR B 1 2 ? -18.75 42.969 12.383 1 53.97 2 THR B CA 1
ATOM 2892 C C . THR B 1 2 ? -17.281 43.062 12.766 1 53.97 2 THR B C 1
ATOM 2894 O O . THR B 1 2 ? -16.5 43.719 12.086 1 53.97 2 THR B O 1
ATOM 2897 N N . ASN B 1 3 ? -16.922 43.062 14.016 1 76.5 3 ASN B N 1
ATOM 2898 C CA . ASN B 1 3 ? -15.617 43.281 14.625 1 76.5 3 ASN B CA 1
ATOM 2899 C C . ASN B 1 3 ? -14.516 42.531 13.883 1 76.5 3 ASN B C 1
ATOM 2901 O O . ASN B 1 3 ? -14.539 41.281 13.812 1 76.5 3 ASN B O 1
ATOM 2905 N N . GLN B 1 4 ? -13.789 43.281 13.016 1 91.5 4 GLN B N 1
ATOM 2906 C CA . GLN B 1 4 ? -12.672 42.75 12.258 1 91.5 4 GLN B CA 1
ATOM 2907 C C . GLN B 1 4 ? -11.57 42.219 13.18 1 91.5 4 GLN B C 1
ATOM 2909 O O . GLN B 1 4 ? -11.273 42.844 14.203 1 91.5 4 GLN B O 1
ATOM 2914 N N . ILE B 1 5 ? -11.102 41.094 12.875 1 95.94 5 ILE B N 1
ATOM 2915 C CA . ILE B 1 5 ? -9.961 40.531 13.586 1 95.94 5 ILE B CA 1
ATOM 2916 C C . ILE B 1 5 ? -8.664 41 12.922 1 95.94 5 ILE B C 1
ATOM 2918 O O . ILE B 1 5 ? -8.5 40.844 11.703 1 95.94 5 ILE B O 1
ATOM 2922 N N . LYS B 1 6 ? -7.883 41.594 13.711 1 97.12 6 LYS B N 1
ATOM 2923 C CA . LYS B 1 6 ? -6.578 42.031 13.211 1 97.12 6 LYS B CA 1
ATOM 2924 C C . LYS B 1 6 ? -5.523 40.938 13.445 1 97.12 6 LYS B C 1
ATOM 2926 O O . LYS B 1 6 ? -5.336 40.469 14.57 1 97.12 6 LYS B O 1
ATOM 2931 N N . ILE B 1 7 ? -4.793 40.562 12.305 1 98.19 7 ILE B N 1
ATOM 2932 C CA . ILE B 1 7 ? -3.873 39.438 12.492 1 98.19 7 ILE B CA 1
ATOM 2933 C C . ILE B 1 7 ? -2.494 39.812 11.945 1 98.19 7 ILE B C 1
ATOM 2935 O O . ILE B 1 7 ? -2.371 40.719 11.125 1 98.19 7 ILE B O 1
ATOM 2939 N N . ALA B 1 8 ? -1.498 39.125 12.453 1 98.56 8 ALA B N 1
ATOM 2940 C CA . ALA B 1 8 ? -0.147 39.125 11.898 1 98.56 8 ALA B CA 1
ATOM 2941 C C . ALA B 1 8 ? 0.218 37.75 11.375 1 98.56 8 ALA B C 1
ATOM 2943 O O . ALA B 1 8 ? -0.109 36.719 12 1 98.56 8 ALA B O 1
ATOM 2944 N N . VAL B 1 9 ? 0.85 37.688 10.219 1 98.62 9 VAL B N 1
ATOM 2945 C CA . VAL B 1 9 ? 1.314 36.406 9.641 1 98.62 9 VAL B CA 1
ATOM 2946 C C . VAL B 1 9 ? 2.834 36.312 9.773 1 98.62 9 VAL B C 1
ATOM 2948 O O . VAL B 1 9 ? 3.561 37.188 9.297 1 98.62 9 VAL B O 1
ATOM 2951 N N . VAL B 1 10 ? 3.244 35.281 10.477 1 98.62 10 VAL B N 1
ATOM 2952 C CA . VAL B 1 10 ? 4.668 35.062 10.711 1 98.62 10 VAL B CA 1
ATOM 2953 C C . VAL B 1 10 ? 5.156 33.906 9.836 1 98.62 10 VAL B C 1
ATOM 2955 O O . VAL B 1 10 ? 4.82 32.75 10.086 1 98.62 10 VAL B O 1
ATOM 2958 N N . GLY B 1 11 ? 5.988 34.156 8.898 1 98 11 GLY B N 1
ATOM 2959 C CA . GLY B 1 11 ? 6.445 33.188 7.926 1 98 11 GLY B CA 1
ATOM 2960 C C . GLY B 1 11 ? 5.645 33.219 6.637 1 98 11 GLY B C 1
ATOM 2961 O O . GLY B 1 11 ? 4.457 32.906 6.629 1 98 11 GLY B O 1
ATOM 2962 N N . VAL B 1 12 ? 6.309 33.625 5.523 1 97.25 12 VAL B N 1
ATOM 2963 C CA . VAL B 1 12 ? 5.648 33.656 4.223 1 97.25 12 VAL B CA 1
ATOM 2964 C C . VAL B 1 12 ? 6.488 32.875 3.199 1 97.25 12 VAL B C 1
ATOM 2966 O O . VAL B 1 12 ? 6.734 33.375 2.098 1 97.25 12 VAL B O 1
ATOM 2969 N N . GLY B 1 13 ? 6.957 31.734 3.686 1 93.44 13 GLY B N 1
ATOM 2970 C CA . GLY B 1 13 ? 7.594 30.812 2.768 1 93.44 13 GLY B CA 1
ATOM 2971 C C . GLY B 1 13 ? 6.605 30.047 1.901 1 93.44 13 GLY B C 1
ATOM 2972 O O . GLY B 1 13 ? 5.641 30.625 1.402 1 93.44 13 GLY B O 1
ATOM 2973 N N . ARG B 1 14 ? 6.844 28.797 1.642 1 87.75 14 ARG B N 1
ATOM 2974 C CA . ARG B 1 14 ? 6.062 27.984 0.72 1 87.75 14 ARG B CA 1
ATOM 2975 C C . ARG B 1 14 ? 4.609 27.891 1.168 1 87.75 14 ARG B C 1
ATOM 2977 O O . ARG B 1 14 ? 3.693 27.984 0.348 1 87.75 14 ARG B O 1
ATOM 2984 N N . TRP B 1 15 ? 4.371 27.688 2.482 1 91.19 15 TRP B N 1
ATOM 2985 C CA . TRP B 1 15 ? 3.014 27.5 2.984 1 91.19 15 TRP B CA 1
ATOM 2986 C C . TRP B 1 15 ? 2.422 28.812 3.48 1 91.19 15 TRP B C 1
ATOM 2988 O O . TRP B 1 15 ? 1.239 29.094 3.262 1 91.19 15 TRP B O 1
ATOM 2998 N N . GLY B 1 16 ? 3.236 29.625 4.074 1 96.62 16 GLY B N 1
ATOM 2999 C CA . GLY B 1 16 ? 2.775 30.859 4.68 1 96.62 16 GLY B CA 1
ATOM 3000 C C . GLY B 1 16 ? 2.121 31.797 3.688 1 96.62 16 GLY B C 1
ATOM 3001 O O . GLY B 1 16 ? 1.19 32.531 4.035 1 96.62 16 GLY B O 1
ATOM 3002 N N . VAL B 1 17 ? 2.537 31.75 2.461 1 96.69 17 VAL B N 1
ATOM 3003 C CA . VAL B 1 17 ? 1.988 32.625 1.436 1 96.69 17 VAL B CA 1
ATOM 3004 C C . VAL B 1 17 ? 0.529 32.25 1.167 1 96.69 17 VAL B C 1
ATOM 3006 O O . VAL B 1 17 ? -0.289 33.125 0.862 1 96.69 17 VAL B O 1
ATOM 3009 N N . HIS B 1 18 ? 0.177 31 1.276 1 97.38 18 HIS B N 1
ATOM 3010 C CA . HIS B 1 18 ? -1.201 30.562 1.071 1 97.38 18 HIS B CA 1
ATOM 3011 C C . HIS B 1 18 ? -2.092 31 2.232 1 97.38 18 HIS B C 1
ATOM 3013 O O . HIS B 1 18 ? -3.25 31.375 2.027 1 97.38 18 HIS B O 1
ATOM 3019 N N . LEU B 1 19 ? -1.545 30.953 3.414 1 98.38 19 LEU B N 1
ATOM 3020 C CA . LEU B 1 19 ? -2.273 31.453 4.574 1 98.38 19 LEU B CA 1
ATOM 3021 C C . LEU B 1 19 ? -2.521 32.938 4.457 1 98.38 19 LEU B C 1
ATOM 3023 O O . LEU B 1 19 ? -3.645 33.406 4.66 1 98.38 19 LEU B O 1
ATOM 3027 N N . LEU B 1 20 ? -1.486 33.656 4.059 1 98 20 LEU B N 1
ATOM 3028 C CA . LEU B 1 20 ? -1.6 35.094 3.877 1 98 20 LEU B CA 1
ATOM 3029 C C . LEU B 1 20 ? -2.688 35.438 2.863 1 98 20 LEU B C 1
ATOM 3031 O O . LEU B 1 20 ? -3.549 36.281 3.129 1 98 20 LEU B O 1
ATOM 3035 N N . ARG B 1 21 ? -2.652 34.719 1.76 1 97.44 21 ARG B N 1
ATOM 3036 C CA . ARG B 1 21 ? -3.639 34.969 0.708 1 97.44 21 ARG B CA 1
ATOM 3037 C C . ARG B 1 21 ? -5.055 34.75 1.231 1 97.44 21 ARG B C 1
ATOM 3039 O O . ARG B 1 21 ? -5.938 35.562 1.006 1 97.44 21 ARG B O 1
ATOM 3046 N N . ASN B 1 22 ? -5.258 33.688 1.969 1 98.06 22 ASN B N 1
ATOM 3047 C CA . ASN B 1 22 ? -6.586 33.375 2.475 1 98.06 22 ASN B CA 1
ATOM 3048 C C . ASN B 1 22 ? -7.07 34.406 3.494 1 98.06 22 ASN B C 1
ATOM 3050 O O . ASN B 1 22 ? -8.242 34.781 3.492 1 98.06 22 ASN B O 1
ATOM 3054 N N . PHE B 1 23 ? -6.184 34.906 4.312 1 97.75 23 PHE B N 1
ATOM 3055 C CA . PHE B 1 23 ? -6.582 35.875 5.324 1 97.75 23 PHE B CA 1
ATOM 3056 C C . PHE B 1 23 ? -6.812 37.25 4.695 1 97.75 23 PHE B C 1
ATOM 3058 O O . PHE B 1 23 ? -7.688 38 5.137 1 97.75 23 PHE B O 1
ATOM 3065 N N . LEU B 1 24 ? -6.051 37.562 3.637 1 96.38 24 LEU B N 1
ATOM 3066 C CA . LEU B 1 24 ? -6.266 38.812 2.916 1 96.38 24 LEU B CA 1
ATOM 3067 C C . LEU B 1 24 ? -7.637 38.812 2.252 1 96.38 24 LEU B C 1
ATOM 3069 O O . LEU B 1 24 ? -8.266 39.875 2.133 1 96.38 24 LEU B O 1
ATOM 3073 N N . GLU B 1 25 ? -8.086 37.688 1.919 1 96.12 25 GLU B N 1
ATOM 3074 C CA . GLU B 1 25 ? -9.359 37.562 1.209 1 96.12 25 GLU B CA 1
ATOM 3075 C C . GLU B 1 25 ? -10.523 37.406 2.184 1 96.12 25 GLU B C 1
ATOM 3077 O O . GLU B 1 25 ? -11.688 37.5 1.79 1 96.12 25 GLU B O 1
ATOM 3082 N N . HIS B 1 26 ? -10.25 37.188 3.4 1 96.88 26 HIS B N 1
ATOM 3083 C CA . HIS B 1 26 ? -11.297 36.938 4.379 1 96.88 26 HIS B CA 1
ATOM 3084 C C . HIS B 1 26 ? -12.016 38.219 4.781 1 96.88 26 HIS B C 1
ATOM 3086 O O . HIS B 1 26 ? -11.383 39.188 5.207 1 96.88 26 HIS B O 1
ATOM 3092 N N . PRO B 1 27 ? -13.289 38.25 4.781 1 95.62 27 PRO B N 1
ATOM 3093 C CA . PRO B 1 27 ? -14.039 39.5 4.977 1 95.62 27 PRO B CA 1
ATOM 3094 C C . PRO B 1 27 ? -13.992 40 6.422 1 95.62 27 PRO B C 1
ATOM 3096 O O . PRO B 1 27 ? -14.258 41.156 6.688 1 95.62 27 PRO B O 1
ATOM 3099 N N . GLN B 1 28 ? -13.641 39.156 7.324 1 97.12 28 GLN B N 1
ATOM 3100 C CA . GLN B 1 28 ? -13.672 39.531 8.734 1 97.12 28 GLN B CA 1
ATOM 3101 C C . GLN B 1 28 ? -12.258 39.688 9.289 1 97.12 28 GLN B C 1
ATOM 3103 O O . GLN B 1 28 ? -12.055 39.656 10.508 1 97.12 28 GLN B O 1
ATOM 3108 N N . VAL B 1 29 ? -11.273 39.812 8.391 1 97.06 29 VAL B N 1
ATOM 3109 C CA . VAL B 1 29 ? -9.898 39.844 8.867 1 97.06 29 VAL B CA 1
ATOM 3110 C C . VAL B 1 29 ? -9.156 41 8.227 1 97.06 29 VAL B C 1
ATOM 3112 O O . VAL B 1 29 ? -9.359 41.312 7.043 1 97.06 29 VAL B O 1
ATOM 3115 N N . THR B 1 30 ? -8.422 41.688 9.016 1 95.75 30 THR B N 1
ATOM 3116 C CA . THR B 1 30 ? -7.441 42.656 8.523 1 95.75 30 THR B CA 1
ATOM 3117 C C . THR B 1 30 ? -6.023 42.188 8.844 1 95.75 30 THR B C 1
ATOM 3119 O O . THR B 1 30 ? -5.691 41.938 10.008 1 95.75 30 THR B O 1
ATOM 3122 N N . VAL B 1 31 ? -5.207 42.062 7.82 1 96.88 31 VAL B N 1
ATOM 3123 C CA . VAL B 1 31 ? -3.805 41.719 8.047 1 96.88 31 VAL B CA 1
ATOM 3124 C C . VAL B 1 31 ? -3.021 43 8.398 1 96.88 31 VAL B C 1
ATOM 3126 O O . VAL B 1 31 ? -2.934 43.906 7.59 1 96.88 31 VAL B O 1
ATOM 3129 N N . ALA B 1 32 ? -2.445 42.969 9.539 1 96.75 32 ALA B N 1
ATOM 3130 C CA . ALA B 1 32 ? -1.791 44.188 10.039 1 96.75 32 ALA B CA 1
ATOM 3131 C C . ALA B 1 32 ? -0.275 44.094 9.898 1 96.75 32 ALA B C 1
ATOM 3133 O O . ALA B 1 32 ? 0.421 45.094 9.867 1 96.75 32 ALA B O 1
ATOM 3134 N N . ALA B 1 33 ? 0.179 42.812 9.828 1 97.75 33 ALA B N 1
ATOM 3135 C CA . ALA B 1 33 ? 1.628 42.656 9.734 1 97.75 33 ALA B CA 1
ATOM 3136 C C . ALA B 1 33 ? 1.993 41.344 9.062 1 97.75 33 ALA B C 1
ATOM 3138 O O . ALA B 1 33 ? 1.242 40.375 9.148 1 97.75 33 ALA B O 1
ATOM 3139 N N . VAL B 1 34 ? 3.133 41.375 8.383 1 98.25 34 VAL B N 1
ATOM 3140 C CA . VAL B 1 34 ? 3.801 40.188 7.836 1 98.25 34 VAL B CA 1
ATOM 3141 C C . VAL B 1 34 ? 5.254 40.156 8.305 1 98.25 34 VAL B C 1
ATOM 3143 O O . VAL B 1 34 ? 5.984 41.156 8.133 1 98.25 34 VAL B O 1
ATOM 3146 N N . VAL B 1 35 ? 5.59 39.062 8.93 1 98.5 35 VAL B N 1
ATOM 3147 C CA . VAL B 1 35 ? 6.938 38.906 9.477 1 98.5 35 VAL B CA 1
ATOM 3148 C C . VAL B 1 35 ? 7.66 37.781 8.758 1 98.5 35 VAL B C 1
ATOM 3150 O O . VAL B 1 35 ? 7.129 36.688 8.641 1 98.5 35 VAL B O 1
ATOM 3153 N N . ASP B 1 36 ? 8.812 38.031 8.211 1 98.25 36 ASP B N 1
ATOM 3154 C CA . ASP B 1 36 ? 9.688 37 7.637 1 98.25 36 ASP B CA 1
ATOM 3155 C C . ASP B 1 36 ? 11.148 37.438 7.723 1 98.25 36 ASP B C 1
ATOM 3157 O O . ASP B 1 36 ? 11.477 38.594 7.504 1 98.25 36 ASP B O 1
ATOM 3161 N N . PRO B 1 37 ? 12 36.438 8.062 1 96.44 37 PRO B N 1
ATOM 3162 C CA . PRO B 1 37 ? 13.406 36.812 8.172 1 96.44 37 PRO B CA 1
ATOM 3163 C C . PRO B 1 37 ? 14.031 37.156 6.824 1 96.44 37 PRO B C 1
ATOM 3165 O O . PRO B 1 37 ? 15.102 37.781 6.773 1 96.44 37 PRO B O 1
ATOM 3168 N N . ASN B 1 38 ? 13.461 36.781 5.746 1 96.5 38 ASN B N 1
ATOM 3169 C CA . ASN B 1 38 ? 13.992 37 4.406 1 96.5 38 ASN B CA 1
ATOM 3170 C C . ASN B 1 38 ? 13.422 38.281 3.789 1 96.5 38 ASN B C 1
ATOM 3172 O O . ASN B 1 38 ? 12.258 38.312 3.373 1 96.5 38 ASN B O 1
ATOM 3176 N N . LEU B 1 39 ? 14.234 39.25 3.557 1 96.12 39 LEU B N 1
ATOM 3177 C CA . LEU B 1 39 ? 13.828 40.531 3.027 1 96.12 39 LEU B CA 1
ATOM 3178 C C . LEU B 1 39 ? 13.266 40.406 1.618 1 96.12 39 LEU B C 1
ATOM 3180 O O . LEU B 1 39 ? 12.352 41.125 1.231 1 96.12 39 LEU B O 1
ATOM 3184 N N . GLU B 1 40 ? 13.836 39.469 0.902 1 96.06 40 GLU B N 1
ATOM 3185 C CA . GLU B 1 40 ? 13.383 39.281 -0.474 1 96.06 40 GLU B CA 1
ATOM 3186 C C . GLU B 1 40 ? 11.953 38.75 -0.518 1 96.06 40 GLU B C 1
ATOM 3188 O O . GLU B 1 40 ? 11.18 39.125 -1.402 1 96.06 40 GLU B O 1
ATOM 3193 N N . ARG B 1 41 ? 11.609 37.906 0.433 1 96.06 41 ARG B N 1
ATOM 3194 C CA . ARG B 1 41 ? 10.25 37.406 0.516 1 96.06 41 ARG B CA 1
ATOM 3195 C C . ARG B 1 41 ? 9.266 38.5 0.868 1 96.06 41 ARG B C 1
ATOM 3197 O O . ARG B 1 41 ? 8.172 38.594 0.302 1 96.06 41 ARG B O 1
ATOM 3204 N N . LEU B 1 42 ? 9.672 39.406 1.712 1 96.25 42 LEU B N 1
ATOM 3205 C CA . LEU B 1 42 ? 8.82 40.531 2.109 1 96.25 42 LEU 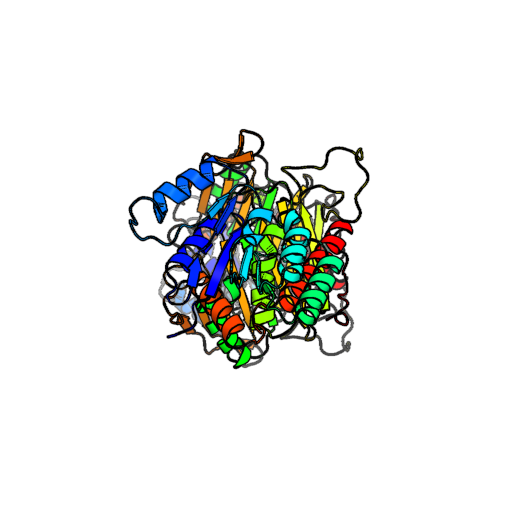B CA 1
ATOM 3206 C C . LEU B 1 42 ? 8.594 41.5 0.943 1 96.25 42 LEU B C 1
ATOM 3208 O O . LEU B 1 42 ? 7.488 42 0.754 1 96.25 42 LEU B O 1
ATOM 3212 N N . ALA B 1 43 ? 9.648 41.625 0.171 1 95.19 43 ALA B N 1
ATOM 3213 C CA . ALA B 1 43 ? 9.531 42.5 -1.001 1 95.19 43 ALA B CA 1
ATOM 3214 C C . ALA B 1 43 ? 8.547 41.906 -2.016 1 95.19 43 ALA B C 1
ATOM 3216 O O . ALA B 1 43 ? 7.762 42.656 -2.617 1 95.19 43 ALA B O 1
ATOM 3217 N N . THR B 1 44 ? 8.672 40.656 -2.189 1 95.19 44 THR B N 1
ATOM 3218 C CA . THR B 1 44 ? 7.77 39.969 -3.105 1 95.19 44 THR B CA 1
ATOM 3219 C C . THR B 1 44 ? 6.324 40.125 -2.646 1 95.19 44 THR B C 1
ATOM 3221 O O . THR B 1 44 ? 5.434 40.406 -3.457 1 95.19 44 THR B O 1
ATOM 3224 N N . ILE B 1 45 ? 6.156 39.969 -1.368 1 95 45 ILE B N 1
ATOM 3225 C CA . ILE B 1 45 ? 4.824 40.094 -0.784 1 95 45 ILE B CA 1
ATOM 3226 C C . ILE B 1 45 ? 4.309 41.5 -0.955 1 95 45 ILE B C 1
ATOM 3228 O O . ILE B 1 45 ? 3.139 41.719 -1.288 1 95 45 ILE B O 1
ATOM 3232 N N . GLN B 1 46 ? 5.121 42.5 -0.713 1 93.31 46 GLN B N 1
ATOM 3233 C CA . GLN B 1 46 ? 4.75 43.906 -0.878 1 93.31 46 GLN B CA 1
ATOM 3234 C C . GLN B 1 46 ? 4.258 44.188 -2.297 1 93.31 46 GLN B C 1
ATOM 3236 O O . GLN B 1 46 ? 3.219 44.812 -2.488 1 93.31 46 GLN B O 1
ATOM 3241 N N . ARG B 1 47 ? 5 43.625 -3.244 1 92.88 47 ARG B N 1
ATOM 3242 C CA . ARG B 1 47 ? 4.676 43.844 -4.648 1 92.88 47 ARG B CA 1
ATOM 3243 C C . ARG B 1 47 ? 3.383 43.156 -5.035 1 92.88 47 ARG B C 1
ATOM 3245 O O . ARG B 1 47 ? 2.574 43.688 -5.793 1 92.88 47 ARG B O 1
ATOM 3252 N N . GLN B 1 48 ? 3.207 42.031 -4.496 1 92.69 48 GLN B N 1
ATOM 3253 C CA . GLN B 1 48 ? 2.096 41.188 -4.914 1 92.69 48 GLN B CA 1
ATOM 3254 C C . GLN B 1 48 ? 0.788 41.656 -4.27 1 92.69 48 GLN B C 1
ATOM 3256 O O . GLN B 1 48 ? -0.271 41.594 -4.898 1 92.69 48 GLN B O 1
ATOM 3261 N N . TYR B 1 49 ? 0.873 42.156 -2.998 1 91.69 49 TYR B N 1
ATOM 3262 C CA . TYR B 1 49 ? -0.391 42.312 -2.283 1 91.69 49 TYR B CA 1
ATOM 3263 C C . TYR B 1 49 ? -0.618 43.75 -1.848 1 91.69 49 TYR B C 1
ATOM 3265 O O . TYR B 1 49 ? -1.754 44.156 -1.591 1 91.69 49 TYR B O 1
ATOM 3273 N N . PHE B 1 50 ? 0.406 44.562 -1.782 1 85.81 50 PHE B N 1
ATOM 3274 C CA . PHE B 1 50 ? 0.203 45.812 -1.057 1 85.81 50 PHE B CA 1
ATOM 3275 C C . PHE B 1 50 ? 0.633 47 -1.901 1 85.81 50 PHE B C 1
ATOM 3277 O O . PHE B 1 50 ? 0.513 48.156 -1.469 1 85.81 50 PHE B O 1
ATOM 3284 N N . LEU B 1 51 ? 1.266 46.875 -3.072 1 76.12 51 LEU B N 1
ATOM 3285 C CA . LEU B 1 51 ? 1.701 48 -3.883 1 76.12 51 LEU B CA 1
ATOM 3286 C C . LEU B 1 51 ? 0.504 48.781 -4.41 1 76.12 51 LEU B C 1
ATOM 3288 O O . LEU B 1 51 ? 0.521 50.031 -4.422 1 76.12 51 LEU B O 1
ATOM 3292 N N . SER B 1 52 ? -0.312 48.031 -5.199 1 64.31 52 SER B N 1
ATOM 3293 C CA . SER B 1 52 ? -1.346 48.812 -5.898 1 64.31 52 SER B CA 1
ATOM 3294 C C . SER B 1 52 ? -2.357 49.375 -4.922 1 64.31 52 SER B C 1
ATOM 3296 O O . SER B 1 52 ? -3.193 50.219 -5.305 1 64.31 52 SER B O 1
ATOM 3298 N N . ASN B 1 53 ? -2.482 48.719 -3.861 1 56.25 53 ASN B N 1
ATOM 3299 C CA . ASN B 1 53 ? -3.576 49.094 -2.98 1 56.25 53 ASN B CA 1
ATOM 3300 C C . ASN B 1 53 ? -3.232 50.375 -2.191 1 56.25 53 ASN B C 1
ATOM 3302 O O . ASN B 1 53 ? -2.244 50.406 -1.457 1 56.25 53 ASN B O 1
ATOM 3306 N N . LYS B 1 54 ? -3.674 51.5 -2.867 1 50.81 54 LYS B N 1
ATOM 3307 C CA . LYS B 1 54 ? -3.66 52.844 -2.355 1 50.81 54 LYS B CA 1
ATOM 3308 C C . LYS B 1 54 ? -4.129 52.906 -0.904 1 50.81 54 LYS B C 1
ATOM 3310 O O . LYS B 1 54 ? -4.309 54 -0.342 1 50.81 54 LYS B O 1
ATOM 3315 N N . THR B 1 55 ? -4.988 51.875 -0.573 1 47.5 55 THR B N 1
ATOM 3316 C CA . THR B 1 55 ? -5.656 52.188 0.689 1 47.5 55 THR B CA 1
ATOM 3317 C C . THR B 1 55 ? -4.652 52.25 1.834 1 47.5 55 THR B C 1
ATOM 3319 O O . THR B 1 55 ? -3.598 51.594 1.777 1 47.5 55 THR B O 1
ATOM 3322 N N . GLU B 1 56 ? -4.891 53.125 2.781 1 47.62 56 GLU B N 1
ATOM 3323 C CA . GLU B 1 56 ? -4.332 53.75 3.979 1 47.62 56 GLU B CA 1
ATOM 3324 C C . GLU B 1 56 ? -3.834 52.688 4.961 1 47.62 56 GLU B C 1
ATOM 3326 O O . GLU B 1 56 ? -3.088 53 5.895 1 47.62 56 GLU B O 1
ATOM 3331 N N . GLU B 1 57 ? -4.473 51.5 5.047 1 57.28 57 GLU B N 1
ATOM 3332 C CA . GLU B 1 57 ? -4.109 50.719 6.242 1 57.28 57 GLU B CA 1
ATOM 3333 C C . GLU B 1 57 ? -2.781 50 6.055 1 57.28 57 GLU B C 1
ATOM 3335 O O . GLU B 1 57 ? -2.625 49.219 5.117 1 57.28 57 GLU B O 1
ATOM 3340 N N . THR B 1 58 ? -1.66 50.531 6.602 1 79.25 58 THR B N 1
ATOM 3341 C CA . THR B 1 58 ? -0.247 50.188 6.465 1 79.25 58 THR B CA 1
ATOM 3342 C C . THR B 1 58 ? 0.05 48.844 7.102 1 79.25 58 THR B C 1
ATOM 3344 O O . THR B 1 58 ? -0.219 48.625 8.289 1 79.25 58 THR B O 1
ATOM 3347 N N . VAL B 1 59 ? 0.189 47.844 6.293 1 92.75 59 VAL B N 1
ATOM 3348 C CA . VAL B 1 59 ? 0.668 46.562 6.746 1 92.75 59 VAL B CA 1
ATOM 3349 C C . VAL B 1 59 ? 2.152 46.625 7.094 1 92.75 59 VAL B C 1
ATOM 3351 O O . VAL B 1 59 ? 2.951 47.156 6.301 1 92.75 59 VAL B O 1
ATOM 3354 N N . LEU B 1 60 ? 2.43 46.312 8.305 1 96 60 LEU B N 1
ATOM 3355 C CA . LEU B 1 60 ? 3.824 46.312 8.734 1 96 60 LEU B CA 1
ATOM 3356 C C . LEU B 1 60 ? 4.555 45.094 8.133 1 96 60 LEU B C 1
ATOM 3358 O O . LEU B 1 60 ? 4.184 43.969 8.383 1 96 60 LEU B O 1
ATOM 3362 N N . LEU B 1 61 ? 5.5 45.375 7.266 1 96.88 61 LEU B N 1
ATOM 3363 C CA . LEU B 1 61 ? 6.418 44.344 6.789 1 96.88 61 LEU B CA 1
ATOM 3364 C C . LEU B 1 61 ? 7.754 44.406 7.52 1 96.88 61 LEU B C 1
ATOM 3366 O O . LEU B 1 61 ? 8.438 45.438 7.457 1 96.88 61 LEU B O 1
ATOM 3370 N N . THR B 1 62 ? 8.117 43.344 8.266 1 97.75 62 THR B N 1
ATOM 3371 C CA . THR B 1 62 ? 9.305 43.438 9.102 1 97.75 62 THR B CA 1
ATOM 3372 C C . THR B 1 62 ? 10.016 42.094 9.219 1 97.75 62 THR B C 1
ATOM 3374 O O . THR B 1 62 ? 9.398 41.062 9.047 1 97.75 62 THR B O 1
ATOM 3377 N N . THR B 1 63 ? 11.258 42.094 9.477 1 97.94 63 THR B N 1
ATOM 3378 C CA . THR B 1 63 ? 12.039 40.906 9.75 1 97.94 63 THR B CA 1
ATOM 3379 C C . THR B 1 63 ? 12.102 40.625 11.25 1 97.94 63 THR B C 1
ATOM 3381 O O . THR B 1 63 ? 12.602 39.594 11.672 1 97.94 63 THR B O 1
ATOM 3384 N N . GLU B 1 64 ? 11.492 41.562 11.977 1 97.31 64 GLU B N 1
ATOM 3385 C CA . GLU B 1 64 ? 11.602 41.469 13.43 1 97.31 64 GLU B CA 1
ATOM 3386 C C . GLU B 1 64 ? 10.273 41.062 14.062 1 97.31 64 GLU B C 1
ATOM 3388 O O . GLU B 1 64 ? 9.336 41.875 14.094 1 97.31 64 GLU B O 1
ATOM 3393 N N . TRP B 1 65 ? 10.273 39.969 14.68 1 96.62 65 TRP B N 1
ATOM 3394 C CA . TRP B 1 65 ? 9.094 39.344 15.266 1 96.62 65 TRP B CA 1
ATOM 3395 C C . TRP B 1 65 ? 8.492 40.219 16.359 1 96.62 65 TRP B C 1
ATOM 3397 O O . TRP B 1 65 ? 7.277 40.406 16.422 1 96.62 65 TRP B O 1
ATOM 3407 N N . HIS B 1 66 ? 9.234 40.906 17.141 1 96.62 66 HIS B N 1
ATOM 3408 C CA . HIS B 1 66 ? 8.758 41.625 18.312 1 96.62 66 HIS B CA 1
ATOM 3409 C C . HIS B 1 66 ? 8.078 42.938 17.922 1 96.62 66 HIS B C 1
ATOM 3411 O O . HIS B 1 66 ? 7.348 43.531 18.719 1 96.62 66 HIS B O 1
ATOM 3417 N N . LYS B 1 67 ? 8.281 43.375 16.672 1 97.38 67 LYS B N 1
ATOM 3418 C CA . LYS B 1 67 ? 7.742 44.656 16.219 1 97.38 67 LYS B CA 1
ATOM 3419 C C . LYS B 1 67 ? 6.219 44.594 16.109 1 97.38 67 LYS B C 1
ATOM 3421 O O . LYS B 1 67 ? 5.555 45.625 16.062 1 97.38 67 LYS B O 1
ATOM 3426 N N . ILE B 1 68 ? 5.676 43.406 16.125 1 97.25 68 ILE B N 1
ATOM 3427 C CA . ILE B 1 68 ? 4.227 43.312 15.984 1 97.25 68 ILE B CA 1
ATOM 3428 C C . ILE B 1 68 ? 3.543 43.812 17.25 1 97.25 68 ILE B C 1
ATOM 3430 O O . ILE B 1 68 ? 2.357 44.156 17.219 1 97.25 68 ILE B O 1
ATOM 3434 N N . LYS B 1 69 ? 4.273 43.875 18.344 1 96.81 69 LYS B N 1
ATOM 3435 C CA . LYS B 1 69 ? 3.715 44.344 19.609 1 96.81 69 LYS B CA 1
ATOM 3436 C C . LYS B 1 69 ? 3.285 45.812 19.516 1 96.81 69 LYS B C 1
ATOM 3438 O O . LYS B 1 69 ? 2.479 46.281 20.312 1 96.81 69 LYS B O 1
ATOM 3443 N N . GLN B 1 70 ? 3.855 46.5 18.547 1 95.44 70 GLN B N 1
ATOM 3444 C CA . GLN B 1 70 ? 3.547 47.906 18.391 1 95.44 70 GLN B CA 1
ATOM 3445 C C . GLN B 1 70 ? 2.172 48.094 17.75 1 95.44 70 GLN B C 1
ATOM 3447 O O . GLN B 1 70 ? 1.62 49.188 17.797 1 95.44 70 GLN B O 1
ATOM 3452 N N . ILE B 1 71 ? 1.701 47.062 17.203 1 95.56 71 ILE B N 1
ATOM 3453 C CA . ILE B 1 71 ? 0.408 47.188 16.531 1 95.56 71 ILE B CA 1
ATOM 3454 C C . ILE B 1 71 ? -0.71 47.188 17.578 1 95.56 71 ILE B C 1
ATOM 3456 O O . ILE B 1 71 ? -0.849 46.219 18.359 1 95.56 71 ILE B O 1
ATOM 3460 N N . THR B 1 72 ? -1.471 48.219 17.547 1 93.25 72 THR B N 1
ATOM 3461 C CA . THR B 1 72 ? -2.588 48.344 18.469 1 93.25 72 THR B CA 1
ATOM 3462 C C . THR B 1 72 ? -3.73 47.406 18.078 1 93.25 72 THR B C 1
ATOM 3464 O O . THR B 1 72 ? -4.047 47.281 16.891 1 93.25 72 THR B O 1
ATOM 3467 N N . ASP B 1 73 ? -4.316 46.75 19.016 1 93.56 73 ASP B N 1
ATOM 3468 C CA . ASP B 1 73 ? -5.527 45.938 18.875 1 93.56 73 ASP B CA 1
ATOM 3469 C C . ASP B 1 73 ? -5.277 44.719 18.016 1 93.56 73 ASP B C 1
ATOM 3471 O O . ASP B 1 73 ? -6.141 44.312 17.234 1 93.56 73 ASP B O 1
ATOM 3475 N N . LEU B 1 74 ? -4.066 44.25 17.969 1 97.06 74 LEU B N 1
ATOM 3476 C CA . LEU B 1 74 ? -3.803 42.969 17.328 1 97.06 74 LEU B CA 1
ATOM 3477 C C . LEU B 1 74 ? -4.488 41.844 18.078 1 97.06 74 LEU B C 1
ATOM 3479 O O . LEU B 1 74 ? -4.395 41.75 19.297 1 97.06 74 LEU B O 1
ATOM 3483 N N . ASP B 1 75 ? -5.145 40.969 17.312 1 97.88 75 ASP B N 1
ATOM 3484 C CA . ASP B 1 75 ? -5.961 39.938 17.953 1 97.88 75 ASP B CA 1
ATOM 3485 C C . ASP B 1 75 ? -5.273 38.594 17.891 1 97.88 75 ASP B C 1
ATOM 3487 O O . ASP B 1 75 ? -5.43 37.75 18.797 1 97.88 75 ASP B O 1
ATOM 3491 N N . ALA B 1 76 ? -4.582 38.375 16.781 1 98.69 76 ALA B N 1
ATOM 3492 C CA . ALA B 1 76 ? -4.137 37 16.562 1 98.69 76 ALA B CA 1
ATOM 3493 C C . ALA B 1 76 ? -2.863 36.969 15.719 1 98.69 76 ALA B C 1
ATOM 3495 O O . ALA B 1 76 ? -2.52 37.938 15.062 1 98.69 76 ALA B O 1
ATOM 3496 N N . VAL B 1 77 ? -2.195 35.812 15.797 1 98.75 77 VAL B N 1
ATOM 3497 C CA . VAL B 1 77 ? -0.999 35.562 15 1 98.75 77 VAL B CA 1
ATOM 3498 C C . VAL B 1 77 ? -1.121 34.219 14.289 1 98.75 77 VAL B C 1
ATOM 3500 O O . VAL B 1 77 ? -1.627 33.25 14.867 1 98.75 77 VAL B O 1
ATOM 3503 N N . VAL B 1 78 ? -0.727 34.188 13.047 1 98.81 78 VAL B N 1
ATOM 3504 C CA . VAL B 1 78 ? -0.604 33 12.25 1 98.81 78 VAL B CA 1
ATOM 3505 C C . VAL B 1 78 ? 0.87 32.625 12.062 1 98.81 78 VAL B C 1
ATOM 3507 O O . VAL B 1 78 ? 1.637 33.438 11.516 1 98.81 78 VAL B O 1
ATOM 3510 N N . ILE B 1 79 ? 1.217 31.484 12.516 1 98.75 79 ILE B N 1
ATOM 3511 C CA . ILE B 1 79 ? 2.623 31.094 12.516 1 98.75 79 ILE B CA 1
ATOM 3512 C C . ILE B 1 79 ? 2.848 29.969 11.5 1 98.75 79 ILE B C 1
ATOM 3514 O O . ILE B 1 79 ? 2.404 28.844 11.703 1 98.75 79 ILE B O 1
ATOM 3518 N N . ALA B 1 80 ? 3.502 30.266 10.43 1 97.88 80 ALA B N 1
ATOM 3519 C CA . ALA B 1 80 ? 3.846 29.328 9.359 1 97.88 80 ALA B CA 1
ATOM 3520 C C . ALA B 1 80 ? 5.359 29.25 9.172 1 97.88 80 ALA B C 1
ATOM 3522 O O . ALA B 1 80 ? 5.863 29.5 8.07 1 97.88 80 ALA B O 1
ATOM 3523 N N . THR B 1 81 ? 6.074 28.938 10.227 1 96.25 81 THR B N 1
ATOM 3524 C CA . THR B 1 81 ? 7.523 28.781 10.281 1 96.25 81 THR B CA 1
ATOM 3525 C C . THR B 1 81 ? 7.902 27.328 10.555 1 96.25 81 THR B C 1
ATOM 3527 O O . THR B 1 81 ? 7.031 26.484 10.789 1 96.25 81 THR B O 1
ATOM 3530 N N . PRO B 1 82 ? 9.148 26.969 10.453 1 92.44 82 PRO B N 1
ATOM 3531 C CA . PRO B 1 82 ? 9.547 25.594 10.789 1 92.44 82 PRO B CA 1
ATOM 3532 C C . PRO B 1 82 ? 9.156 25.203 12.211 1 92.44 82 PRO B C 1
ATOM 3534 O O . PRO B 1 82 ? 9.188 26.031 13.125 1 92.44 82 PRO B O 1
ATOM 3537 N N . ALA B 1 83 ? 8.906 23.984 12.383 1 93.38 83 ALA B N 1
ATOM 3538 C CA . ALA B 1 83 ? 8.359 23.469 13.633 1 93.38 83 ALA B CA 1
ATOM 3539 C C . ALA B 1 83 ? 9.289 23.75 14.805 1 93.38 83 ALA B C 1
ATOM 3541 O O . ALA B 1 83 ? 8.836 23.953 15.93 1 93.38 83 ALA B O 1
ATOM 3542 N N . SER B 1 84 ? 10.562 23.828 14.531 1 92.94 84 SER B N 1
ATOM 3543 C CA . SER B 1 84 ? 11.547 24.047 15.586 1 92.94 84 SER B CA 1
ATOM 3544 C C . SER B 1 84 ? 11.375 25.422 16.219 1 92.94 84 SER B C 1
ATOM 3546 O O . SER B 1 84 ? 11.859 25.672 17.328 1 92.94 84 SER B O 1
ATOM 3548 N N . THR B 1 85 ? 10.656 26.312 15.578 1 96.06 85 THR B N 1
ATOM 3549 C CA . THR B 1 85 ? 10.477 27.672 16.078 1 96.06 85 THR B CA 1
ATOM 3550 C C . THR B 1 85 ? 9.148 27.828 16.797 1 96.06 85 THR B C 1
ATOM 3552 O O . THR B 1 85 ? 8.898 28.828 17.453 1 96.06 85 THR B O 1
ATOM 3555 N N . HIS B 1 86 ? 8.281 26.875 16.719 1 98.12 86 HIS B N 1
ATOM 3556 C CA . HIS B 1 86 ? 6.887 27 17.125 1 98.12 86 HIS B CA 1
ATOM 3557 C C . HIS B 1 86 ? 6.77 27.281 18.625 1 98.12 86 HIS B C 1
ATOM 3559 O O . HIS B 1 86 ? 6.047 28.203 19.031 1 98.12 86 HIS B O 1
ATOM 3565 N N . TYR B 1 87 ? 7.547 26.516 19.375 1 98.5 87 TYR B N 1
ATOM 3566 C CA . TYR B 1 87 ? 7.379 26.641 20.812 1 98.5 87 TYR B CA 1
ATOM 3567 C C . TYR B 1 87 ? 7.609 28.078 21.281 1 98.5 87 TYR B C 1
ATOM 3569 O O . TYR B 1 87 ? 6.766 28.641 21.969 1 98.5 87 TYR B O 1
ATOM 3577 N N . SER B 1 88 ? 8.719 28.625 20.875 1 98.5 88 SER B N 1
ATOM 3578 C CA . SER B 1 88 ? 9.086 29.969 21.297 1 98.5 88 SER B CA 1
ATOM 3579 C C . SER B 1 88 ? 8.109 31 20.75 1 98.5 88 SER B C 1
ATOM 3581 O O . SER B 1 88 ? 7.637 31.875 21.5 1 98.5 88 SER B O 1
ATOM 3583 N N . LEU B 1 89 ? 7.762 30.922 19.516 1 98.69 89 LEU B N 1
ATOM 3584 C CA . LEU B 1 89 ? 6.887 31.891 18.875 1 98.69 89 LEU B CA 1
ATOM 3585 C C . LEU B 1 89 ? 5.48 31.844 19.469 1 98.69 89 LEU B C 1
ATOM 3587 O O . LEU B 1 89 ? 4.875 32.875 19.734 1 98.69 89 LEU B O 1
ATOM 3591 N N . ILE B 1 90 ? 4.996 30.641 19.656 1 98.88 90 ILE B N 1
ATOM 3592 C CA . ILE B 1 90 ? 3.639 30.469 20.172 1 98.88 90 ILE B CA 1
ATOM 3593 C C . ILE B 1 90 ? 3.576 30.922 21.625 1 98.88 90 ILE B C 1
ATOM 3595 O O . ILE B 1 90 ? 2.623 31.594 22.031 1 98.88 90 ILE B O 1
ATOM 3599 N N . THR B 1 91 ? 4.59 30.562 22.391 1 98.81 91 THR B N 1
ATOM 3600 C CA . THR B 1 91 ? 4.656 31 23.781 1 98.81 91 THR B CA 1
ATOM 3601 C C . THR B 1 91 ? 4.602 32.531 23.875 1 98.81 91 THR B C 1
ATOM 3603 O O . THR B 1 91 ? 3.795 33.062 24.625 1 98.81 91 THR B O 1
ATOM 3606 N N . ASN B 1 92 ? 5.438 33.188 23.125 1 98.69 92 ASN B N 1
ATOM 3607 C CA . ASN B 1 92 ? 5.461 34.625 23.109 1 98.69 92 ASN B CA 1
ATOM 3608 C C . ASN B 1 92 ? 4.098 35.219 22.734 1 98.69 92 ASN B C 1
ATOM 3610 O O . ASN B 1 92 ? 3.586 36.094 23.422 1 98.69 92 ASN B O 1
ATOM 3614 N N . ALA B 1 93 ? 3.516 34.688 21.688 1 98.81 93 ALA B N 1
ATOM 3615 C CA . ALA B 1 93 ? 2.238 35.219 21.188 1 98.81 93 ALA B CA 1
ATOM 3616 C C . ALA B 1 93 ? 1.149 35.094 22.25 1 98.81 93 ALA B C 1
ATOM 3618 O O . ALA B 1 93 ? 0.4 36.031 22.5 1 98.81 93 ALA B O 1
ATOM 3619 N N . LEU B 1 94 ? 1.076 33.969 22.875 1 98.69 94 LEU B N 1
ATOM 3620 C CA . LEU B 1 94 ? 0.075 33.75 23.906 1 98.69 94 LEU B CA 1
ATOM 3621 C C . LEU B 1 94 ? 0.319 34.656 25.109 1 98.69 94 LEU B C 1
ATOM 3623 O O . LEU B 1 94 ? -0.625 35.219 25.672 1 98.69 94 LEU B O 1
ATOM 3627 N N . ASP B 1 95 ? 1.568 34.781 25.438 1 98.31 95 ASP B N 1
ATOM 3628 C CA . ASP B 1 95 ? 1.919 35.656 26.562 1 98.31 95 ASP B CA 1
ATOM 3629 C C . ASP B 1 95 ? 1.532 37.094 26.281 1 98.31 95 ASP B C 1
ATOM 3631 O O . ASP B 1 95 ? 1.187 37.844 27.188 1 98.31 95 ASP B O 1
ATOM 3635 N N . TRP B 1 96 ? 1.597 37.469 25.016 1 98.12 96 TRP B N 1
ATOM 3636 C CA . TRP B 1 96 ? 1.244 38.812 24.609 1 98.12 96 TRP B CA 1
ATOM 3637 C C . TRP B 1 96 ? -0.266 38.969 24.469 1 98.12 96 TRP B C 1
ATOM 3639 O O . TRP B 1 96 ? -0.766 40.062 24.203 1 98.12 96 TRP B O 1
ATOM 3649 N N . GLY B 1 97 ? -0.986 37.875 24.594 1 97.94 97 GLY B N 1
ATOM 3650 C CA . GLY B 1 97 ? -2.439 37.906 24.625 1 97.94 97 GLY B CA 1
ATOM 3651 C C . GLY B 1 97 ? -3.062 37.625 23.266 1 97.94 97 GLY B C 1
ATOM 3652 O O . GLY B 1 97 ? -4.246 37.906 23.047 1 97.94 97 GLY B O 1
ATOM 3653 N N . TYR B 1 98 ? -2.33 37.094 22.344 1 98.69 98 TYR B N 1
ATOM 3654 C CA . TYR B 1 98 ? -2.838 36.844 21 1 98.69 98 TYR B CA 1
ATOM 3655 C C . TYR B 1 98 ? -3.385 35.438 20.859 1 98.69 98 TYR B C 1
ATOM 3657 O O . TYR B 1 98 ? -2.879 34.5 21.5 1 98.69 98 TYR B O 1
ATOM 3665 N N . HIS B 1 99 ? -4.477 35.25 20.062 1 98.75 99 HIS B N 1
ATOM 3666 C CA . HIS B 1 99 ? -4.84 33.938 19.562 1 98.75 99 HIS B CA 1
ATOM 3667 C C . HIS B 1 99 ? -3.811 33.406 18.562 1 98.75 99 HIS B C 1
ATOM 3669 O O . HIS B 1 99 ? -3.121 34.219 17.906 1 98.75 99 HIS B O 1
ATOM 3675 N N . VAL B 1 100 ? -3.691 32.062 18.422 1 98.94 100 VAL B N 1
ATOM 3676 C CA . VAL B 1 100 ? -2.623 31.562 17.578 1 98.94 100 VAL B CA 1
ATOM 3677 C C . VAL B 1 100 ? -3.174 30.484 16.656 1 98.94 100 VAL B C 1
ATOM 3679 O O . VAL B 1 100 ? -3.879 29.578 17.094 1 98.94 100 VAL B O 1
ATOM 3682 N N . LEU B 1 101 ? -2.924 30.562 15.375 1 98.88 101 LEU B N 1
ATOM 3683 C CA . LEU B 1 101 ? -2.982 29.484 14.391 1 98.88 101 LEU B CA 1
ATOM 3684 C C . LEU B 1 101 ? -1.581 29.094 13.945 1 98.88 101 LEU B C 1
ATOM 3686 O O . LEU B 1 101 ? -0.833 29.906 13.414 1 98.88 101 LEU B O 1
ATOM 3690 N N . ALA B 1 102 ? -1.216 27.891 14.188 1 98.69 102 ALA B N 1
ATOM 3691 C CA . ALA B 1 102 ? 0.128 27.438 13.836 1 98.69 102 ALA B CA 1
ATOM 3692 C C . ALA B 1 102 ? 0.078 26.328 12.781 1 98.69 102 ALA B C 1
ATOM 3694 O O . ALA B 1 102 ? -0.862 25.531 12.758 1 98.69 102 ALA B O 1
ATOM 3695 N N . GLU B 1 103 ? 1.067 26.25 11.977 1 97.44 103 GLU B N 1
ATOM 3696 C CA . GLU B 1 103 ? 1.242 25.109 11.07 1 97.44 103 GLU B CA 1
ATOM 3697 C C . GLU B 1 103 ? 1.503 23.828 11.852 1 97.44 103 GLU B C 1
ATOM 3699 O O . GLU B 1 103 ? 1.929 23.875 13.008 1 97.44 103 GLU B O 1
ATOM 3704 N N . LYS B 1 104 ? 1.196 22.781 11.25 1 97.5 104 LYS B N 1
ATOM 3705 C CA . LYS B 1 104 ? 1.488 21.469 11.836 1 97.5 104 LYS B CA 1
ATOM 3706 C C . LYS B 1 104 ? 2.949 21.094 11.625 1 97.5 104 LYS B C 1
ATOM 3708 O O . LYS B 1 104 ? 3.564 21.5 10.633 1 97.5 104 LYS B O 1
ATOM 3713 N N . PRO B 1 105 ? 3.557 20.266 12.422 1 97.31 105 PRO B N 1
ATOM 3714 C CA . PRO B 1 105 ? 3.021 19.859 13.727 1 97.31 105 PRO B CA 1
ATOM 3715 C C . PRO B 1 105 ? 3.105 20.969 14.766 1 97.31 105 PRO B C 1
ATOM 3717 O O . PRO B 1 105 ? 3.799 21.969 14.555 1 97.31 105 PRO B O 1
ATOM 3720 N N . LEU B 1 106 ? 2.385 20.797 15.883 1 98.06 106 LEU B N 1
ATOM 3721 C CA . LEU B 1 106 ? 2.385 21.844 16.906 1 98.06 106 LEU B CA 1
ATOM 3722 C C . LEU B 1 106 ? 3.805 22.141 17.375 1 98.06 106 LEU B C 1
ATOM 3724 O O . LEU B 1 106 ? 4.25 23.297 17.312 1 98.06 106 LEU B O 1
ATOM 3728 N N . THR B 1 107 ? 4.5 21.188 17.844 1 97.06 107 THR B N 1
ATOM 3729 C CA . THR B 1 107 ? 5.938 21.203 18.094 1 97.06 107 THR B CA 1
ATOM 3730 C C . THR B 1 107 ? 6.551 19.844 17.797 1 97.06 107 THR B C 1
ATOM 3732 O O . THR B 1 107 ? 5.863 18.922 17.328 1 97.06 107 THR B O 1
ATOM 3735 N N . LEU B 1 108 ? 7.836 19.734 18.031 1 94.94 108 LEU B N 1
ATOM 3736 C CA . LEU B 1 108 ? 8.531 18.469 17.844 1 94.94 108 LEU B CA 1
ATOM 3737 C C . LEU B 1 108 ? 8.727 17.75 19.172 1 94.94 108 LEU B C 1
ATOM 3739 O O . LEU B 1 108 ? 9.422 16.734 19.25 1 94.94 108 LEU B O 1
ATOM 3743 N N . ASN B 1 109 ? 8.07 18.344 20.203 1 94.38 109 ASN B N 1
ATOM 3744 C CA . ASN B 1 109 ? 8.227 17.844 21.562 1 94.38 109 ASN B CA 1
ATOM 3745 C C . ASN B 1 109 ? 6.895 17.797 22.297 1 94.38 109 ASN B C 1
ATOM 3747 O O . ASN B 1 109 ? 6.211 18.812 22.422 1 94.38 109 ASN B O 1
ATOM 3751 N N . LEU B 1 110 ? 6.648 16.609 22.859 1 94.38 110 LEU B N 1
ATOM 3752 C CA . LEU B 1 110 ? 5.352 16.391 23.484 1 94.38 110 LEU B CA 1
ATOM 3753 C C . LEU B 1 110 ? 5.176 17.297 24.703 1 94.38 110 LEU B C 1
ATOM 3755 O O . LEU B 1 110 ? 4.098 17.859 24.906 1 94.38 110 LEU B O 1
ATOM 3759 N N . LYS B 1 111 ? 6.176 17.422 25.5 1 95.62 111 LYS B N 1
ATOM 3760 C CA . LYS B 1 111 ? 6.105 18.281 26.688 1 95.62 111 LYS B CA 1
ATOM 3761 C C . LYS B 1 111 ? 5.805 19.719 26.312 1 95.62 111 LYS B C 1
ATOM 3763 O O . LYS B 1 111 ? 4.984 20.375 26.969 1 95.62 111 LYS B O 1
ATOM 3768 N N . GLU B 1 112 ? 6.48 20.188 25.25 1 97.56 112 GLU B N 1
ATOM 3769 C CA . GLU B 1 112 ? 6.242 21.531 24.75 1 97.56 112 GLU B CA 1
ATOM 3770 C C . GLU B 1 112 ? 4.789 21.719 24.328 1 97.56 112 GLU B C 1
ATOM 3772 O O . GLU B 1 112 ? 4.195 22.766 24.562 1 97.56 112 GLU B O 1
ATOM 3777 N N . CYS B 1 113 ? 4.246 20.734 23.719 1 97.56 113 CYS B N 1
ATOM 3778 C CA . CYS B 1 113 ? 2.854 20.797 23.281 1 97.56 113 CYS B CA 1
ATOM 3779 C C . CYS B 1 113 ? 1.921 20.984 24.469 1 97.56 113 CYS B C 1
ATOM 3781 O O . CYS B 1 113 ? 1.028 21.844 24.438 1 97.56 113 CYS B O 1
ATOM 3783 N N . HIS B 1 114 ? 2.156 20.203 25.484 1 96.62 114 HIS B N 1
ATOM 3784 C CA . HIS B 1 114 ? 1.33 20.297 26.688 1 96.62 114 HIS B CA 1
ATOM 3785 C C . HIS B 1 114 ? 1.416 21.672 27.312 1 96.62 114 HIS B C 1
ATOM 3787 O O . HIS B 1 114 ? 0.396 22.25 27.703 1 96.62 114 HIS B O 1
ATOM 3793 N N . GLU B 1 115 ? 2.6 22.156 27.391 1 98.06 115 GLU B N 1
ATOM 3794 C CA . GLU B 1 115 ? 2.822 23.469 27.984 1 98.06 115 GLU B CA 1
ATOM 3795 C C . GLU B 1 115 ? 2.09 24.547 27.188 1 98.06 115 GLU B C 1
ATOM 3797 O O . GLU B 1 115 ? 1.482 25.453 27.781 1 98.06 115 GLU B O 1
ATOM 3802 N N . LEU B 1 116 ? 2.148 24.422 25.906 1 98.69 116 LEU B N 1
ATOM 3803 C CA . LEU B 1 116 ? 1.496 25.422 25.047 1 98.69 116 LEU B CA 1
ATOM 3804 C C . LEU B 1 116 ? -0.018 25.375 25.234 1 98.69 116 LEU B C 1
ATOM 3806 O O . LEU B 1 116 ? -0.671 26.422 25.297 1 98.69 116 LEU B O 1
ATOM 3810 N N . CYS B 1 117 ? -0.582 24.188 25.266 1 98.06 117 CYS B N 1
ATOM 3811 C CA . CYS B 1 117 ? -2.023 24.047 25.438 1 98.06 117 CYS B CA 1
ATOM 3812 C C . CYS B 1 117 ? -2.473 24.578 26.781 1 98.06 117 CYS B C 1
ATOM 3814 O O . CYS B 1 117 ? -3.486 25.281 26.875 1 98.06 117 CYS B O 1
ATOM 3816 N N . GLN B 1 118 ? -1.71 24.281 27.812 1 97.94 118 GLN B N 1
ATOM 3817 C CA . GLN B 1 118 ? -2.02 24.797 29.141 1 97.94 118 GLN B CA 1
ATOM 3818 C C . GLN B 1 118 ? -1.926 26.328 29.172 1 97.94 118 GLN B C 1
ATOM 3820 O O . GLN B 1 118 ? -2.764 26.984 29.781 1 97.94 118 GLN B O 1
ATOM 3825 N N . LEU B 1 119 ? -0.908 26.828 28.547 1 98.62 119 LEU B N 1
ATOM 3826 C CA . LEU B 1 119 ? -0.732 28.266 28.484 1 98.62 119 LEU B CA 1
ATOM 3827 C C . LEU B 1 119 ? -1.901 28.938 27.766 1 98.62 119 LEU B C 1
ATOM 3829 O O . LEU B 1 119 ? -2.4 29.969 28.203 1 98.62 119 LEU B O 1
ATOM 3833 N N . ALA B 1 120 ? -2.324 28.375 26.656 1 98.56 120 ALA B N 1
ATOM 3834 C CA . ALA B 1 120 ? -3.465 28.906 25.922 1 98.56 120 ALA B CA 1
ATOM 3835 C C . ALA B 1 120 ? -4.719 28.953 26.781 1 98.56 120 ALA B C 1
ATOM 3837 O O . ALA B 1 120 ? -5.469 29.922 26.766 1 98.56 120 ALA B O 1
ATOM 3838 N N . GLN B 1 121 ? -4.898 27.875 27.5 1 97.19 121 GLN B N 1
ATOM 3839 C CA . GLN B 1 121 ? -6.035 27.812 28.406 1 97.19 121 GLN B CA 1
ATOM 3840 C C . GLN B 1 121 ? -5.934 28.875 29.5 1 97.19 121 GLN B C 1
ATOM 3842 O O . GLN B 1 121 ? -6.906 29.578 29.781 1 97.19 121 GLN B O 1
ATOM 3847 N N . LYS B 1 122 ? -4.781 28.984 30.078 1 97.81 122 LYS B N 1
ATOM 3848 C CA . LYS B 1 122 ? -4.547 29.953 31.141 1 97.81 122 LYS B CA 1
ATOM 3849 C C . LYS B 1 122 ? -4.793 31.375 30.641 1 97.81 122 LYS B C 1
ATOM 3851 O O . LYS B 1 122 ? -5.355 32.219 31.359 1 97.81 122 LYS B O 1
ATOM 3856 N N . ARG B 1 123 ? -4.406 31.656 29.438 1 97.94 123 ARG B N 1
ATOM 3857 C CA . ARG B 1 123 ? -4.52 33 28.859 1 97.94 123 ARG B CA 1
ATOM 3858 C C . ARG B 1 123 ? -5.883 33.188 28.203 1 97.94 123 ARG B C 1
ATOM 3860 O O . ARG B 1 123 ? -6.203 34.281 27.75 1 97.94 123 ARG B O 1
ATOM 3867 N N . GLN B 1 124 ? -6.66 32.125 28.172 1 97.69 124 GLN B N 1
ATOM 3868 C CA . GLN B 1 124 ? -7.973 32.125 27.531 1 97.69 124 GLN B CA 1
ATOM 3869 C C . GLN B 1 124 ? -7.871 32.594 26.078 1 97.69 124 GLN B C 1
ATOM 3871 O O . GLN B 1 124 ? -8.609 33.469 25.656 1 97.69 124 GLN B O 1
ATOM 3876 N N . ARG B 1 125 ? -6.914 32.062 25.391 1 98.38 125 ARG B N 1
ATOM 3877 C CA . ARG B 1 125 ? -6.703 32.312 23.969 1 98.38 125 ARG B CA 1
ATOM 3878 C C . ARG B 1 125 ? -6.824 31.016 23.156 1 98.38 125 ARG B C 1
ATOM 3880 O O . ARG B 1 125 ? -6.586 29.922 23.672 1 98.38 125 ARG B O 1
ATOM 3887 N N . GLN B 1 126 ? -7.262 31.156 21.938 1 98.5 126 GLN B N 1
ATOM 3888 C CA . GLN B 1 126 ? -7.375 30.016 21.047 1 98.5 126 GLN B CA 1
ATOM 3889 C C . GLN B 1 126 ? -6.008 29.594 20.516 1 98.5 126 GLN B C 1
ATOM 3891 O O . GLN B 1 126 ? -5.18 30.438 20.172 1 98.5 126 GLN B O 1
ATOM 3896 N N . LEU B 1 127 ? -5.73 28.359 20.625 1 98.81 127 LEU B N 1
ATOM 3897 C CA . LEU B 1 127 ? -4.602 27.703 19.969 1 98.81 127 LEU B CA 1
ATOM 3898 C C . LEU B 1 127 ? -5.078 26.641 18.984 1 98.81 127 LEU B C 1
ATOM 3900 O O . LEU B 1 127 ? -5.602 25.609 19.406 1 98.81 127 LEU B O 1
ATOM 3904 N N . MET B 1 128 ? -4.922 26.938 17.719 1 98.75 128 MET B N 1
ATOM 3905 C CA . MET B 1 128 ? -5.371 26.047 16.656 1 98.75 128 MET B CA 1
ATOM 3906 C C . MET B 1 128 ? -4.203 25.625 15.766 1 98.75 128 MET B C 1
ATOM 3908 O O . MET B 1 128 ? -3.23 26.375 15.617 1 98.75 128 MET B O 1
ATOM 3912 N N . VAL B 1 129 ? -4.223 24.438 15.312 1 98.69 129 VAL B N 1
ATOM 3913 C CA . VAL B 1 129 ? -3.186 23.906 14.43 1 98.69 129 VAL B CA 1
ATOM 3914 C C . VAL B 1 129 ? -3.762 23.672 13.031 1 98.69 129 VAL B C 1
ATOM 3916 O O . VAL B 1 129 ? -4.875 23.156 12.891 1 98.69 129 VAL B O 1
ATOM 3919 N N . ASP B 1 130 ? -3.012 24.031 12.031 1 98 130 ASP B N 1
ATOM 3920 C CA . ASP B 1 130 ? -3.443 23.922 10.641 1 98 130 ASP B CA 1
ATOM 3921 C C . ASP B 1 130 ? -3.344 22.484 10.148 1 98 130 ASP B C 1
ATOM 3923 O O . ASP B 1 130 ? -2.537 22.172 9.266 1 98 130 ASP B O 1
ATOM 3927 N N . HIS B 1 131 ? -4.184 21.672 10.664 1 97.88 131 HIS B N 1
ATOM 3928 C CA . HIS B 1 131 ? -4.395 20.359 10.062 1 97.88 131 HIS B CA 1
ATOM 3929 C C . HIS B 1 131 ? -5.375 20.422 8.898 1 97.88 131 HIS B C 1
ATOM 3931 O O . HIS B 1 131 ? -6.492 19.906 8.984 1 97.88 131 HIS B O 1
ATOM 3937 N N . THR B 1 132 ? -4.906 20.891 7.824 1 97.69 132 THR B N 1
ATOM 3938 C CA . THR B 1 132 ? -5.703 21.312 6.676 1 97.69 132 THR B CA 1
ATOM 3939 C C . THR B 1 132 ? -6.613 20.172 6.207 1 97.69 132 THR B C 1
ATOM 3941 O O . THR B 1 132 ? -7.766 20.406 5.844 1 97.69 132 THR B O 1
ATOM 3944 N N . TYR B 1 133 ? -6.168 18.938 6.285 1 97.62 133 TYR B N 1
ATOM 3945 C CA . TYR B 1 133 ? -6.918 17.812 5.746 1 97.62 133 TYR B CA 1
ATOM 3946 C C . TYR B 1 133 ? -8.195 17.578 6.543 1 97.62 133 TYR B C 1
ATOM 3948 O O . TYR B 1 133 ? -9.188 17.062 6.008 1 97.62 133 TYR B O 1
ATOM 3956 N N . LEU B 1 134 ? -8.18 17.953 7.785 1 98.06 134 LEU B N 1
ATOM 3957 C CA . LEU B 1 134 ? -9.359 17.734 8.617 1 98.06 134 LEU B CA 1
ATOM 3958 C C . LEU B 1 134 ? -10.484 18.688 8.219 1 98.06 134 LEU B C 1
ATOM 3960 O O . LEU B 1 134 ? -11.633 18.516 8.633 1 98.06 134 LEU B O 1
ATOM 3964 N N . PHE B 1 135 ? -10.133 19.641 7.344 1 97.81 135 PHE B N 1
ATOM 3965 C CA . PHE B 1 135 ? -11.117 20.578 6.836 1 97.81 135 PHE B CA 1
ATOM 3966 C C . PHE B 1 135 ? -11.406 20.328 5.363 1 97.81 135 PHE B C 1
ATOM 3968 O O . PHE B 1 135 ? -12.102 21.109 4.719 1 97.81 135 PHE B O 1
ATOM 3975 N N . HIS B 1 136 ? -10.836 19.297 4.816 1 97.44 136 HIS B N 1
ATOM 3976 C CA . HIS B 1 136 ? -11.117 18.875 3.447 1 97.44 136 HIS B CA 1
ATOM 3977 C C . HIS B 1 136 ? -12.523 18.281 3.338 1 97.44 136 HIS B C 1
ATOM 3979 O O . HIS B 1 136 ? -12.859 17.328 4.059 1 97.44 136 HIS B O 1
ATOM 3985 N N . PRO B 1 137 ? -13.297 18.75 2.42 1 97 137 PRO B N 1
ATOM 3986 C CA . PRO B 1 137 ? -14.672 18.266 2.314 1 97 137 PRO B CA 1
ATOM 3987 C C . PRO B 1 137 ? -14.75 16.75 2.137 1 97 137 PRO B C 1
ATOM 3989 O O . PRO B 1 137 ? -15.656 16.109 2.676 1 97 137 PRO B O 1
ATOM 3992 N N . ALA B 1 138 ? -13.859 16.156 1.433 1 97.38 138 ALA B N 1
ATOM 3993 C CA . ALA B 1 138 ? -13.844 14.711 1.248 1 97.38 138 ALA B CA 1
ATOM 3994 C C . ALA B 1 138 ? -13.602 13.992 2.57 1 97.38 138 ALA B C 1
ATOM 3996 O O . ALA B 1 138 ? -14.195 12.945 2.832 1 97.38 138 ALA B O 1
ATOM 3997 N N . VAL B 1 139 ? -12.695 14.523 3.377 1 97.81 139 VAL B N 1
ATOM 3998 C CA . VAL B 1 139 ? -12.383 13.914 4.668 1 97.81 139 VAL B CA 1
ATOM 3999 C C . VAL B 1 139 ? -13.578 14.039 5.602 1 97.81 139 VAL B C 1
ATOM 4001 O O . VAL B 1 139 ? -13.93 13.094 6.305 1 97.81 139 VAL B O 1
ATOM 4004 N N . GLU B 1 140 ? -14.203 15.195 5.559 1 96.88 140 GLU B N 1
ATOM 4005 C CA . GLU B 1 140 ? -15.406 15.398 6.363 1 96.88 140 GLU B CA 1
ATOM 4006 C C . GLU B 1 140 ? -16.516 14.422 5.965 1 96.88 140 GLU B C 1
ATOM 4008 O O . GLU B 1 140 ? -17.141 13.805 6.824 1 96.88 140 GLU B O 1
ATOM 4013 N N . ARG B 1 141 ? -16.75 14.344 4.699 1 97.5 141 ARG B N 1
ATOM 4014 C CA . ARG B 1 141 ? -17.766 13.422 4.195 1 97.5 141 ARG B CA 1
ATOM 4015 C C . ARG B 1 141 ? -17.406 11.977 4.539 1 97.5 141 ARG B C 1
ATOM 4017 O O . ARG B 1 141 ? -18.281 11.18 4.887 1 97.5 141 ARG B O 1
ATOM 4024 N N . GLY B 1 142 ? -16.172 11.648 4.418 1 98.31 142 GLY B N 1
ATOM 4025 C CA . GLY B 1 142 ? -15.711 10.32 4.785 1 98.31 142 GLY B CA 1
ATOM 4026 C C . GLY B 1 142 ? -15.953 9.984 6.242 1 98.31 142 GLY B C 1
ATOM 4027 O O . GLY B 1 142 ? -16.344 8.867 6.57 1 98.31 142 GLY B O 1
ATOM 4028 N N . GLN B 1 143 ? -15.695 10.93 7.055 1 98.06 143 GLN B N 1
ATOM 4029 C CA . GLN B 1 143 ? -15.969 10.742 8.477 1 98.06 143 GLN B CA 1
ATOM 4030 C C . GLN B 1 143 ? -17.422 10.367 8.711 1 98.06 143 GLN B C 1
ATOM 4032 O O . GLN B 1 143 ? -17.719 9.438 9.477 1 98.06 143 GLN B O 1
ATOM 4037 N N . ALA B 1 144 ? -18.297 11.094 8.078 1 97.62 144 ALA B N 1
ATOM 4038 C CA . ALA B 1 144 ? -19.734 10.828 8.219 1 97.62 144 ALA B CA 1
ATOM 4039 C C . ALA B 1 144 ? -20.062 9.406 7.77 1 97.62 144 ALA B C 1
ATOM 4041 O O . ALA B 1 144 ? -20.812 8.695 8.445 1 97.62 144 ALA B O 1
ATOM 4042 N N . ILE B 1 145 ? -19.5 8.977 6.707 1 97.88 145 ILE B N 1
ATOM 4043 C CA . ILE B 1 145 ? -19.766 7.66 6.133 1 97.88 145 ILE B CA 1
ATOM 4044 C C . ILE B 1 145 ? -19.328 6.574 7.113 1 97.88 145 ILE B C 1
ATOM 4046 O O . ILE B 1 145 ? -20.078 5.629 7.371 1 97.88 145 ILE B O 1
ATOM 4050 N N . VAL B 1 146 ? -18.141 6.695 7.668 1 98.31 146 VAL B N 1
ATOM 4051 C CA . VAL B 1 146 ? -17.594 5.699 8.578 1 98.31 146 VAL B CA 1
ATOM 4052 C C . VAL B 1 146 ? -18.406 5.672 9.875 1 98.31 146 VAL B C 1
ATOM 4054 O O . VAL B 1 146 ? -18.781 4.602 10.359 1 98.31 146 VAL B O 1
ATOM 4057 N N . GLN B 1 147 ? -18.734 6.777 10.375 1 96.81 147 GLN B N 1
ATOM 4058 C CA . GLN B 1 147 ? -19.406 6.879 11.664 1 96.81 147 GLN B CA 1
ATOM 4059 C C . GLN B 1 147 ? -20.875 6.492 11.555 1 96.81 147 GLN B C 1
ATOM 4061 O O . GLN B 1 147 ? -21.484 6.059 12.531 1 96.81 147 GLN B O 1
ATOM 4066 N N . GLU B 1 148 ? -21.422 6.633 10.359 1 97.31 148 GLU B N 1
ATOM 4067 C CA . GLU B 1 148 ? -22.797 6.191 10.117 1 97.31 148 GLU B CA 1
ATOM 4068 C C . GLU B 1 148 ? -22.875 4.672 10.008 1 97.31 148 GLU B C 1
ATOM 4070 O O . GLU B 1 148 ? -23.969 4.105 9.93 1 97.31 148 GLU B O 1
ATOM 4075 N N . GLY B 1 149 ? -21.766 4.031 9.906 1 97.56 149 GLY B N 1
ATOM 4076 C CA . GLY B 1 149 ? -21.719 2.576 9.898 1 97.56 149 GLY B CA 1
ATOM 4077 C C . GLY B 1 149 ? -21.922 1.976 8.523 1 97.56 149 GLY B C 1
ATOM 4078 O O . GLY B 1 149 ? -22.234 0.791 8.398 1 97.56 149 GLY B O 1
ATOM 4079 N N . LYS B 1 150 ? -21.734 2.729 7.516 1 97.38 150 LYS B N 1
ATOM 4080 C CA . LYS B 1 150 ? -22 2.285 6.148 1 97.38 150 LYS B CA 1
ATOM 4081 C C . LYS B 1 150 ? -21.047 1.173 5.738 1 97.38 150 LYS B C 1
ATOM 4083 O O . LYS B 1 150 ? -21.344 0.384 4.84 1 97.38 150 LYS B O 1
ATOM 4088 N N . LEU B 1 151 ? -19.922 1.055 6.359 1 98.38 151 LEU B N 1
ATOM 4089 C CA . LEU B 1 151 ? -18.922 0.071 5.988 1 98.38 151 LEU B CA 1
ATOM 4090 C C . LEU B 1 151 ? -19.078 -1.208 6.801 1 98.38 151 LEU B C 1
ATOM 4092 O O . LEU B 1 151 ? -18.312 -2.162 6.621 1 98.38 151 LEU B O 1
ATOM 4096 N N . GLY B 1 152 ? -20.062 -1.277 7.727 1 98.06 152 GLY B N 1
ATOM 4097 C CA . GLY B 1 152 ? -20.188 -2.432 8.602 1 98.06 152 GLY B CA 1
ATOM 4098 C C . GLY B 1 152 ? -19.125 -2.492 9.672 1 98.06 152 GLY B C 1
ATOM 4099 O O . GLY B 1 152 ? -18.734 -1.461 10.227 1 98.06 152 GLY B O 1
ATOM 4100 N N . ASP B 1 153 ? -18.734 -3.734 10.023 1 97.44 153 ASP B N 1
ATOM 4101 C CA . ASP B 1 153 ? -17.641 -3.9 10.984 1 97.44 153 ASP B CA 1
ATOM 4102 C C . ASP B 1 153 ? -16.312 -3.463 10.383 1 97.44 153 ASP B C 1
ATOM 4104 O O . ASP B 1 153 ? -15.852 -4.027 9.383 1 97.44 153 ASP B O 1
ATOM 4108 N N . LEU B 1 154 ? -15.734 -2.473 11.008 1 98.19 154 LEU B N 1
ATOM 4109 C CA . LEU B 1 154 ? -14.445 -1.993 10.508 1 98.19 154 LEU B CA 1
ATOM 4110 C C . LEU B 1 154 ? -13.359 -3.039 10.711 1 98.19 154 LEU B C 1
ATOM 4112 O O . LEU B 1 154 ? -13.219 -3.582 11.812 1 98.19 154 LEU B O 1
ATOM 4116 N N . ARG B 1 155 ? -12.602 -3.324 9.711 1 98.12 155 ARG B N 1
ATOM 4117 C CA . ARG B 1 155 ? -11.625 -4.402 9.75 1 98.12 155 ARG B CA 1
ATOM 4118 C C . ARG B 1 155 ? -10.203 -3.85 9.828 1 98.12 155 ARG B C 1
ATOM 4120 O O . ARG B 1 155 ? -9.5 -4.074 10.82 1 98.12 155 ARG B O 1
ATOM 4127 N N . TYR B 1 156 ? -9.773 -3.09 8.789 1 98.81 156 TYR B N 1
ATOM 4128 C CA . TYR B 1 156 ? -8.453 -2.469 8.781 1 98.81 156 TYR B CA 1
ATOM 4129 C C . TYR B 1 156 ? -8.414 -1.273 7.836 1 98.81 156 TYR B C 1
ATOM 4131 O O . TYR B 1 156 ? -9.422 -0.959 7.188 1 98.81 156 TYR B O 1
ATOM 4139 N N . GLY B 1 157 ? -7.375 -0.551 7.824 1 98.88 157 GLY B N 1
ATOM 4140 C CA . GLY B 1 157 ? -7.137 0.533 6.887 1 98.88 157 GLY B CA 1
ATOM 4141 C C . GLY B 1 157 ? -5.711 0.579 6.375 1 98.88 157 GLY B C 1
ATOM 4142 O O . GLY B 1 157 ? -4.82 -0.048 6.953 1 98.88 157 GLY B O 1
ATOM 4143 N N . TYR B 1 158 ? -5.48 1.227 5.293 1 98.94 158 TYR B N 1
ATOM 4144 C CA . TYR B 1 158 ? -4.137 1.418 4.758 1 98.94 158 TYR B CA 1
ATOM 4145 C C . TYR B 1 158 ? -4.039 2.729 3.984 1 98.94 158 TYR B C 1
ATOM 4147 O O . TYR B 1 158 ? -5.043 3.236 3.482 1 98.94 158 TYR B O 1
ATOM 4155 N N . ALA B 1 159 ? -2.855 3.285 3.957 1 98.88 159 ALA B N 1
ATOM 4156 C CA . ALA B 1 159 ? -2.6 4.543 3.26 1 98.88 159 ALA B CA 1
ATOM 4157 C C . A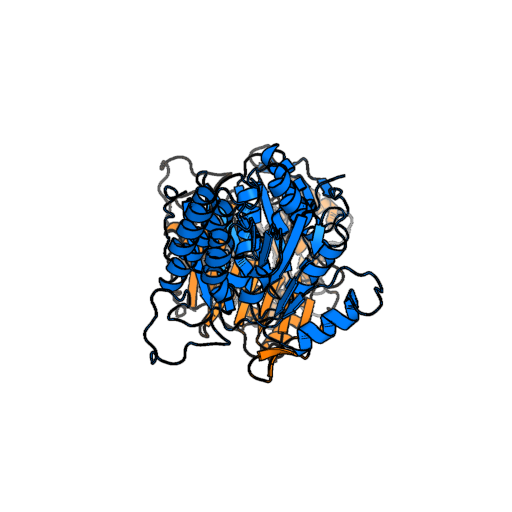LA B 1 159 ? -1.192 4.566 2.67 1 98.88 159 ALA B C 1
ATOM 4159 O O . ALA B 1 159 ? -0.312 3.826 3.115 1 98.88 159 ALA B O 1
ATOM 4160 N N . CYS B 1 160 ? -1.036 5.285 1.622 1 98.75 160 CYS B N 1
ATOM 4161 C CA . CYS B 1 160 ? 0.252 5.516 0.978 1 98.75 160 CYS B CA 1
ATOM 4162 C C . CYS B 1 160 ? 0.453 6.996 0.672 1 98.75 160 CYS B C 1
ATOM 4164 O O . CYS B 1 160 ? -0.435 7.645 0.117 1 98.75 160 CYS B O 1
ATOM 4166 N N . ARG B 1 161 ? 1.497 7.516 1.089 1 98.75 161 ARG B N 1
ATOM 4167 C CA . ARG B 1 161 ? 1.93 8.875 0.772 1 98.75 161 ARG B CA 1
ATOM 4168 C C . ARG B 1 161 ? 3.369 8.891 0.268 1 98.75 161 ARG B C 1
ATOM 4170 O O . ARG B 1 161 ? 4.309 8.984 1.059 1 98.75 161 ARG B O 1
ATOM 4177 N N . THR B 1 162 ? 3.555 8.766 -1.059 1 98.75 162 THR B N 1
ATOM 4178 C CA . THR B 1 162 ? 4.863 8.695 -1.695 1 98.75 162 THR B CA 1
ATOM 4179 C C . THR B 1 162 ? 5.016 9.789 -2.748 1 98.75 162 THR B C 1
ATOM 4181 O O . THR B 1 162 ? 4.023 10.242 -3.322 1 98.75 162 THR B O 1
ATOM 4184 N N . HIS B 1 163 ? 6.109 10.273 -2.947 1 98.19 163 HIS B N 1
ATOM 4185 C CA . HIS B 1 163 ? 6.477 11.266 -3.951 1 98.19 163 HIS B CA 1
ATOM 4186 C C . HIS B 1 163 ? 7.992 11.367 -4.098 1 98.19 163 HIS B C 1
ATOM 4188 O O . HIS B 1 163 ? 8.734 10.719 -3.357 1 98.19 163 HIS B O 1
ATOM 4194 N N . LEU B 1 164 ? 8.414 12.164 -5.086 1 98.25 164 LEU B N 1
ATOM 4195 C CA . LEU B 1 164 ? 9.836 12.438 -5.266 1 98.25 164 LEU B CA 1
ATOM 4196 C C . LEU B 1 164 ? 10.18 13.844 -4.793 1 98.25 164 LEU B C 1
ATOM 4198 O O . LEU B 1 164 ? 10.227 14.781 -5.594 1 98.25 164 LEU B O 1
ATOM 4202 N N . GLY B 1 165 ? 10.484 13.953 -3.52 1 95.19 165 GLY B N 1
ATOM 4203 C CA . GLY B 1 165 ? 10.734 15.25 -2.898 1 95.19 165 GLY B CA 1
ATOM 4204 C C . GLY B 1 165 ? 9.461 16.016 -2.592 1 95.19 165 GLY B C 1
ATOM 4205 O O . GLY B 1 165 ? 8.383 15.648 -3.066 1 95.19 165 GLY B O 1
ATOM 4206 N N . PRO B 1 166 ? 9.57 17.031 -1.682 1 93.62 166 PRO B N 1
ATOM 4207 C CA . PRO B 1 166 ? 10.82 17.562 -1.132 1 93.62 166 PRO B CA 1
ATOM 4208 C C . PRO B 1 166 ? 11.383 16.703 -0.011 1 93.62 166 PRO B C 1
ATOM 4210 O O . PRO B 1 166 ? 10.625 16.078 0.738 1 93.62 166 PRO B O 1
ATOM 4213 N N . VAL B 1 167 ? 12.672 16.641 0.044 1 95.38 167 VAL B N 1
ATOM 4214 C CA . VAL B 1 167 ? 13.406 15.977 1.115 1 95.38 167 VAL B CA 1
ATOM 4215 C C . VAL B 1 167 ? 13.789 16.984 2.191 1 95.38 167 VAL B C 1
ATOM 4217 O O . VAL B 1 167 ? 14.422 18 1.9 1 95.38 167 VAL B O 1
ATOM 4220 N N . ARG B 1 168 ? 13.367 16.719 3.357 1 91.31 168 ARG B N 1
ATOM 4221 C CA . ARG B 1 168 ? 13.656 17.641 4.449 1 91.31 168 ARG B CA 1
ATOM 4222 C C . ARG B 1 168 ? 14.984 17.312 5.117 1 91.31 168 ARG B C 1
ATOM 4224 O O . ARG B 1 168 ? 15.469 16.172 5.008 1 91.31 168 ARG B O 1
ATOM 4231 N N . GLN B 1 169 ? 15.484 18.297 5.789 1 88.12 169 GLN B N 1
ATOM 4232 C CA . GLN B 1 169 ? 16.75 18.109 6.488 1 88.12 169 GLN B CA 1
ATOM 4233 C C . GLN B 1 169 ? 16.562 18.203 8 1 88.12 169 GLN B C 1
ATOM 4235 O O . GLN B 1 169 ? 17.453 17.828 8.766 1 88.12 169 GLN B O 1
ATOM 4240 N N . ASP B 1 170 ? 15.445 18.625 8.398 1 85.81 170 ASP B N 1
ATOM 4241 C CA . ASP B 1 170 ? 15.227 18.891 9.82 1 85.81 170 ASP B CA 1
ATOM 4242 C C . ASP B 1 170 ? 14.414 17.781 10.469 1 85.81 170 ASP B C 1
ATOM 4244 O O . ASP B 1 170 ? 14.445 17.609 11.688 1 85.81 170 ASP B O 1
ATOM 4248 N N . VAL B 1 171 ? 13.672 17.094 9.703 1 91.31 171 VAL B N 1
ATOM 4249 C CA . VAL B 1 171 ? 12.898 15.953 10.18 1 91.31 171 VAL B CA 1
ATOM 4250 C C . VAL B 1 171 ? 12.914 14.844 9.133 1 91.31 171 VAL B C 1
ATOM 4252 O O . VAL B 1 171 ? 13.266 15.078 7.977 1 91.31 171 VAL B O 1
ATOM 4255 N N . ASP B 1 172 ? 12.555 13.648 9.539 1 94.69 172 ASP B N 1
ATOM 4256 C CA . ASP B 1 172 ? 12.523 12.555 8.578 1 94.69 172 ASP B CA 1
ATOM 4257 C C . ASP B 1 172 ? 11.133 12.414 7.953 1 94.69 172 ASP B C 1
ATOM 4259 O O . ASP B 1 172 ? 10.25 13.227 8.211 1 94.69 172 ASP B O 1
ATOM 4263 N N . ALA B 1 173 ? 10.93 11.461 7.102 1 97 173 ALA B N 1
ATOM 4264 C CA . ALA B 1 173 ? 9.688 11.273 6.371 1 97 173 ALA B CA 1
ATOM 4265 C C . ALA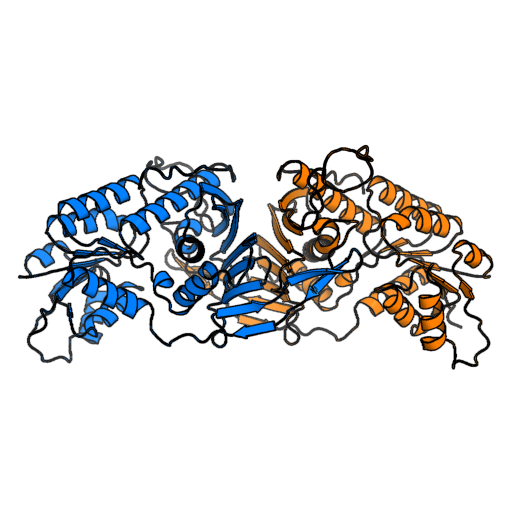 B 1 173 ? 8.531 10.969 7.324 1 97 173 ALA B C 1
ATOM 4267 O O . ALA B 1 173 ? 7.379 11.32 7.047 1 97 173 ALA B O 1
ATOM 4268 N N . LEU B 1 174 ? 8.781 10.344 8.453 1 97.5 174 LEU B N 1
ATOM 4269 C CA . LEU B 1 174 ? 7.758 10.062 9.445 1 97.5 174 LEU B CA 1
ATOM 4270 C C . LEU B 1 174 ? 7.109 11.359 9.938 1 97.5 174 LEU B C 1
ATOM 4272 O O . LEU B 1 174 ? 5.895 11.531 9.82 1 97.5 174 LEU B O 1
ATOM 4276 N N . TRP B 1 175 ? 7.867 12.266 10.352 1 96.06 175 TRP B N 1
ATOM 4277 C CA . TRP B 1 175 ? 7.367 13.508 10.93 1 96.06 175 TRP B CA 1
ATOM 4278 C C . TRP B 1 175 ? 6.801 14.422 9.852 1 96.06 175 TRP B C 1
ATOM 4280 O O . TRP B 1 175 ? 5.852 15.172 10.094 1 96.06 175 TRP B O 1
ATOM 4290 N N . ASP B 1 176 ? 7.367 14.312 8.719 1 94.81 176 ASP B N 1
ATOM 4291 C CA . ASP B 1 176 ? 6.961 15.203 7.641 1 94.81 176 ASP B CA 1
ATOM 4292 C C . ASP B 1 176 ? 5.617 14.773 7.051 1 94.81 176 ASP B C 1
ATOM 4294 O O . ASP B 1 176 ? 4.789 15.617 6.703 1 94.81 176 ASP B O 1
ATOM 4298 N N . LEU B 1 177 ? 5.418 13.477 6.934 1 97.69 177 LEU B N 1
ATOM 4299 C CA . LEU B 1 177 ? 4.344 13.016 6.059 1 97.69 177 LEU B CA 1
ATOM 4300 C C . LEU B 1 177 ? 3.248 12.328 6.859 1 97.69 177 LEU B C 1
ATOM 4302 O O . LEU B 1 177 ? 2.068 12.406 6.508 1 97.69 177 LEU B O 1
ATOM 4306 N N . ALA B 1 178 ? 3.516 11.695 7.914 1 98.5 178 ALA B N 1
ATOM 4307 C CA . ALA B 1 178 ? 2.609 10.734 8.547 1 98.5 178 ALA B CA 1
ATOM 4308 C C . ALA B 1 178 ? 1.427 11.453 9.195 1 98.5 178 ALA B C 1
ATOM 4310 O O . ALA B 1 178 ? 0.331 10.898 9.289 1 98.5 178 ALA B O 1
ATOM 4311 N N . ILE B 1 179 ? 1.673 12.625 9.641 1 98.44 179 ILE B N 1
ATOM 4312 C CA . ILE B 1 179 ? 0.725 13.336 10.492 1 98.44 179 ILE B CA 1
ATOM 4313 C C . ILE B 1 179 ? -0.608 13.492 9.766 1 98.44 179 ILE B C 1
ATOM 4315 O O . ILE B 1 179 ? -1.672 13.422 10.391 1 98.44 179 ILE B O 1
ATOM 4319 N N . HIS B 1 180 ? -0.61 13.672 8.484 1 98.19 180 HIS B N 1
ATOM 4320 C CA . HIS B 1 180 ? -1.821 13.859 7.691 1 98.19 180 HIS B CA 1
ATOM 4321 C C . HIS B 1 180 ? -2.693 12.602 7.715 1 98.19 180 HIS B C 1
ATOM 4323 O O . HIS B 1 180 ? -3.883 12.68 8.039 1 98.19 180 HIS B O 1
ATOM 4329 N N . ASP B 1 181 ? -2.121 11.492 7.445 1 98.75 181 ASP B N 1
ATOM 4330 C CA . ASP B 1 181 ? -2.879 10.242 7.391 1 98.75 181 ASP B CA 1
ATOM 4331 C C . ASP B 1 181 ? -3.348 9.82 8.781 1 98.75 181 ASP B C 1
ATOM 4333 O O . ASP B 1 181 ? -4.461 9.32 8.945 1 98.75 181 ASP B O 1
ATOM 4337 N N . ILE B 1 182 ? -2.502 10.031 9.773 1 98.81 182 ILE B N 1
ATOM 4338 C CA . ILE B 1 182 ? -2.877 9.695 11.148 1 98.81 182 ILE B CA 1
ATOM 4339 C C . ILE B 1 182 ? -4.09 10.523 11.562 1 98.81 182 ILE B C 1
ATOM 4341 O O . ILE B 1 182 ? -5.051 9.984 12.125 1 98.81 182 ILE B O 1
ATOM 4345 N N . ALA B 1 183 ? -4.062 11.805 11.25 1 98.69 183 ALA B N 1
ATOM 4346 C CA . ALA B 1 183 ? -5.168 12.688 11.594 1 98.69 183 ALA B CA 1
ATOM 4347 C C . ALA B 1 183 ? -6.465 12.242 10.922 1 98.69 183 ALA B C 1
ATOM 4349 O O . ALA B 1 183 ? -7.527 12.25 11.547 1 98.69 183 ALA B O 1
ATOM 4350 N N . ILE B 1 184 ? -6.398 11.852 9.688 1 98.75 184 ILE B N 1
ATOM 4351 C CA . ILE B 1 184 ? -7.586 11.43 8.953 1 98.75 184 ILE B CA 1
ATOM 4352 C C . ILE B 1 184 ? -8.125 10.133 9.547 1 98.75 184 ILE B C 1
ATOM 4354 O O . ILE B 1 184 ? -9.32 10.008 9.812 1 98.75 184 ILE B O 1
ATOM 4358 N N . PHE B 1 185 ? -7.25 9.148 9.805 1 98.81 185 PHE B N 1
ATOM 4359 C CA . PHE B 1 185 ? -7.695 7.891 10.398 1 98.81 185 PHE B CA 1
ATOM 4360 C C . PHE B 1 185 ? -8.352 8.141 11.75 1 98.81 185 PHE B C 1
ATOM 4362 O O . PHE B 1 185 ? -9.43 7.609 12.031 1 98.81 185 PHE B O 1
ATOM 4369 N N . ASN B 1 186 ? -7.688 8.953 12.625 1 97.88 186 ASN B N 1
ATOM 4370 C CA . ASN B 1 186 ? -8.266 9.258 13.93 1 97.88 186 ASN B CA 1
ATOM 4371 C C . ASN B 1 186 ? -9.648 9.891 13.789 1 97.88 186 ASN B C 1
ATOM 4373 O O . ASN B 1 186 ? -10.57 9.547 14.531 1 97.88 186 ASN B O 1
ATOM 4377 N N . SER B 1 187 ? -9.734 10.805 12.867 1 98.12 187 SER B N 1
ATOM 4378 C CA . SER B 1 187 ? -11 11.508 12.648 1 98.12 187 SER B CA 1
ATOM 4379 C C . SER B 1 187 ? -12.086 10.555 12.156 1 98.12 187 SER B C 1
ATOM 4381 O O . SER B 1 187 ? -13.195 10.539 12.695 1 98.12 187 SER B O 1
ATOM 4383 N N . TRP B 1 188 ? -11.773 9.75 11.094 1 98.5 188 TRP B N 1
ATOM 4384 C CA . TRP B 1 188 ? -12.75 8.828 10.516 1 98.5 188 TRP B CA 1
ATOM 4385 C C . TRP B 1 188 ? -13.219 7.812 11.555 1 98.5 188 TRP B C 1
ATOM 4387 O O . TRP B 1 188 ? -14.414 7.52 11.656 1 98.5 188 TRP B O 1
ATOM 4397 N N . LEU B 1 189 ? -12.305 7.344 12.422 1 97.75 189 LEU B N 1
ATOM 4398 C CA . LEU B 1 189 ? -12.617 6.285 13.375 1 97.75 189 LEU B CA 1
ATOM 4399 C C . LEU B 1 189 ? -13.203 6.867 14.656 1 97.75 189 LEU B C 1
ATOM 4401 O O . LEU B 1 189 ? -13.836 6.148 15.438 1 97.75 189 LEU B O 1
ATOM 4405 N N . GLY B 1 190 ? -12.969 8.141 14.906 1 95.75 190 GLY B N 1
ATOM 4406 C CA . GLY B 1 190 ? -13.375 8.75 16.172 1 95.75 190 GLY B CA 1
ATOM 4407 C C . GLY B 1 190 ? -12.617 8.219 17.359 1 95.75 190 GLY B C 1
ATOM 4408 O O . GLY B 1 190 ? -13.172 8.086 18.453 1 95.75 190 GLY B O 1
ATOM 4409 N N . GLN B 1 191 ? -11.359 7.738 17.109 1 94.5 191 GLN B N 1
ATOM 4410 C CA . GLN B 1 191 ? -10.523 7.121 18.125 1 94.5 191 GLN B CA 1
ATOM 4411 C C . GLN B 1 191 ? -9.055 7.492 17.938 1 94.5 191 GLN B C 1
ATOM 4413 O O . GLN B 1 191 ? -8.664 7.973 16.875 1 94.5 191 GLN B O 1
ATOM 4418 N N . GLN B 1 192 ? -8.312 7.289 19 1 95.56 192 GLN B N 1
ATOM 4419 C CA . GLN B 1 192 ? -6.855 7.344 18.938 1 95.56 192 GLN B CA 1
ATOM 4420 C C . GLN B 1 192 ? -6.246 5.953 19.062 1 95.56 192 GLN B C 1
ATOM 4422 O O . GLN B 1 192 ? -6.812 5.078 19.719 1 95.56 192 GLN B O 1
ATOM 4427 N N . PRO B 1 193 ? -5.141 5.777 18.391 1 97.88 193 PRO B N 1
ATOM 4428 C CA . PRO B 1 193 ? -4.5 4.477 18.594 1 97.88 193 PRO B CA 1
ATOM 4429 C C . PRO B 1 193 ? -4 4.277 20.016 1 97.88 193 PRO B C 1
ATOM 4431 O O . PRO B 1 193 ? -3.684 5.25 20.703 1 97.88 193 PRO B O 1
ATOM 4434 N N . VAL B 1 194 ? -3.879 3.025 20.438 1 97.44 194 VAL B N 1
ATOM 4435 C CA . VAL B 1 194 ? -3.418 2.689 21.781 1 97.44 194 VAL B CA 1
ATOM 4436 C C . VAL B 1 194 ? -1.97 2.209 21.719 1 97.44 194 VAL B C 1
ATOM 4438 O O . VAL B 1 194 ? -1.26 2.242 22.734 1 97.44 194 VAL B O 1
ATOM 4441 N N . SER B 1 195 ? -1.518 1.734 20.594 1 98 195 SER B N 1
ATOM 4442 C CA . SER B 1 195 ? -0.129 1.342 20.375 1 98 195 SER B CA 1
ATOM 4443 C C . SER B 1 195 ? 0.281 1.552 18.922 1 98 195 SER B C 1
ATOM 4445 O O . SER B 1 195 ? -0.573 1.704 18.047 1 98 195 SER B O 1
ATOM 4447 N N . VAL B 1 196 ? 1.617 1.611 18.719 1 98.5 196 VAL B N 1
ATOM 4448 C CA . VAL B 1 196 ? 2.107 1.922 17.391 1 98.5 196 VAL B CA 1
ATOM 4449 C C . VAL B 1 196 ? 3.418 1.182 17.125 1 98.5 196 VAL B C 1
ATOM 4451 O O . VAL B 1 196 ? 4.102 0.775 18.078 1 98.5 196 VAL B O 1
ATOM 4454 N N . GLN B 1 197 ? 3.727 0.977 15.859 1 98.06 197 GLN B N 1
ATOM 4455 C CA . GLN B 1 197 ? 4.992 0.431 15.383 1 98.06 197 GLN B CA 1
ATOM 4456 C C . GLN B 1 197 ? 5.453 1.136 14.117 1 98.06 197 GLN B C 1
ATOM 4458 O O . GLN B 1 197 ? 4.633 1.559 13.297 1 98.06 197 GLN B O 1
ATOM 4463 N N . ALA B 1 198 ? 6.746 1.259 13.977 1 97.75 198 ALA B N 1
ATOM 4464 C CA . ALA B 1 198 ? 7.301 1.842 12.758 1 97.75 198 ALA B CA 1
ATOM 4465 C C . ALA B 1 198 ? 8.641 1.198 12.398 1 97.75 198 ALA B C 1
ATOM 4467 O O . ALA B 1 198 ? 9.414 0.835 13.289 1 97.75 198 ALA B O 1
ATOM 4468 N N . SER B 1 199 ? 8.883 0.976 11.156 1 96.31 199 SER B N 1
ATOM 4469 C CA . SER B 1 199 ? 10.164 0.589 10.586 1 96.31 199 SER B CA 1
ATOM 4470 C C . SER B 1 199 ? 10.523 1.465 9.391 1 96.31 199 SER B C 1
ATOM 4472 O O . SER B 1 199 ? 9.641 2.076 8.773 1 96.31 199 SER B O 1
ATOM 4474 N N . GLY B 1 200 ? 11.773 1.622 9.141 1 95.06 200 GLY B N 1
ATOM 4475 C CA . GLY B 1 200 ? 12.156 2.518 8.055 1 95.06 200 GLY B CA 1
ATOM 4476 C C . GLY B 1 200 ? 13.555 2.258 7.535 1 95.06 200 GLY B C 1
ATOM 4477 O O . GLY B 1 200 ? 14.234 1.338 7.992 1 95.06 200 GLY B O 1
ATOM 4478 N N . ARG B 1 201 ? 13.891 2.99 6.461 1 95.88 201 ARG B N 1
ATOM 4479 C CA . ARG B 1 201 ? 15.203 2.932 5.828 1 95.88 201 ARG B CA 1
ATOM 4480 C C . ARG B 1 201 ? 15.75 4.332 5.578 1 95.88 201 ARG B C 1
ATOM 4482 O O . ARG B 1 201 ? 14.992 5.273 5.367 1 95.88 201 ARG B O 1
ATOM 4489 N N . VAL B 1 202 ? 17.094 4.41 5.688 1 95.56 202 VAL B N 1
ATOM 4490 C CA . VAL B 1 202 ? 17.812 5.652 5.41 1 95.56 202 VAL B CA 1
ATOM 4491 C C . VAL B 1 202 ? 18.75 5.449 4.23 1 95.56 202 VAL B C 1
ATOM 4493 O O . VAL B 1 202 ? 19.578 4.539 4.242 1 95.56 202 VAL B O 1
ATOM 4496 N N . TRP B 1 203 ? 18.578 6.273 3.211 1 95.5 203 TRP B N 1
ATOM 4497 C CA . TRP B 1 203 ? 19.516 6.188 2.086 1 95.5 203 TRP B CA 1
ATOM 4498 C C . TRP B 1 203 ? 20.188 7.527 1.835 1 95.5 203 TRP B C 1
ATOM 4500 O O . TRP B 1 203 ? 21.375 7.574 1.514 1 95.5 203 TRP B O 1
ATOM 4510 N N . LEU B 1 204 ? 19.484 8.625 1.973 1 95 204 LEU B N 1
ATOM 4511 C CA . LEU B 1 204 ? 19.953 9.922 1.49 1 95 204 LEU B CA 1
ATOM 4512 C C . LEU B 1 204 ? 20.812 10.609 2.539 1 95 204 LEU B C 1
ATOM 4514 O O . LEU B 1 204 ? 21.844 11.203 2.207 1 95 204 LEU B O 1
ATOM 4518 N N . GLN B 1 205 ? 20.344 10.562 3.781 1 92.12 205 GLN B N 1
ATOM 4519 C CA . GLN B 1 205 ? 21 11.344 4.828 1 92.12 205 GLN B CA 1
ATOM 4520 C C . GLN B 1 205 ? 21.328 10.469 6.031 1 92.12 205 GLN B C 1
ATOM 4522 O O . GLN B 1 205 ? 20.656 10.523 7.059 1 92.12 205 GLN B O 1
ATOM 4527 N N . GLU B 1 206 ? 22.328 9.711 5.785 1 81.38 206 GLU B N 1
ATOM 4528 C CA . GLU B 1 206 ? 22.797 8.836 6.863 1 81.38 206 GLU B CA 1
ATOM 4529 C C . GLU B 1 206 ? 23.578 9.617 7.91 1 81.38 206 GLU B C 1
ATOM 4531 O O . GLU B 1 206 ? 24.297 10.57 7.578 1 81.38 206 GLU B O 1
ATOM 4536 N N . LYS B 1 207 ? 23.047 9.688 9.125 1 61.53 207 LYS B N 1
ATOM 4537 C CA . LYS B 1 207 ? 23.812 10.336 10.18 1 61.53 207 LYS B CA 1
ATOM 4538 C C . LYS B 1 207 ? 25.266 9.844 10.172 1 61.53 207 LYS B C 1
ATOM 4540 O O . LYS B 1 207 ? 25.516 8.648 10.062 1 61.53 207 LYS B O 1
ATOM 4545 N N . VAL B 1 208 ? 26.125 10.523 9.547 1 51.38 208 VAL B N 1
ATOM 4546 C CA . VAL B 1 208 ? 27.531 10.32 9.906 1 51.38 208 VAL B CA 1
ATOM 4547 C C . VAL B 1 208 ? 27.641 10.078 11.406 1 51.38 208 VAL B C 1
ATOM 4549 O O . VAL B 1 208 ? 26.781 10.516 12.188 1 51.38 208 VAL B O 1
ATOM 4552 N N . ARG B 1 209 ? 28.891 9.477 12.047 1 40.97 209 ARG B N 1
ATOM 4553 C CA . ARG B 1 209 ? 29.281 9.227 13.43 1 40.97 209 ARG B CA 1
ATOM 4554 C C . ARG B 1 209 ? 28.828 10.359 14.344 1 40.97 209 ARG B C 1
ATOM 4556 O O . ARG B 1 209 ? 28.766 11.516 13.922 1 40.97 209 ARG B O 1
ATOM 4563 N N . ARG B 1 210 ? 28.719 10.039 15.727 1 41.28 210 ARG B N 1
ATOM 4564 C CA . ARG B 1 210 ? 28.406 10.484 17.078 1 41.28 210 ARG B CA 1
ATOM 4565 C C . ARG B 1 210 ? 29.016 11.859 17.359 1 41.28 210 ARG B C 1
ATOM 4567 O O . ARG B 1 210 ? 29.906 11.992 18.203 1 41.28 210 ARG B O 1
ATOM 4574 N N . THR B 1 211 ? 29.422 12.547 16.328 1 34.34 211 THR B N 1
ATOM 4575 C CA . THR B 1 211 ? 30.141 13.461 17.219 1 34.34 211 THR B CA 1
ATOM 4576 C C . THR B 1 211 ? 29.172 14.156 18.172 1 34.34 211 THR B C 1
ATOM 4578 O O . THR B 1 211 ? 29.594 14.797 19.141 1 34.34 211 THR B O 1
ATOM 4581 N N . THR B 1 212 ? 27.984 14.82 17.641 1 36.41 212 THR B N 1
ATOM 4582 C CA . THR B 1 212 ? 27.375 15.766 18.562 1 36.41 212 THR B CA 1
ATOM 4583 C C . THR B 1 212 ? 26.344 15.07 19.438 1 36.41 212 THR B C 1
ATOM 4585 O O . THR B 1 212 ? 25.766 14.047 19.047 1 36.41 212 THR B O 1
ATOM 4588 N N . THR B 1 213 ? 26.266 15.328 20.75 1 36.16 213 THR B N 1
ATOM 4589 C CA . THR B 1 213 ? 25.453 14.945 21.906 1 36.16 213 THR B CA 1
ATOM 4590 C C . THR B 1 213 ? 23.984 14.844 21.516 1 36.16 213 THR B C 1
ATOM 4592 O O . THR B 1 213 ? 23.422 15.789 20.953 1 36.16 213 THR B O 1
ATOM 4595 N N . PRO B 1 214 ? 23.484 13.688 21.375 1 40.47 214 PRO B N 1
ATOM 4596 C CA . PRO B 1 214 ? 22.047 13.523 21.172 1 40.47 214 PRO B CA 1
ATOM 4597 C C . PRO B 1 214 ? 21.219 14.516 21.984 1 40.47 214 PRO B C 1
ATOM 4599 O O . PRO B 1 214 ? 21.438 14.664 23.188 1 40.47 214 PRO B O 1
ATOM 4602 N N . SER B 1 215 ? 20.984 15.617 21.516 1 40.06 215 SER B N 1
ATOM 4603 C CA . SER B 1 215 ? 20.078 16.438 22.312 1 40.06 215 SER B CA 1
ATOM 4604 C C . SER B 1 215 ? 18.734 15.758 22.5 1 40.06 215 SER B C 1
ATOM 4606 O O . SER B 1 215 ? 18.172 15.203 21.562 1 40.06 215 SER B O 1
ATOM 4608 N N . PRO B 1 216 ? 18.406 15.406 23.672 1 41.5 216 PRO B N 1
ATOM 4609 C CA . PRO B 1 216 ? 17.156 14.742 24.047 1 41.5 216 PRO B CA 1
ATOM 4610 C C . PRO B 1 216 ? 15.961 15.258 23.25 1 41.5 216 PRO B C 1
ATOM 4612 O O . PRO B 1 216 ? 14.883 14.656 23.297 1 41.5 216 PRO B O 1
ATOM 4615 N N . HIS B 1 217 ? 16.141 16.422 22.703 1 42.06 217 HIS B N 1
ATOM 4616 C CA . HIS B 1 217 ? 14.953 17.094 22.172 1 42.06 217 HIS B CA 1
ATOM 4617 C C . HIS B 1 217 ? 14.805 16.844 20.672 1 42.06 217 HIS B C 1
ATOM 4619 O O . HIS B 1 217 ? 13.891 17.375 20.047 1 42.06 217 HIS B O 1
ATOM 4625 N N . HIS B 1 218 ? 15.875 16.344 20.016 1 49.84 218 HIS B N 1
ATOM 4626 C CA . HIS B 1 218 ? 15.758 16.281 18.578 1 49.84 218 HIS B CA 1
ATOM 4627 C C . HIS B 1 218 ? 15.281 14.914 18.109 1 49.84 218 HIS B C 1
ATOM 4629 O O . HIS B 1 218 ? 15.891 13.891 18.453 1 49.84 218 HIS B O 1
ATOM 4635 N N . PRO B 1 219 ? 14.031 14.867 17.625 1 50.81 219 PRO B N 1
ATOM 4636 C CA . PRO B 1 219 ? 13.422 13.617 17.172 1 50.81 219 PRO B CA 1
ATOM 4637 C C . PRO B 1 219 ? 14.273 12.875 16.156 1 50.81 219 PRO B C 1
ATOM 4639 O O . PRO B 1 219 ? 13.742 12.148 15.312 1 50.81 219 PRO B O 1
ATOM 4642 N N . ILE B 1 220 ? 15.516 13.367 15.914 1 51.22 220 ILE B N 1
ATOM 4643 C CA . ILE B 1 220 ? 16.219 12.688 14.836 1 51.22 220 ILE B CA 1
ATOM 4644 C C . ILE B 1 220 ? 16.75 11.344 15.336 1 51.22 220 ILE B C 1
ATOM 4646 O O . ILE B 1 220 ? 17.422 11.281 16.375 1 51.22 220 ILE B O 1
ATOM 4650 N N . SER B 1 221 ? 16.281 10.227 14.68 1 59.5 221 SER B N 1
ATOM 4651 C CA . SER B 1 221 ? 16.688 8.844 14.914 1 59.5 221 SER B CA 1
ATOM 4652 C C . SER B 1 221 ? 18.203 8.703 14.898 1 59.5 221 SER B C 1
ATOM 4654 O O . SER B 1 221 ? 18.891 9.453 14.203 1 59.5 221 SER B O 1
ATOM 4656 N N . LEU B 1 222 ? 18.844 8.008 15.812 1 62.78 222 LEU B N 1
ATOM 4657 C CA . LEU B 1 222 ? 20.266 7.629 15.844 1 62.78 222 LEU B CA 1
ATOM 4658 C C . LEU B 1 222 ? 20.703 7.098 14.484 1 62.78 222 LEU B C 1
ATOM 4660 O O . LEU B 1 222 ? 21.906 7.105 14.172 1 62.78 222 LEU B O 1
ATOM 4664 N N . LEU B 1 223 ? 19.719 6.754 13.625 1 65.94 223 LEU B N 1
ATOM 4665 C CA . LEU B 1 223 ? 20.062 6.062 12.383 1 65.94 223 LEU B CA 1
ATOM 4666 C C . LEU B 1 223 ? 19.984 7.016 11.195 1 65.94 223 LEU B C 1
ATOM 4668 O O . LEU B 1 223 ? 20.328 6.637 10.07 1 65.94 223 LEU B O 1
ATOM 4672 N N . GLY B 1 224 ? 19.781 8.336 11.445 1 88.38 224 GLY B N 1
ATOM 4673 C CA . GLY B 1 224 ? 19.609 9.281 10.352 1 88.38 224 GLY B CA 1
ATOM 4674 C C . GLY B 1 224 ? 18.156 9.625 10.086 1 88.38 224 GLY B C 1
ATOM 4675 O O . GLY B 1 224 ? 17.281 9.281 10.875 1 88.38 224 GLY B O 1
ATOM 4676 N N . LEU B 1 225 ? 17.984 10.422 8.977 1 94.44 225 LEU B N 1
ATOM 4677 C CA . LEU B 1 225 ? 16.641 10.812 8.594 1 94.44 225 LEU B CA 1
ATOM 4678 C C . LEU B 1 225 ? 16.016 9.766 7.668 1 94.44 225 LEU B C 1
ATOM 4680 O O . LEU B 1 225 ? 16.422 9.641 6.512 1 94.44 225 LEU B O 1
ATOM 4684 N N . ALA B 1 226 ? 15.07 9.062 8.227 1 96.56 226 ALA B N 1
ATOM 4685 C CA . ALA B 1 226 ? 14.453 7.973 7.473 1 96.56 226 ALA B CA 1
ATOM 4686 C C . ALA B 1 226 ? 13.781 8.5 6.207 1 96.56 226 ALA B C 1
ATOM 4688 O O . ALA B 1 226 ? 13.039 9.484 6.258 1 96.56 226 ALA B O 1
ATOM 4689 N N . ASP B 1 227 ? 14.078 7.852 5.066 1 97.88 227 ASP B N 1
ATOM 4690 C CA . ASP B 1 227 ? 13.484 8.195 3.779 1 97.88 227 ASP B CA 1
ATOM 4691 C C . ASP B 1 227 ? 12.188 7.422 3.549 1 97.88 227 ASP B C 1
ATOM 4693 O O . ASP B 1 227 ? 11.258 7.926 2.906 1 97.88 227 ASP B O 1
ATOM 4697 N N . LEU B 1 228 ? 12.219 6.199 3.965 1 98.31 228 LEU B N 1
ATOM 4698 C CA . LEU B 1 228 ? 11.094 5.27 3.91 1 98.31 228 LEU B CA 1
ATOM 4699 C C . LEU B 1 228 ? 10.641 4.879 5.312 1 98.31 228 LEU B C 1
ATOM 4701 O O . LEU B 1 228 ? 11.469 4.531 6.16 1 98.31 228 LEU B O 1
ATOM 4705 N N . VAL B 1 229 ? 9.344 4.961 5.555 1 98.31 229 VAL B N 1
ATOM 4706 C CA . VAL B 1 229 ? 8.82 4.539 6.852 1 98.31 229 VAL B CA 1
ATOM 4707 C C . VAL B 1 229 ? 7.516 3.773 6.656 1 98.31 229 VAL B C 1
ATOM 4709 O O . VAL B 1 229 ? 6.664 4.176 5.859 1 98.31 229 VAL B O 1
ATOM 4712 N N . TRP B 1 230 ? 7.383 2.66 7.281 1 98.56 230 TRP B N 1
ATOM 4713 C CA . TRP B 1 230 ? 6.137 1.915 7.426 1 98.56 230 TRP B CA 1
ATOM 4714 C C . TRP B 1 230 ? 5.574 2.064 8.836 1 98.56 230 TRP B C 1
ATOM 4716 O O . TRP B 1 230 ? 6.281 1.848 9.82 1 98.56 230 TRP B O 1
ATOM 4726 N N . VAL B 1 231 ? 4.309 2.434 8.891 1 98.75 231 VAL B N 1
ATOM 4727 C CA . VAL B 1 231 ? 3.676 2.721 10.172 1 98.75 231 VAL B CA 1
ATOM 4728 C C . VAL B 1 231 ? 2.486 1.785 10.383 1 98.75 231 VAL B C 1
ATOM 4730 O O . VAL B 1 231 ? 1.711 1.539 9.461 1 98.75 231 VAL B O 1
ATOM 4733 N N . THR B 1 232 ? 2.357 1.238 11.578 1 98.69 232 THR B N 1
ATOM 4734 C CA . THR B 1 232 ? 1.146 0.542 12 1 98.69 232 THR B CA 1
ATOM 4735 C C . THR B 1 232 ? 0.544 1.203 13.234 1 98.69 232 THR B C 1
ATOM 4737 O O . THR B 1 232 ? 1.234 1.404 14.234 1 98.69 232 THR B O 1
ATOM 4740 N N . LEU B 1 233 ? -0.627 1.604 13.133 1 98.81 233 LEU B N 1
ATOM 4741 C CA . LEU B 1 233 ? -1.42 2.109 14.25 1 98.81 233 LEU B CA 1
ATOM 4742 C C . LEU B 1 233 ? -2.422 1.062 14.719 1 98.81 233 LEU B C 1
ATOM 4744 O O . LEU B 1 233 ? -3.17 0.503 13.922 1 98.81 233 LEU B O 1
ATOM 4748 N N . THR B 1 234 ? -2.455 0.794 15.984 1 98.44 234 THR B N 1
ATOM 4749 C CA . THR B 1 234 ? -3.439 -0.12 16.562 1 98.44 234 THR B CA 1
ATOM 4750 C C . THR B 1 234 ? -4.441 0.635 17.422 1 98.44 234 THR B C 1
ATOM 4752 O O . THR B 1 234 ? -4.062 1.284 18.406 1 98.44 234 THR B O 1
ATOM 4755 N N . TYR B 1 235 ? -5.684 0.505 17.078 1 97.62 235 TYR B N 1
ATOM 4756 C CA . TYR B 1 235 ? -6.754 1.196 17.781 1 97.62 235 TYR B CA 1
ATOM 4757 C C . TYR B 1 235 ? -7.402 0.284 18.812 1 97.62 235 TYR B C 1
ATOM 4759 O O . TYR B 1 235 ? -7.152 -0.924 18.828 1 97.62 235 TYR B O 1
ATOM 4767 N N . PRO B 1 236 ? -8.18 0.746 19.859 1 92.69 236 PRO B N 1
ATOM 4768 C CA . PRO B 1 236 ? -8.719 -0.051 20.953 1 92.69 236 PRO B CA 1
ATOM 4769 C C . PRO B 1 236 ? -9.547 -1.24 20.469 1 92.69 236 PRO B C 1
ATOM 4771 O O . PRO B 1 236 ? -9.523 -2.307 21.094 1 92.69 236 PRO B O 1
ATOM 4774 N N . ASN B 1 237 ? -10.289 -1.238 19.328 1 88.38 237 ASN B N 1
ATOM 4775 C CA . ASN B 1 237 ? -11.148 -2.326 18.875 1 88.38 237 ASN B CA 1
ATOM 4776 C C . ASN B 1 237 ? -10.414 -3.27 17.922 1 88.38 237 ASN B C 1
ATOM 4778 O O . ASN B 1 237 ? -11.031 -4.082 17.234 1 88.38 237 ASN B O 1
ATOM 4782 N N . GLY B 1 238 ? -9.109 -3.172 17.984 1 93.62 238 GLY B N 1
ATOM 4783 C CA . GLY B 1 238 ? -8.312 -4.094 17.188 1 93.62 238 GLY B CA 1
ATOM 4784 C C . GLY B 1 238 ? -8.094 -3.621 15.773 1 93.62 238 GLY B C 1
ATOM 4785 O O . GLY B 1 238 ? -7.305 -4.211 15.031 1 93.62 238 GLY B O 1
ATOM 4786 N N . PHE B 1 239 ? -8.797 -2.566 15.414 1 97.94 239 PHE B N 1
ATOM 4787 C CA . PHE B 1 239 ? -8.57 -1.98 14.094 1 97.94 239 PHE B CA 1
ATOM 4788 C C . PHE B 1 239 ? -7.117 -1.534 13.953 1 97.94 239 PHE B C 1
ATOM 4790 O O . PHE B 1 239 ? -6.559 -0.918 14.859 1 97.94 239 PHE B O 1
ATOM 4797 N N . GLN B 1 240 ? -6.527 -1.916 12.805 1 98.62 240 GLN B N 1
ATOM 4798 C CA . GLN B 1 240 ? -5.168 -1.464 12.531 1 98.62 240 GLN B CA 1
ATOM 4799 C C . GLN B 1 240 ? -5.098 -0.693 11.211 1 98.62 240 GLN B C 1
ATOM 4801 O O . GLN B 1 240 ? -5.754 -1.061 10.234 1 98.62 240 GLN B O 1
ATOM 4806 N N . ALA B 1 241 ? -4.379 0.382 11.219 1 98.81 241 ALA B N 1
ATOM 4807 C CA . ALA B 1 241 ? -4.062 1.15 10.016 1 98.81 241 ALA B CA 1
ATOM 4808 C C . ALA B 1 241 ? -2.59 0.998 9.641 1 98.81 241 ALA B C 1
ATOM 4810 O O . ALA B 1 241 ? -1.712 1.064 10.5 1 98.81 241 ALA B O 1
ATOM 4811 N N . TYR B 1 242 ? -2.33 0.738 8.391 1 98.88 242 TYR B N 1
ATOM 4812 C CA . TYR B 1 242 ? -0.986 0.573 7.852 1 98.88 242 TYR B CA 1
ATOM 4813 C C . TYR B 1 242 ? -0.646 1.699 6.883 1 98.88 242 TYR B C 1
ATOM 4815 O O . TYR B 1 242 ? -1.362 1.922 5.902 1 98.88 242 TYR B O 1
ATOM 4823 N N . ILE B 1 243 ? 0.489 2.391 7.117 1 98.94 243 ILE B N 1
ATOM 4824 C CA . ILE B 1 243 ? 0.789 3.574 6.316 1 98.94 243 ILE B CA 1
ATOM 4825 C C . ILE B 1 243 ? 2.172 3.432 5.688 1 98.94 243 ILE B C 1
ATOM 4827 O O . ILE B 1 243 ? 3.146 3.119 6.375 1 98.94 243 ILE B O 1
ATOM 4831 N N . HIS B 1 244 ? 2.258 3.613 4.375 1 98.94 244 HIS B N 1
ATOM 4832 C CA . HIS B 1 244 ? 3.469 3.607 3.561 1 98.94 244 HIS B CA 1
ATOM 4833 C C . HIS B 1 244 ? 3.906 5.027 3.213 1 98.94 244 HIS B C 1
ATOM 4835 O O . HIS B 1 244 ? 3.223 5.727 2.461 1 98.94 244 HIS B O 1
ATOM 4841 N N . LEU B 1 245 ? 5.098 5.449 3.781 1 98.88 245 LEU B N 1
ATOM 4842 C CA . LEU B 1 245 ? 5.594 6.809 3.584 1 98.88 245 LEU B CA 1
ATOM 4843 C C . LEU B 1 245 ? 6.957 6.793 2.898 1 98.88 245 LEU B C 1
ATOM 4845 O O . LEU B 1 245 ? 7.879 6.117 3.357 1 98.88 245 LEU B O 1
ATOM 4849 N N . CYS B 1 246 ? 7.098 7.605 1.814 1 98.88 246 CYS B N 1
ATOM 4850 C CA . CYS B 1 246 ? 8.398 7.707 1.169 1 98.88 246 CYS B CA 1
ATOM 4851 C C . CYS B 1 246 ? 8.508 8.992 0.351 1 98.88 246 CYS B C 1
ATOM 4853 O O . CYS B 1 246 ? 7.633 9.289 -0.461 1 98.88 246 CYS B O 1
ATOM 4855 N N . TRP B 1 247 ? 9.594 9.742 0.535 1 98.5 247 TRP B N 1
ATOM 4856 C CA . TRP B 1 247 ? 9.719 10.992 -0.201 1 98.5 247 TRP B CA 1
ATOM 4857 C C . TRP B 1 247 ? 10.727 10.859 -1.342 1 98.5 247 TRP B C 1
ATOM 4859 O O . TRP B 1 247 ? 11.109 11.852 -1.958 1 98.5 247 TRP B O 1
ATOM 4869 N N . LEU B 1 248 ? 11.195 9.641 -1.649 1 98.44 248 LEU B N 1
ATOM 4870 C CA . LEU B 1 248 ? 12.125 9.461 -2.756 1 98.44 248 LEU B CA 1
ATOM 4871 C C . LEU B 1 248 ? 11.539 8.531 -3.814 1 98.44 248 LEU B C 1
ATOM 4873 O O . LEU B 1 248 ? 12.281 7.852 -4.527 1 98.44 248 LEU B O 1
ATOM 4877 N N . ASN B 1 249 ? 10.289 8.367 -3.912 1 98.62 249 ASN B N 1
ATOM 4878 C CA . ASN B 1 249 ? 9.555 7.477 -4.812 1 98.62 249 ASN B CA 1
ATOM 4879 C C . ASN B 1 249 ? 8.773 8.266 -5.859 1 98.62 249 ASN B C 1
ATOM 4881 O O . ASN B 1 249 ? 7.789 8.93 -5.531 1 98.62 249 ASN B O 1
ATOM 4885 N N . PRO B 1 250 ? 9.117 8.141 -7.098 1 98.31 250 PRO B N 1
ATOM 4886 C CA . PRO B 1 250 ? 8.414 8.898 -8.141 1 98.31 250 PRO B CA 1
ATOM 4887 C C . PRO B 1 250 ? 6.961 8.461 -8.312 1 98.31 250 PRO B C 1
ATOM 4889 O O . PRO B 1 250 ? 6.18 9.148 -8.969 1 98.31 250 PRO B O 1
ATOM 4892 N N . ASP B 1 251 ? 6.641 7.277 -7.867 1 98.44 251 ASP B N 1
ATOM 4893 C CA . ASP B 1 251 ? 5.242 6.852 -7.844 1 98.44 251 ASP B CA 1
ATOM 4894 C C . ASP B 1 251 ? 4.438 7.672 -6.836 1 98.44 251 ASP B C 1
ATOM 4896 O O . ASP B 1 251 ? 4.223 7.234 -5.703 1 98.44 251 ASP B O 1
ATOM 4900 N N . LYS B 1 252 ? 3.943 8.812 -7.273 1 98.19 252 LYS B N 1
ATOM 4901 C CA . LYS B 1 252 ? 3.242 9.727 -6.379 1 98.19 252 LYS B CA 1
ATOM 4902 C C . LYS B 1 252 ? 1.893 9.156 -5.957 1 98.19 252 LYS B C 1
ATOM 4904 O O . LYS B 1 252 ? 1.053 8.836 -6.801 1 98.19 252 LYS B O 1
ATOM 4909 N N . GLN B 1 253 ? 1.731 8.984 -4.684 1 98.38 253 GLN B N 1
ATOM 4910 C CA . GLN B 1 253 ? 0.478 8.5 -4.117 1 98.38 253 GLN B CA 1
ATOM 4911 C C . GLN B 1 253 ? 0.051 9.344 -2.922 1 98.38 253 GLN B C 1
ATOM 4913 O O . GLN B 1 253 ? 0.889 9.758 -2.119 1 98.38 253 GLN B O 1
ATOM 4918 N N . ARG B 1 254 ? -1.17 9.703 -2.812 1 98.31 254 ARG B N 1
ATOM 4919 C CA . ARG B 1 254 ? -1.922 10.25 -1.687 1 98.31 254 ARG B CA 1
ATOM 4920 C C . ARG B 1 254 ? -3.27 9.555 -1.54 1 98.31 254 ARG B C 1
ATOM 4922 O O . ARG B 1 254 ? -4.305 10.109 -1.923 1 98.31 254 ARG B O 1
ATOM 4929 N N . ARG B 1 255 ? -3.199 8.375 -0.955 1 98.56 255 ARG B N 1
ATOM 4930 C CA . ARG B 1 255 ? -4.348 7.477 -0.988 1 98.56 255 ARG B CA 1
ATOM 4931 C C . ARG B 1 255 ? -4.57 6.824 0.372 1 98.56 255 ARG B C 1
ATOM 4933 O O . ARG B 1 255 ? -3.625 6.348 1.002 1 98.56 255 ARG B O 1
ATOM 4940 N N . LEU B 1 256 ? -5.824 6.879 0.898 1 98.81 256 LEU B N 1
ATOM 4941 C CA . LEU B 1 256 ? -6.199 6.332 2.197 1 98.81 256 LEU B CA 1
ATOM 4942 C C . LEU B 1 256 ? -7.5 5.543 2.098 1 98.81 256 LEU B C 1
ATOM 4944 O O . LEU B 1 256 ? -8.453 5.992 1.459 1 98.81 256 LEU B O 1
ATOM 4948 N N . VAL B 1 257 ? -7.516 4.34 2.734 1 98.94 257 VAL B N 1
ATOM 4949 C CA . VAL B 1 257 ? -8.656 3.443 2.598 1 98.94 257 VAL B CA 1
ATOM 4950 C C . VAL B 1 257 ? -9.039 2.873 3.963 1 98.94 257 VAL B C 1
ATOM 4952 O O . VAL B 1 257 ? -8.164 2.504 4.75 1 98.94 257 VAL B O 1
ATOM 4955 N N . VAL B 1 258 ? -10.297 2.826 4.262 1 98.88 258 VAL B N 1
ATOM 4956 C CA . VAL B 1 258 ? -10.844 2.078 5.387 1 98.88 258 VAL B CA 1
ATOM 4957 C C . VAL B 1 258 ? -11.695 0.918 4.875 1 98.88 258 VAL B C 1
ATOM 4959 O O . VAL B 1 258 ? -12.578 1.112 4.035 1 98.88 258 VAL B O 1
ATOM 4962 N N . VAL B 1 259 ? -11.414 -0.265 5.375 1 98.88 259 VAL B N 1
ATOM 4963 C CA . VAL B 1 259 ? -12.07 -1.487 4.93 1 98.88 259 VAL B CA 1
ATOM 4964 C C . VAL B 1 259 ? -12.992 -2.012 6.031 1 98.88 259 VAL B C 1
ATOM 4966 O O . VAL B 1 259 ? -12.578 -2.131 7.188 1 98.88 259 VAL B O 1
ATOM 4969 N N . GLY B 1 260 ? -14.227 -2.299 5.66 1 98.56 260 GLY B N 1
ATOM 4970 C CA . GLY B 1 260 ? -15.172 -2.932 6.566 1 98.56 260 GLY B CA 1
ATOM 4971 C C . GLY B 1 260 ? -15.828 -4.164 5.977 1 98.56 260 GLY B C 1
ATOM 4972 O O . GLY B 1 260 ? -15.484 -4.59 4.871 1 98.56 260 GLY B O 1
ATOM 4973 N N . SER B 1 261 ? -16.766 -4.738 6.719 1 98.19 261 SER B N 1
ATOM 4974 C CA . SER B 1 261 ? -17.422 -5.973 6.324 1 98.19 261 SER B CA 1
ATOM 4975 C C . SER B 1 261 ? -18.422 -5.73 5.195 1 98.19 261 SER B C 1
ATOM 4977 O O . SER B 1 261 ? -18.875 -6.672 4.539 1 98.19 261 SER B O 1
ATOM 4979 N N . ARG B 1 262 ? -18.766 -4.457 4.949 1 98.44 262 ARG B N 1
ATOM 4980 C CA . ARG B 1 262 ? -19.781 -4.191 3.938 1 98.44 262 ARG B CA 1
ATOM 4981 C C . ARG B 1 262 ? -19.234 -3.314 2.82 1 98.44 262 ARG B C 1
ATOM 4983 O O . ARG B 1 262 ? -19.969 -2.865 1.945 1 98.44 262 ARG B O 1
ATOM 4990 N N . GLY B 1 263 ? -17.938 -3.064 2.893 1 98.56 263 GLY B N 1
ATOM 4991 C CA . GLY B 1 263 ? -17.359 -2.244 1.835 1 98.56 263 GLY B CA 1
ATOM 4992 C C . GLY B 1 263 ? -16.094 -1.529 2.252 1 98.56 263 GLY B C 1
ATOM 4993 O O . GLY B 1 263 ? -15.57 -1.761 3.348 1 98.56 263 GLY B O 1
ATOM 4994 N N . SER B 1 264 ? -15.539 -0.69 1.333 1 98.81 264 SER B N 1
ATOM 4995 C CA . SER B 1 264 ? -14.336 0.108 1.543 1 98.81 264 SER B CA 1
ATOM 4996 C C . SER B 1 264 ? -14.555 1.562 1.138 1 98.81 264 SER B C 1
ATOM 4998 O O . SER B 1 264 ? -15.219 1.838 0.138 1 98.81 264 SER B O 1
ATOM 5000 N N . LEU B 1 265 ? -14.07 2.461 1.926 1 98.88 265 LEU B N 1
ATOM 5001 C CA . LEU B 1 265 ? -14.07 3.885 1.608 1 98.88 265 LEU B CA 1
ATOM 5002 C C . LEU B 1 265 ? -12.672 4.344 1.193 1 98.88 265 LEU B C 1
ATOM 5004 O O . LEU B 1 265 ? -11.703 4.133 1.923 1 98.88 265 LEU B O 1
ATOM 5008 N N . ILE B 1 266 ? -12.57 4.965 0.02 1 98.88 266 ILE B N 1
ATOM 5009 C CA . ILE B 1 266 ? -11.289 5.348 -0.555 1 98.88 266 ILE B CA 1
ATOM 5010 C C . ILE B 1 266 ? -11.227 6.867 -0.708 1 98.88 266 ILE B C 1
ATOM 5012 O O . ILE B 1 266 ? -12.055 7.461 -1.399 1 98.88 266 ILE B O 1
ATOM 5016 N N . PHE B 1 267 ? -10.305 7.473 -0.086 1 98.81 267 PHE B N 1
ATOM 5017 C CA . PHE B 1 267 ? -9.922 8.852 -0.348 1 98.81 267 PHE B CA 1
ATOM 5018 C C . PHE B 1 267 ? -8.648 8.906 -1.19 1 98.81 267 PHE B C 1
ATOM 5020 O O . PHE B 1 267 ? -7.578 8.508 -0.732 1 98.81 267 PHE B O 1
ATOM 5027 N N . ASP B 1 268 ? -8.742 9.352 -2.406 1 98.31 268 ASP B N 1
ATOM 5028 C CA . ASP B 1 268 ? -7.629 9.422 -3.344 1 98.31 268 ASP B CA 1
ATOM 5029 C C . ASP B 1 268 ? -7.457 10.836 -3.893 1 98.31 268 ASP B C 1
ATOM 5031 O O . ASP B 1 268 ? -8.141 11.227 -4.84 1 98.31 268 ASP B O 1
ATOM 5035 N N . GLU B 1 269 ? -6.449 11.5 -3.381 1 95.38 269 GLU B N 1
ATOM 5036 C CA . GLU B 1 269 ? -6.25 12.891 -3.768 1 95.38 269 GLU B CA 1
ATOM 5037 C C . GLU B 1 269 ? -5.738 13 -5.199 1 95.38 269 GLU B C 1
ATOM 5039 O O . GLU B 1 269 ? -5.781 14.078 -5.801 1 95.38 269 GLU B O 1
ATOM 5044 N N . MET B 1 270 ? -5.184 11.914 -5.703 1 94.69 270 MET B N 1
ATOM 5045 C CA . MET B 1 270 ? -4.645 11.938 -7.059 1 94.69 270 MET B CA 1
ATOM 5046 C C . MET B 1 270 ? -5.758 11.781 -8.086 1 94.69 270 MET B C 1
ATOM 5048 O O . MET B 1 270 ? -5.543 11.992 -9.281 1 94.69 270 MET B O 1
ATOM 5052 N N . SER B 1 271 ? -6.91 11.422 -7.625 1 92.94 271 SER B N 1
ATOM 5053 C CA . SER B 1 271 ? -8.047 11.266 -8.531 1 92.94 271 SER B CA 1
ATOM 5054 C C . SER B 1 271 ? -8.922 12.516 -8.539 1 92.94 271 SER B C 1
ATOM 5056 O O . SER B 1 271 ? -9.797 12.68 -7.68 1 92.94 271 SER B O 1
ATOM 5058 N N . ALA B 1 272 ? -8.828 13.273 -9.531 1 86.94 272 ALA B N 1
ATOM 5059 C CA . ALA B 1 272 ? -9.594 14.516 -9.617 1 86.94 272 ALA B CA 1
ATOM 5060 C C . ALA B 1 272 ? -11.086 14.234 -9.805 1 86.94 272 ALA B C 1
ATOM 5062 O O . ALA B 1 272 ? -11.93 14.938 -9.258 1 86.94 272 ALA B O 1
ATOM 5063 N N . THR B 1 273 ? -11.352 13.133 -10.43 1 89.31 273 THR B N 1
ATOM 5064 C CA . THR B 1 273 ? -12.727 12.828 -10.789 1 89.31 273 THR B CA 1
ATOM 5065 C C . THR B 1 273 ? -13.422 12.078 -9.656 1 89.31 273 THR B C 1
ATOM 5067 O O . THR B 1 273 ? -14.648 12.141 -9.523 1 89.31 273 THR B O 1
ATOM 5070 N N . SER B 1 274 ? -12.609 11.383 -8.852 1 93.38 274 SER B N 1
ATOM 5071 C CA . SER B 1 274 ? -13.18 10.57 -7.781 1 93.38 274 SER B CA 1
ATOM 5072 C C . SER B 1 274 ? -12.328 10.641 -6.516 1 93.38 274 SER B C 1
ATOM 5074 O O . SER B 1 274 ? -11.773 9.625 -6.078 1 93.38 274 SER B O 1
ATOM 5076 N N . PRO B 1 275 ? -12.367 11.766 -5.883 1 95.94 275 PRO B N 1
ATOM 5077 C CA . PRO B 1 275 ? -11.516 11.906 -4.699 1 95.94 275 PRO B CA 1
ATOM 5078 C C . PRO B 1 275 ? -11.984 11.047 -3.527 1 95.94 275 PRO B C 1
ATOM 5080 O O . PRO B 1 275 ? -11.195 10.711 -2.645 1 95.94 275 PRO B O 1
ATOM 5083 N N . LEU B 1 276 ? -13.305 10.75 -3.51 1 98.44 276 LEU B N 1
ATOM 5084 C CA . LEU B 1 276 ? -13.891 9.906 -2.471 1 98.44 276 LEU B CA 1
ATOM 5085 C C . LEU B 1 276 ? -14.828 8.867 -3.076 1 98.44 276 LEU B C 1
ATOM 5087 O O . LEU B 1 276 ? -15.812 9.219 -3.729 1 98.44 276 LEU B O 1
ATOM 5091 N N . THR B 1 277 ? -14.516 7.602 -2.863 1 98.75 277 THR B N 1
ATOM 5092 C CA . THR B 1 277 ? -15.273 6.516 -3.48 1 98.75 277 THR B CA 1
ATOM 5093 C C . THR B 1 277 ? -15.672 5.477 -2.439 1 98.75 277 THR B C 1
ATOM 5095 O O . THR B 1 277 ? -14.852 5.062 -1.618 1 98.75 277 THR B O 1
ATOM 5098 N N . LEU B 1 278 ? -16.891 5.141 -2.41 1 98.62 278 LEU B N 1
ATOM 5099 C CA . LEU B 1 278 ? -17.406 4.043 -1.597 1 98.62 278 LEU B CA 1
ATOM 5100 C C . LEU B 1 278 ? -17.594 2.787 -2.439 1 98.62 278 LEU B C 1
ATOM 5102 O O . LEU B 1 278 ? -18.391 2.783 -3.389 1 98.62 278 LEU B O 1
ATOM 5106 N N . LEU B 1 279 ? -16.844 1.741 -2.203 1 98.81 279 LEU B N 1
ATOM 5107 C CA . LEU B 1 279 ? -17 0.441 -2.846 1 98.81 279 LEU B CA 1
ATOM 5108 C C . LEU B 1 279 ? -17.797 -0.515 -1.957 1 98.81 279 LEU B C 1
ATOM 5110 O O . LEU B 1 279 ? -17.266 -1.042 -0.979 1 98.81 279 LEU B O 1
ATOM 5114 N N . HIS B 1 280 ? -19 -0.744 -2.314 1 98.5 280 HIS B N 1
ATOM 5115 C CA . HIS B 1 280 ? -19.812 -1.717 -1.59 1 98.5 280 HIS B CA 1
ATOM 5116 C C . HIS B 1 280 ? -19.422 -3.145 -1.953 1 98.5 280 HIS B C 1
ATOM 5118 O O . HIS B 1 280 ? -19.047 -3.418 -3.098 1 98.5 280 HIS B O 1
ATOM 5124 N N . GLY B 1 281 ? -19.5 -4.043 -1.014 1 98.38 281 GLY B N 1
ATOM 5125 C CA . GLY B 1 281 ? -19.219 -5.457 -1.196 1 98.38 281 GLY B CA 1
ATOM 5126 C C . GLY B 1 281 ? -19.203 -6.234 0.106 1 98.38 281 GLY B C 1
ATOM 5127 O O . GLY B 1 281 ? -18.594 -5.797 1.088 1 98.38 281 GLY B O 1
ATOM 5128 N N . GLU B 1 282 ? -19.844 -7.359 0.099 1 97.12 282 GLU B N 1
ATOM 5129 C CA . GLU B 1 282 ? -19.953 -8.227 1.269 1 97.12 282 GLU B CA 1
ATOM 5130 C C . GLU B 1 282 ? -19.734 -9.688 0.893 1 97.12 282 GLU B C 1
ATOM 5132 O O . GLU B 1 282 ? -19.812 -10.047 -0.283 1 97.12 282 GLU B O 1
ATOM 5137 N N . LEU B 1 283 ? -19.328 -10.477 1.865 1 97.5 283 LEU B N 1
ATOM 5138 C CA . LEU B 1 283 ? -19.266 -11.922 1.688 1 97.5 283 LEU B CA 1
ATOM 5139 C C . LEU B 1 283 ? -20.406 -12.617 2.441 1 97.5 283 LEU B C 1
ATOM 5141 O O . LEU B 1 283 ? -20.609 -12.352 3.627 1 97.5 283 LEU B O 1
ATOM 5145 N N . GLU B 1 284 ? -21.109 -13.375 1.686 1 95.56 284 GLU B N 1
ATOM 5146 C CA . GLU B 1 284 ? -22.188 -14.156 2.281 1 95.56 284 GLU B CA 1
ATOM 5147 C C . GLU B 1 284 ? -21.906 -15.656 2.182 1 95.56 284 GLU B C 1
ATOM 5149 O O . GLU B 1 284 ? -21.391 -16.125 1.164 1 95.56 284 GLU B O 1
ATOM 5154 N N . MET B 1 285 ? -22.219 -16.359 3.197 1 91.56 285 MET B N 1
ATOM 5155 C CA . MET B 1 285 ? -22.031 -17.797 3.186 1 91.56 285 MET B CA 1
ATOM 5156 C C . MET B 1 285 ? -23.219 -18.484 2.502 1 91.56 285 MET B C 1
ATOM 5158 O O . MET B 1 285 ? -24.375 -18.297 2.895 1 91.56 285 MET B O 1
ATOM 5162 N N . GLN B 1 286 ? -22.891 -19.125 1.381 1 90.69 286 GLN B N 1
ATOM 5163 C CA . GLN B 1 286 ? -23.859 -19.938 0.667 1 90.69 286 GLN B CA 1
ATOM 5164 C C . GLN B 1 286 ? -23.312 -21.344 0.402 1 90.69 286 GLN B C 1
ATOM 5166 O O . GLN B 1 286 ? -22.266 -21.5 -0.253 1 90.69 286 GLN B O 1
ATOM 5171 N N . SER B 1 287 ? -24 -22.375 0.81 1 88.75 287 SER B N 1
ATOM 5172 C CA . SER B 1 287 ? -23.594 -23.766 0.605 1 88.75 287 SER B CA 1
ATOM 5173 C C . SER B 1 287 ? -22.125 -23.969 1.009 1 88.75 287 SER B C 1
ATOM 5175 O O . SER B 1 287 ? -21.344 -24.516 0.236 1 88.75 287 SER B O 1
ATOM 5177 N N . ASN B 1 288 ? -21.656 -23.359 2.086 1 85.31 288 ASN B N 1
ATOM 5178 C CA . ASN B 1 288 ? -20.359 -23.531 2.719 1 85.31 288 ASN B CA 1
ATOM 5179 C C . ASN B 1 288 ? -19.266 -22.797 1.944 1 85.31 288 ASN B C 1
ATOM 5181 O O . ASN B 1 288 ? -18.094 -23.141 2.053 1 85.31 288 ASN B O 1
ATOM 5185 N N . HIS B 1 289 ? -19.75 -21.891 1.107 1 90.75 289 HIS B N 1
ATOM 5186 C CA . HIS B 1 289 ? -18.797 -21.047 0.389 1 90.75 289 HIS B CA 1
ATOM 5187 C C . HIS B 1 289 ? -19.109 -19.578 0.59 1 90.75 289 HIS B C 1
ATOM 5189 O O . HIS B 1 289 ? -20.266 -19.188 0.734 1 90.75 289 HIS B O 1
ATOM 5195 N N . PHE B 1 290 ? -18.031 -18.797 0.675 1 95 290 PHE B N 1
ATOM 5196 C CA . PHE B 1 290 ? -18.219 -17.344 0.718 1 95 290 PHE B CA 1
ATOM 5197 C C . PHE B 1 290 ? -18.438 -16.781 -0.682 1 95 290 PHE B C 1
ATOM 5199 O O . PHE B 1 290 ? -17.609 -17 -1.576 1 95 290 PHE B O 1
ATOM 5206 N N . ILE B 1 291 ? -19.547 -16.078 -0.829 1 95.94 291 ILE B N 1
ATOM 5207 C CA . ILE B 1 291 ? -19.875 -15.508 -2.127 1 95.94 291 ILE B CA 1
ATOM 5208 C C . ILE B 1 291 ? -19.984 -13.992 -2.002 1 95.94 291 ILE B C 1
ATOM 5210 O O . ILE B 1 291 ? -20.641 -13.477 -1.096 1 95.94 291 ILE B O 1
ATOM 5214 N N . PRO B 1 292 ? -19.297 -13.266 -2.881 1 97.38 292 PRO B N 1
ATOM 5215 C CA . PRO B 1 292 ? -19.469 -11.805 -2.859 1 97.38 292 PRO B CA 1
ATOM 5216 C C . PRO B 1 292 ? -20.875 -11.375 -3.25 1 97.38 292 PRO B C 1
ATOM 5218 O O . PRO B 1 292 ? -21.438 -11.891 -4.219 1 97.38 292 PRO B O 1
ATOM 5221 N N . VAL B 1 293 ? -21.438 -10.492 -2.541 1 97.62 293 VAL B N 1
ATOM 5222 C CA . VAL B 1 293 ? -22.766 -9.961 -2.832 1 97.62 293 VAL B CA 1
ATOM 5223 C C . VAL B 1 293 ? -22.781 -8.445 -2.621 1 97.62 293 VAL B C 1
ATOM 5225 O O . VAL B 1 293 ? -21.844 -7.887 -2.055 1 97.62 293 VAL B O 1
ATOM 5228 N N . ASN B 1 294 ? -23.812 -7.738 -3.139 1 97.5 294 ASN B N 1
ATOM 5229 C CA . ASN B 1 294 ? -24.062 -6.316 -2.928 1 97.5 294 ASN B CA 1
ATOM 5230 C C . ASN B 1 294 ? -22.859 -5.469 -3.371 1 97.5 294 ASN B C 1
ATOM 5232 O O . ASN B 1 294 ? -22.453 -4.543 -2.664 1 97.5 294 ASN B O 1
ATOM 5236 N N . GLN B 1 295 ? -22.312 -5.906 -4.469 1 98 295 GLN B N 1
ATOM 5237 C CA . GLN B 1 295 ? -21.156 -5.168 -4.984 1 98 295 GLN B CA 1
ATOM 5238 C C . GLN B 1 295 ? -21.609 -3.984 -5.84 1 98 295 GLN B C 1
ATOM 5240 O O . GLN B 1 295 ? -22.453 -4.133 -6.723 1 98 295 GLN B O 1
ATOM 5245 N N . SER B 1 296 ? -21.109 -2.781 -5.531 1 98.19 296 SER B N 1
ATOM 5246 C CA . SER B 1 296 ? -21.359 -1.574 -6.316 1 98.19 296 SER B CA 1
ATOM 5247 C C . SER B 1 296 ? -20.328 -0.493 -5.992 1 98.19 296 SER B C 1
ATOM 5249 O O . SER B 1 296 ? -19.609 -0.589 -4.992 1 98.19 296 SER B O 1
ATOM 5251 N N . GLN B 1 297 ? -20.188 0.404 -6.891 1 97.94 297 GLN B N 1
ATOM 5252 C CA . GLN B 1 297 ? -19.297 1.546 -6.711 1 97.94 297 GLN B CA 1
ATOM 5253 C C . GLN B 1 297 ? -20.078 2.857 -6.703 1 97.94 297 GLN B C 1
ATOM 5255 O O . GLN B 1 297 ? -20.953 3.066 -7.543 1 97.94 297 GLN B O 1
ATOM 5260 N N . GLN B 1 298 ? -19.75 3.678 -5.715 1 97.88 298 GLN B N 1
ATOM 5261 C CA . GLN B 1 298 ? -20.391 4.992 -5.602 1 97.88 298 GLN B CA 1
ATOM 5262 C C . GLN B 1 298 ? -19.328 6.086 -5.43 1 97.88 298 GLN B C 1
ATOM 5264 O O . GLN B 1 298 ? -18.609 6.105 -4.438 1 97.88 298 GLN B O 1
ATOM 5269 N N . VAL B 1 299 ? -19.219 6.93 -6.441 1 97.69 299 VAL B N 1
ATOM 5270 C CA . VAL B 1 299 ? -18.391 8.125 -6.285 1 97.69 299 VAL B CA 1
ATOM 5271 C C . VAL B 1 299 ? -19.156 9.188 -5.516 1 97.69 299 VAL B C 1
ATOM 5273 O O . VAL B 1 299 ? -20.219 9.633 -5.953 1 97.69 299 VAL B O 1
ATOM 5276 N N . LEU B 1 300 ? -18.641 9.594 -4.422 1 97.06 300 LEU B N 1
ATOM 5277 C CA . LEU B 1 300 ? -19.344 10.531 -3.562 1 97.06 300 LEU B CA 1
ATOM 5278 C C . LEU B 1 300 ? -19.078 11.977 -3.986 1 97.06 300 LEU B C 1
ATOM 5280 O O . LEU B 1 300 ? -17.922 12.344 -4.23 1 97.06 300 LEU B O 1
ATOM 5284 N N . GLN B 1 301 ? -20.062 12.719 -4.082 1 93.88 301 GLN B N 1
ATOM 5285 C CA . GLN B 1 301 ? -19.938 14.125 -4.449 1 93.88 301 GLN B CA 1
ATOM 5286 C C . GLN B 1 301 ? -19.328 14.938 -3.303 1 93.88 301 GLN B C 1
ATOM 5288 O O . GLN B 1 301 ? -19.719 14.773 -2.145 1 93.88 301 GLN B O 1
ATOM 5293 N N . ILE B 1 302 ? -18.391 15.688 -3.711 1 93.62 302 ILE B N 1
ATOM 5294 C CA . ILE B 1 302 ? -17.688 16.516 -2.729 1 93.62 302 ILE B CA 1
ATOM 5295 C C . ILE B 1 302 ? -17.859 17.984 -3.072 1 93.62 302 ILE B C 1
ATOM 5297 O O . ILE B 1 302 ? -17.734 18.375 -4.234 1 93.62 302 ILE B O 1
ATOM 5301 N N . GLU B 1 303 ? -18.156 18.781 -2.098 1 89.94 303 GLU B N 1
ATOM 5302 C CA . GLU B 1 303 ? -18.266 20.234 -2.297 1 89.94 303 GLU B CA 1
ATOM 5303 C C . GLU B 1 303 ? -16.922 20.828 -2.695 1 89.94 303 GLU B C 1
ATOM 5305 O O . GLU B 1 303 ? -15.875 20.438 -2.166 1 89.94 303 GLU B O 1
ATOM 5310 N N . LYS B 1 304 ? -17.047 21.719 -3.633 1 88.12 304 LYS B N 1
ATOM 5311 C CA . LYS B 1 304 ? -15.828 22.422 -4.02 1 88.12 304 LYS B CA 1
ATOM 5312 C C . LYS B 1 304 ? -15.5 23.531 -3.033 1 88.12 304 LYS B C 1
ATOM 5314 O O . LYS B 1 304 ? -16.219 24.531 -2.953 1 88.12 304 LYS B O 1
ATOM 5319 N N . ASN B 1 305 ? -14.602 23.359 -2.213 1 89.94 305 ASN B N 1
ATOM 5320 C CA . ASN B 1 305 ? -14.117 24.312 -1.234 1 89.94 305 ASN B CA 1
ATOM 5321 C C . ASN B 1 305 ? -12.641 24.094 -0.898 1 89.94 305 ASN B C 1
ATOM 5323 O O . ASN B 1 305 ? -12.219 22.953 -0.683 1 89.94 305 ASN B O 1
ATOM 5327 N N . GLU B 1 306 ? -11.945 25.188 -0.787 1 94.06 306 GLU B N 1
ATOM 5328 C CA . GLU B 1 306 ? -10.531 25.078 -0.437 1 94.06 306 GLU B CA 1
ATOM 5329 C C . GLU B 1 306 ? -10.352 24.766 1.045 1 94.06 306 GLU B C 1
ATOM 5331 O O . GLU B 1 306 ? -10.773 25.531 1.905 1 94.06 306 GLU B O 1
ATOM 5336 N N . PRO B 1 307 ? -9.734 23.703 1.312 1 96.88 307 PRO B N 1
ATOM 5337 C CA . PRO B 1 307 ? -9.578 23.297 2.713 1 96.88 307 PRO B CA 1
ATOM 5338 C C . PRO B 1 307 ? -8.898 24.375 3.561 1 96.88 307 PRO B C 1
ATOM 5340 O O . PRO B 1 307 ? -9.336 24.641 4.684 1 96.88 307 PRO B O 1
ATOM 5343 N N . LEU B 1 308 ? -7.914 25.047 3.027 1 97.88 308 LEU B N 1
ATOM 5344 C CA . LEU B 1 308 ? -7.203 26.047 3.799 1 97.88 308 LEU B CA 1
ATOM 5345 C C . LEU B 1 308 ? -8.109 27.25 4.098 1 97.88 308 LEU B C 1
ATOM 5347 O O . LEU B 1 308 ? -8.008 27.844 5.168 1 97.88 308 LEU B O 1
ATOM 5351 N N . LYS B 1 309 ? -8.93 27.594 3.197 1 98.12 309 LYS B N 1
ATOM 5352 C CA . LYS B 1 309 ? -9.922 28.641 3.439 1 98.12 309 LYS B CA 1
ATOM 5353 C C . LYS B 1 309 ? -10.812 28.297 4.625 1 98.12 309 LYS B C 1
ATOM 5355 O O . LYS B 1 309 ? -11.125 29.156 5.453 1 98.12 309 LYS B O 1
ATOM 5360 N N . ARG B 1 310 ? -11.164 27.062 4.684 1 97.88 310 ARG B N 1
ATOM 5361 C CA . ARG B 1 310 ? -12.008 26.594 5.777 1 97.88 310 ARG B CA 1
ATOM 5362 C C . ARG B 1 310 ? -11.258 26.641 7.105 1 97.88 310 ARG B C 1
ATOM 5364 O O . ARG B 1 310 ? -11.859 26.922 8.148 1 97.88 310 ARG B O 1
ATOM 5371 N N . VAL B 1 311 ? -9.984 26.297 7.074 1 98.44 311 VAL B N 1
ATOM 5372 C CA . VAL B 1 311 ? -9.164 26.422 8.273 1 98.44 311 VAL B CA 1
ATOM 5373 C C . VAL B 1 311 ? -9.195 27.859 8.781 1 98.44 311 VAL B C 1
ATOM 5375 O O . VAL B 1 311 ? -9.469 28.109 9.953 1 98.44 311 VAL B O 1
ATOM 5378 N N . CYS B 1 312 ? -8.961 28.797 7.871 1 98.38 312 CYS B N 1
ATOM 5379 C CA . CYS B 1 312 ? -8.914 30.219 8.219 1 98.38 312 CYS B CA 1
ATOM 5380 C C . CYS B 1 312 ? -10.258 30.703 8.75 1 98.38 312 CYS B C 1
ATOM 5382 O O . CYS B 1 312 ? -10.32 31.391 9.766 1 98.38 312 CYS B O 1
ATOM 5384 N N . ASP B 1 313 ? -11.281 30.281 8.094 1 97.94 313 ASP B N 1
ATOM 5385 C CA . ASP B 1 313 ? -12.633 30.656 8.508 1 97.94 313 ASP B CA 1
ATOM 5386 C C . ASP B 1 313 ? -12.938 30.125 9.906 1 97.94 313 ASP B C 1
ATOM 5388 O O . ASP B 1 313 ? -13.531 30.828 10.727 1 97.94 313 ASP B O 1
ATOM 5392 N N . ARG B 1 314 ? -12.562 28.906 10.125 1 98.25 314 ARG B N 1
ATOM 5393 C CA . ARG B 1 314 ? -12.812 28.297 11.43 1 98.25 314 ARG B CA 1
ATOM 5394 C C . ARG B 1 314 ? -12.047 29.016 12.531 1 98.25 314 ARG B C 1
ATOM 5396 O O . ARG B 1 314 ? -12.555 29.172 13.641 1 98.25 314 ARG B O 1
ATOM 5403 N N . PHE B 1 315 ? -10.82 29.359 12.234 1 98.56 315 PHE B N 1
ATOM 5404 C CA . PHE B 1 315 ? -10.016 30.078 13.211 1 98.56 315 PHE B CA 1
ATOM 5405 C C . PHE B 1 315 ? -10.703 31.391 13.617 1 98.56 315 PHE B C 1
ATOM 5407 O O . PHE B 1 315 ? -10.828 31.672 14.812 1 98.56 315 PHE B O 1
ATOM 5414 N N . VAL B 1 316 ? -11.172 32.156 12.672 1 98.12 316 VAL B N 1
ATOM 5415 C CA . VAL B 1 316 ? -11.875 33.406 12.891 1 98.12 316 VAL B CA 1
ATOM 5416 C C . VAL B 1 316 ? -13.141 33.156 13.719 1 98.12 316 VAL B C 1
ATOM 5418 O O . VAL B 1 316 ? -13.406 33.875 14.68 1 98.12 316 VAL B O 1
ATOM 5421 N N . HIS B 1 317 ? -13.812 32.125 13.336 1 97.62 317 HIS B N 1
ATOM 5422 C CA . HIS B 1 317 ? -15.031 31.781 14.055 1 97.62 317 HIS B CA 1
ATOM 5423 C C . HIS B 1 317 ? -14.742 31.469 15.516 1 97.62 317 HIS B C 1
ATOM 5425 O O . HIS B 1 317 ? -15.484 31.891 16.406 1 97.62 317 HIS B O 1
ATOM 5431 N N . CYS B 1 318 ? -13.688 30.719 15.742 1 98.06 318 CYS B N 1
ATOM 5432 C CA . CYS B 1 318 ? -13.312 30.359 17.094 1 98.06 318 CYS B CA 1
ATOM 5433 C C . CYS B 1 318 ? -12.961 31.578 17.922 1 98.06 318 CYS B C 1
ATOM 5435 O O . CYS B 1 318 ? -13.289 31.656 19.109 1 98.06 318 CYS B O 1
ATOM 5437 N N . ILE B 1 319 ? -12.312 32.531 17.344 1 97.62 319 ILE B N 1
ATOM 5438 C CA . ILE B 1 319 ? -11.945 33.781 18.031 1 97.62 319 ILE B CA 1
ATOM 5439 C C . ILE B 1 319 ? -13.211 34.562 18.375 1 97.62 319 ILE B C 1
ATOM 5441 O O . ILE B 1 319 ? -13.398 34.969 19.516 1 97.62 319 ILE B O 1
ATOM 5445 N N . HIS B 1 320 ? -14.078 34.719 17.438 1 96.81 320 HIS B N 1
ATOM 5446 C CA . HIS B 1 320 ? -15.289 35.5 17.609 1 96.81 320 HIS B CA 1
ATOM 5447 C C . HIS B 1 320 ? -16.188 34.906 18.688 1 96.81 320 HIS B C 1
ATOM 5449 O O . HIS B 1 320 ? -16.797 35.625 19.469 1 96.81 320 HIS B O 1
ATOM 5455 N N . ASN B 1 321 ? -16.219 33.625 18.734 1 96.25 321 ASN B N 1
ATOM 5456 C CA . ASN B 1 321 ? -17.141 32.938 19.641 1 96.25 321 ASN B CA 1
ATOM 5457 C C . ASN B 1 321 ? -16.453 32.5 20.922 1 96.25 321 ASN B C 1
ATOM 5459 O O . ASN B 1 321 ? -17.094 31.953 21.812 1 96.25 321 ASN B O 1
ATOM 5463 N N . ASN B 1 322 ? -15.195 32.656 20.953 1 95.88 322 ASN B N 1
ATOM 5464 C CA . ASN B 1 322 ? -14.391 32.25 22.109 1 95.88 322 ASN B CA 1
ATOM 5465 C C . ASN B 1 322 ? -14.609 30.781 22.438 1 95.88 322 ASN B C 1
ATOM 5467 O O . ASN B 1 322 ? -14.906 30.438 23.594 1 95.88 322 ASN B O 1
ATOM 5471 N N . THR B 1 323 ? -14.555 29.953 21.438 1 95.75 323 THR B N 1
ATOM 5472 C CA . THR B 1 323 ? -14.703 28.516 21.578 1 95.75 323 THR B CA 1
ATOM 5473 C C . THR B 1 323 ? -13.562 27.781 20.891 1 95.75 323 THR B C 1
ATOM 5475 O O . THR B 1 323 ? -13.164 28.141 19.781 1 95.75 323 THR B O 1
ATOM 5478 N N . PRO B 1 324 ? -13.031 26.797 21.578 1 95.75 324 PRO B N 1
ATOM 5479 C CA . PRO B 1 324 ? -11.953 26.047 20.953 1 95.75 324 PRO B CA 1
ATOM 5480 C C . PRO B 1 324 ? -12.422 25.266 19.719 1 95.75 324 PRO B C 1
ATOM 5482 O O . PRO B 1 324 ? -13.586 24.844 19.656 1 95.75 324 PRO B O 1
ATOM 5485 N N . CYS B 1 325 ? -11.555 25.141 18.812 1 96.06 325 CYS B N 1
ATOM 5486 C CA . CYS B 1 325 ? -11.844 24.312 17.656 1 96.06 325 CYS B CA 1
ATOM 5487 C C . CYS B 1 325 ? -11.805 22.828 18.016 1 96.06 325 CYS B C 1
ATOM 5489 O O . CYS B 1 325 ? -10.758 22.297 18.375 1 96.06 325 CYS B O 1
ATOM 5491 N N . MET B 1 326 ? -12.812 22.141 17.859 1 92.12 326 MET B N 1
ATOM 5492 C CA . MET B 1 326 ? -12.875 20.719 18.234 1 92.12 326 MET B CA 1
ATOM 5493 C C . MET B 1 326 ? -12.102 19.859 17.234 1 92.12 326 MET B C 1
ATOM 5495 O O . MET B 1 326 ? -11.578 18.812 17.609 1 92.12 326 MET B O 1
ATOM 5499 N N . VAL B 1 327 ? -11.922 20.312 16.078 1 94.69 327 VAL B N 1
ATOM 5500 C CA . VAL B 1 327 ? -11.359 19.547 14.969 1 94.69 327 VAL B CA 1
ATOM 5501 C C . VAL B 1 327 ? -9.836 19.625 15 1 94.69 327 VAL B C 1
ATOM 5503 O O . VAL B 1 327 ? -9.141 18.656 14.688 1 94.69 327 VAL B O 1
ATOM 5506 N N . SER B 1 328 ? -9.344 20.844 15.43 1 97.5 328 SER B N 1
ATOM 5507 C CA . SER B 1 328 ? -7.91 21.047 15.258 1 97.5 328 SER B CA 1
ATOM 5508 C C . SER B 1 328 ? -7.348 21.953 16.344 1 97.5 328 SER B C 1
ATOM 5510 O O . SER B 1 328 ? -6.547 22.844 16.062 1 97.5 328 SER B O 1
ATOM 5512 N N . SER B 1 329 ? -7.773 21.781 17.562 1 97.25 329 SER B N 1
ATOM 5513 C CA . SER B 1 329 ? -7.238 22.531 18.703 1 97.25 329 SER B CA 1
ATOM 5514 C C . SER B 1 329 ? -5.797 22.125 19 1 97.25 329 SER B C 1
ATOM 5516 O O . SER B 1 329 ? -5.285 21.156 18.422 1 97.25 329 SER B O 1
ATOM 5518 N N . GLY B 1 330 ? -5.188 22.875 19.859 1 97.75 330 GLY B N 1
ATOM 5519 C CA . GLY B 1 330 ? -3.861 22.516 20.344 1 97.75 330 GLY B CA 1
ATOM 5520 C C . GLY B 1 330 ? -3.795 21.109 20.906 1 97.75 330 GLY B C 1
ATOM 5521 O O . GLY B 1 330 ? -2.811 20.406 20.703 1 97.75 330 GLY B O 1
ATOM 5522 N N . TRP B 1 331 ? -4.832 20.703 21.562 1 96.19 331 TRP B N 1
ATOM 5523 C CA . TRP B 1 331 ? -4.863 19.391 22.188 1 96.19 331 TRP B CA 1
ATOM 5524 C C . TRP B 1 331 ? -4.891 18.281 21.125 1 96.19 331 TRP B C 1
ATOM 5526 O O . TRP B 1 331 ? -4.262 17.234 21.297 1 96.19 331 TRP B O 1
ATOM 5536 N N . VAL B 1 332 ? -5.621 18.531 20.031 1 96.44 332 VAL B N 1
ATOM 5537 C CA . VAL B 1 332 ? -5.602 17.594 18.922 1 96.44 332 VAL B CA 1
ATOM 5538 C C . VAL B 1 332 ? -4.188 17.484 18.344 1 96.44 332 VAL B C 1
ATOM 5540 O O . VAL B 1 332 ? -3.695 16.391 18.078 1 96.44 332 VAL B O 1
ATOM 5543 N N . GLY B 1 333 ? -3.568 18.656 18.188 1 97.62 333 GLY B N 1
ATOM 5544 C CA . GLY B 1 333 ? -2.18 18.672 17.766 1 97.62 333 GLY B CA 1
ATOM 5545 C C . GLY B 1 333 ? -1.254 17.922 18.703 1 97.62 333 GLY B C 1
ATOM 5546 O O . GLY B 1 333 ? -0.332 17.234 18.25 1 97.62 333 GLY B O 1
ATOM 5547 N N . THR B 1 334 ? -1.502 18.031 20.016 1 96.69 334 THR B N 1
ATOM 5548 C CA . THR B 1 334 ? -0.698 17.359 21.031 1 96.69 334 THR B CA 1
ATOM 5549 C C . THR B 1 334 ? -0.833 15.852 20.906 1 96.69 334 THR B C 1
ATOM 5551 O O . THR B 1 334 ? 0.159 15.125 21 1 96.69 334 THR B O 1
ATOM 5554 N N . GLN B 1 335 ? -2.021 15.398 20.672 1 96.44 335 GLN B N 1
ATOM 5555 C CA . GLN B 1 335 ? -2.266 13.969 20.484 1 96.44 335 GLN B CA 1
ATOM 5556 C C . GLN B 1 335 ? -1.486 13.43 19.297 1 96.44 335 GLN B C 1
ATOM 5558 O O . GLN B 1 335 ? -0.902 12.344 19.359 1 96.44 335 GLN B O 1
ATOM 5563 N N . LEU B 1 336 ? -1.507 14.156 18.25 1 97.75 336 LEU B N 1
ATOM 5564 C CA . LEU B 1 336 ? -0.81 13.727 17.047 1 97.75 336 LEU B CA 1
ATOM 5565 C C . LEU B 1 336 ? 0.698 13.695 17.266 1 97.75 336 LEU B C 1
ATOM 5567 O O . LEU B 1 336 ? 1.376 12.766 16.828 1 97.75 336 LEU B O 1
ATOM 5571 N N . VAL B 1 337 ? 1.231 14.664 17.984 1 97.12 337 VAL B N 1
ATOM 5572 C CA . VAL B 1 337 ? 2.656 14.688 18.297 1 97.12 337 VAL B CA 1
ATOM 5573 C C . VAL B 1 337 ? 3.002 13.508 19.203 1 97.12 337 VAL B C 1
ATOM 5575 O O . VAL B 1 337 ? 4.066 12.906 19.062 1 97.12 337 VAL B O 1
ATOM 5578 N N . ASN B 1 338 ? 2.1 13.195 20.156 1 97 338 ASN B N 1
ATOM 5579 C CA . ASN B 1 338 ? 2.299 12.023 21 1 97 338 ASN B CA 1
ATOM 5580 C C . ASN B 1 338 ? 2.453 10.75 20.188 1 97 338 ASN B C 1
ATOM 5582 O O . ASN B 1 338 ? 3.338 9.938 20.453 1 97 338 ASN B O 1
ATOM 5586 N N . ILE B 1 339 ? 1.629 10.562 19.219 1 97.94 339 ILE B N 1
ATOM 5587 C CA . ILE B 1 339 ? 1.665 9.398 18.344 1 97.94 339 ILE B CA 1
ATOM 5588 C C . ILE B 1 339 ? 2.973 9.383 17.562 1 97.94 339 ILE B C 1
ATOM 5590 O O . ILE B 1 339 ? 3.646 8.352 17.484 1 97.94 339 ILE B O 1
ATOM 5594 N N . LEU B 1 340 ? 3.367 10.523 17 1 97.88 340 LEU B N 1
ATOM 5595 C CA . LEU B 1 340 ? 4.594 10.625 16.219 1 97.88 340 LEU B CA 1
ATOM 5596 C C . LEU B 1 340 ? 5.816 10.312 17.078 1 97.88 340 LEU B C 1
ATOM 5598 O O . LEU B 1 340 ? 6.727 9.617 16.625 1 97.88 340 LEU B O 1
ATOM 5602 N N . ALA B 1 341 ? 5.797 10.852 18.266 1 96.25 341 ALA B N 1
ATOM 5603 C CA . ALA B 1 341 ? 6.906 10.586 19.172 1 96.25 341 ALA B CA 1
ATOM 5604 C C . ALA B 1 341 ? 7.023 9.094 19.469 1 96.25 341 ALA B C 1
ATOM 5606 O O . ALA B 1 341 ? 8.125 8.547 19.5 1 96.25 341 ALA B O 1
ATOM 5607 N N . ALA B 1 342 ? 5.922 8.5 19.703 1 97.25 342 ALA B N 1
ATOM 5608 C CA . ALA B 1 342 ? 5.906 7.059 19.953 1 97.25 342 ALA B CA 1
ATOM 5609 C C . ALA B 1 342 ? 6.398 6.281 18.734 1 97.25 342 ALA B C 1
ATOM 5611 O O . ALA B 1 342 ? 7.113 5.285 18.875 1 97.25 342 ALA B O 1
ATOM 5612 N N . LEU B 1 343 ? 6.035 6.684 17.594 1 97.88 343 LEU B N 1
ATOM 5613 C CA . LEU B 1 343 ? 6.484 6.043 16.375 1 97.88 343 LEU B CA 1
ATOM 5614 C C . LEU B 1 343 ? 7.992 6.188 16.203 1 97.88 343 LEU B C 1
ATOM 5616 O O . LEU B 1 343 ? 8.664 5.25 15.758 1 97.88 343 LEU B O 1
ATOM 5620 N N . THR B 1 344 ? 8.5 7.375 16.516 1 96.44 344 THR B N 1
ATOM 5621 C CA . THR B 1 344 ? 9.945 7.566 16.484 1 96.44 344 THR B CA 1
ATOM 5622 C C . THR B 1 344 ? 10.648 6.609 17.438 1 96.44 344 THR B C 1
ATOM 5624 O O . THR B 1 344 ? 11.672 6.023 17.109 1 96.44 344 THR B O 1
ATOM 5627 N N . GLU B 1 345 ? 10.055 6.508 18.625 1 95.31 345 GLU B N 1
ATOM 5628 C CA . GLU B 1 345 ? 10.594 5.555 19.594 1 95.31 345 GLU B CA 1
ATOM 5629 C C . GLU B 1 345 ? 10.617 4.141 19.016 1 95.31 345 GLU B C 1
ATOM 5631 O O . GLU B 1 345 ? 11.625 3.436 19.125 1 95.31 345 GLU B O 1
ATOM 5636 N N . SER B 1 346 ? 9.547 3.713 18.438 1 96.81 346 SER B N 1
ATOM 5637 C CA . SER B 1 346 ? 9.461 2.4 17.797 1 96.81 346 SER B CA 1
ATOM 5638 C C . SER B 1 346 ? 10.508 2.24 16.703 1 96.81 346 SER B C 1
ATOM 5640 O O . SER B 1 346 ? 11.195 1.216 16.641 1 96.81 346 SER B O 1
ATOM 5642 N N . LEU B 1 347 ? 10.602 3.256 15.875 1 95.12 347 LEU B N 1
ATOM 5643 C CA . LEU B 1 347 ? 11.562 3.264 14.773 1 95.12 347 LEU B CA 1
ATOM 5644 C C . LEU B 1 347 ? 12.984 3.057 15.289 1 95.12 347 LEU B C 1
ATOM 5646 O O . LEU B 1 347 ? 13.75 2.285 14.711 1 95.12 347 LEU B O 1
ATOM 5650 N N . ASN B 1 348 ? 13.328 3.676 16.359 1 93.56 348 ASN B N 1
ATOM 5651 C CA . ASN B 1 348 ? 14.664 3.605 16.953 1 93.56 348 ASN B CA 1
ATOM 5652 C C . ASN B 1 348 ? 14.906 2.25 17.609 1 93.56 348 ASN B C 1
ATOM 5654 O O . ASN B 1 348 ? 16.047 1.897 17.906 1 93.56 348 ASN B O 1
ATOM 5658 N N . GLN B 1 349 ? 13.836 1.567 17.906 1 92.75 349 GLN B N 1
ATOM 5659 C CA . GLN B 1 349 ? 13.945 0.257 18.531 1 92.75 349 GLN B CA 1
ATOM 5660 C C . GLN B 1 349 ? 13.609 -0.859 17.562 1 92.75 349 GLN B C 1
ATOM 5662 O O . GLN B 1 349 ? 13.023 -1.877 17.938 1 92.75 349 GLN B O 1
ATOM 5667 N N . ASN B 1 350 ? 13.758 -0.639 16.297 1 88.12 350 ASN B N 1
ATOM 5668 C CA . ASN B 1 350 ? 13.641 -1.616 15.219 1 88.12 350 ASN B CA 1
ATOM 5669 C C . ASN B 1 350 ? 12.219 -2.17 15.125 1 88.12 350 ASN B C 1
ATOM 5671 O O . ASN B 1 350 ? 12.023 -3.381 15 1 88.12 350 ASN B O 1
ATOM 5675 N N . GLY B 1 351 ? 11.281 -1.292 15.367 1 92.69 351 GLY B N 1
ATOM 5676 C CA . GLY B 1 351 ? 9.891 -1.65 15.117 1 92.69 351 GLY B CA 1
ATOM 5677 C C . GLY B 1 351 ? 9.203 -2.225 16.344 1 92.69 351 GLY B C 1
ATOM 5678 O O . GLY B 1 351 ? 8.141 -2.846 16.219 1 92.69 351 GLY B O 1
ATOM 5679 N N . LYS B 1 352 ? 9.773 -2.084 17.484 1 94.56 352 LYS B N 1
ATOM 5680 C CA . LYS B 1 352 ? 9.148 -2.566 18.719 1 94.56 352 LYS B CA 1
ATOM 5681 C C . LYS B 1 352 ? 7.812 -1.874 18.969 1 94.56 352 LYS B C 1
ATOM 5683 O O . LYS B 1 352 ? 7.672 -0.675 18.703 1 94.56 352 LYS B O 1
ATOM 5688 N N . LEU B 1 353 ? 6.891 -2.65 19.469 1 96.44 353 LEU B N 1
ATOM 5689 C CA . LEU B 1 353 ? 5.582 -2.104 19.812 1 96.44 353 LEU B CA 1
ATOM 5690 C C . LEU B 1 353 ? 5.703 -1.092 20.953 1 96.44 353 LEU B C 1
ATOM 5692 O O . LEU B 1 353 ? 6.336 -1.367 21.969 1 96.44 353 LEU B O 1
ATOM 5696 N N . VAL B 1 354 ? 5.137 0.1 20.75 1 97.81 354 VAL B N 1
ATOM 5697 C CA . VAL B 1 354 ? 5.113 1.137 21.781 1 97.81 354 VAL B CA 1
ATOM 5698 C C . VAL B 1 354 ? 3.672 1.437 22.172 1 97.81 354 VAL B C 1
ATOM 5700 O O . VAL B 1 354 ? 2.842 1.768 21.328 1 97.81 354 VAL B O 1
ATOM 5703 N N . VAL B 1 355 ? 3.367 1.366 23.422 1 97.06 355 VAL B N 1
ATOM 5704 C CA . VAL B 1 355 ? 2.037 1.658 23.953 1 97.06 355 VAL B CA 1
ATOM 5705 C C . VAL B 1 355 ? 1.924 3.146 24.266 1 97.06 355 VAL B C 1
ATOM 5707 O O . VAL B 1 355 ? 2.816 3.721 24.891 1 97.06 355 VAL B O 1
ATOM 5710 N N . LEU B 1 356 ? 0.851 3.707 23.781 1 95.75 356 LEU B N 1
ATOM 5711 C CA . LEU B 1 356 ? 0.652 5.137 24 1 95.75 356 LEU B CA 1
ATOM 5712 C C . LEU B 1 356 ? 0.044 5.402 25.375 1 95.75 356 LEU B C 1
ATOM 5714 O O . LEU B 1 356 ? -0.816 4.648 25.828 1 95.75 356 LEU B O 1
ATOM 5718 N N . ASN B 1 357 ? 0.591 6.352 26.031 1 84.5 357 ASN B N 1
ATOM 5719 C CA . ASN B 1 357 ? -0.056 6.852 27.25 1 84.5 357 ASN B CA 1
ATOM 5720 C C . ASN B 1 357 ? -1.154 7.859 26.922 1 84.5 357 ASN B C 1
ATOM 5722 O O . ASN B 1 357 ? -0.867 8.984 26.516 1 84.5 357 ASN B O 1
ATOM 5726 N N . THR B 1 358 ? -2.361 7.465 27.016 1 71.44 358 THR B N 1
ATOM 5727 C CA . THR B 1 358 ? -3.447 8.328 26.562 1 71.44 358 THR B CA 1
ATOM 5728 C C . THR B 1 358 ? -3.977 9.18 27.719 1 71.44 358 THR B C 1
ATOM 5730 O O . THR B 1 358 ? -4.93 9.945 27.547 1 71.44 358 THR B O 1
ATOM 5733 N N . ASN B 1 359 ? -3.43 9.094 28.844 1 65.25 359 ASN B N 1
ATOM 5734 C CA . ASN B 1 359 ? -3.951 9.82 30 1 65.25 359 ASN B CA 1
ATOM 5735 C C . ASN B 1 359 ? -3.482 11.266 30.016 1 65.25 359 ASN B C 1
ATOM 5737 O O . ASN B 1 359 ? -3.928 12.062 30.844 1 65.25 359 ASN B O 1
ATOM 5741 N N . HIS B 1 360 ? -2.643 11.586 29.109 1 58.56 360 HIS B N 1
ATOM 5742 C CA . HIS B 1 360 ? -2.043 12.898 29.312 1 58.56 360 HIS B CA 1
ATOM 5743 C C . HIS B 1 360 ? -2.854 13.984 28.625 1 58.56 360 HIS B C 1
ATOM 5745 O O . HIS B 1 360 ? -2.48 15.164 28.656 1 58.56 360 HIS B O 1
ATOM 5751 N N . TYR B 1 361 ? -3.953 13.57 28.016 1 56.34 361 TYR B N 1
ATOM 5752 C CA . TYR B 1 361 ? -4.785 14.609 27.422 1 56.34 361 TYR B CA 1
ATOM 5753 C C . TYR B 1 361 ? -6.258 14.227 27.469 1 56.34 361 TYR B C 1
ATOM 5755 O O . TYR B 1 361 ? -6.598 13.047 27.531 1 56.34 361 TYR B O 1
#

pLDDT: mean 92.74, std 13.07, range [34.34, 98.94]

Solvent-accessible surface area (backbone atoms only — not comparable to full-atom values): 38115 Å² total; per-residue (Å²): 128,84,78,60,40,26,30,31,38,35,27,58,53,89,63,17,44,56,54,50,52,46,42,67,68,32,91,54,41,41,67,45,30,40,28,35,82,48,65,67,54,50,52,51,48,40,61,73,69,50,60,83,51,79,66,81,79,74,55,46,74,40,62,52,76,72,60,59,74,71,48,80,78,58,43,30,38,35,38,37,60,65,40,89,50,30,58,61,54,50,51,51,38,39,74,74,65,23,25,38,40,31,40,65,55,55,36,77,40,57,68,58,31,52,51,49,42,51,48,22,57,75,62,69,33,52,42,33,32,56,56,41,62,77,46,23,48,56,50,48,51,46,23,52,44,49,68,69,44,66,27,50,59,73,55,37,32,42,33,36,46,25,21,52,46,80,61,66,89,86,50,28,39,58,74,72,54,46,60,61,59,53,50,49,51,29,57,34,68,72,48,66,60,42,33,30,24,15,42,66,43,55,77,86,45,56,54,68,82,79,72,71,76,81,52,92,70,54,85,66,46,94,69,19,39,34,38,32,34,42,39,38,38,31,31,87,87,66,32,36,36,38,36,43,36,26,36,71,34,51,67,66,40,48,39,39,36,43,35,18,56,33,10,27,42,37,40,25,73,79,35,85,91,47,41,29,32,41,32,34,25,29,75,40,80,52,97,92,34,56,38,66,41,75,68,48,77,42,72,56,88,60,70,90,63,60,23,61,52,46,47,53,51,49,52,53,49,24,62,77,65,70,41,78,50,88,86,32,16,37,63,53,34,34,53,53,37,46,53,51,52,42,28,52,52,8,38,70,54,77,35,37,81,33,74,56,78,69,80,84,107,127,83,80,61,41,26,30,32,39,33,26,58,54,91,63,18,45,56,53,50,52,45,43,67,67,33,90,55,40,42,67,44,31,41,29,36,82,47,65,68,55,51,50,50,47,38,62,75,70,49,59,81,52,76,67,80,79,74,55,44,74,39,62,50,76,73,60,59,73,73,49,80,77,60,42,30,38,36,41,38,61,63,41,91,50,32,57,63,54,51,50,53,40,39,73,72,64,23,26,39,39,29,40,65,54,55,34,76,39,58,70,58,31,50,52,50,42,51,47,23,58,74,63,70,34,53,44,34,35,55,55,42,63,75,46,22,47,55,49,48,52,46,23,52,44,51,69,70,42,67,28,51,58,71,54,39,32,40,32,35,45,26,20,52,45,80,60,68,89,88,50,29,38,58,74,73,53,45,59,60,59,52,50,50,51,28,57,34,69,71,46,64,60,43,31,28,26,15,42,69,43,54,77,86,45,58,56,71,84,80,73,75,75,79,52,93,71,53,83,66,45,93,69,20,40,32,39,33,35,40,37,38,39,32,31,87,88,66,32,36,38,38,36,42,36,25,37,69,32,51,68,65,39,47,37,39,37,45,36,17,56,34,10,26,43,37,39,25,74,80,35,86,90,47,40,28,32,41,31,33,24,30,74,40,80,53,96,92,34,56,38,67,41,75,68,48,78,43,72,55,87,60,69,92,64,60,22,61,54,46,47,54,51,48,53,53,48,25,62,77,65,71,42,76,50,87,85,31,15,36,65,54,35,35,52,52,38,46,52,51,52,42,28,50,54,6,39,70,54,76,36,37,80,32,73,56,76,69,82,83,107

Nearest PDB structures (foldseek):
  1h6d-assembly3_I  TM=8.203E-01  e=2.259E-26  Zymomonas mobilis
  7x1x-assembly1_B  TM=7.980E-01  e=1.774E-25  Comamonas testosteroni KF-1
  3dty-assembly1_D  TM=7.765E-01  e=3.176E-24  Pseudomonas syringae pv. tomato
  3dty-assembly1_B  TM=7.544E-01  e=9.167E-24  Pseudomonas syringae pv. tomato
  3gfg-assembly2_D  TM=7.929E-01  e=2.448E-20  Bacillus subtilis subsp. subtilis str. 168

InterPro domains:
  IPR000683 Gfo/Idh/MocA-like oxidoreductase, N-terminal [PF01408] (5-131)
  IPR036291 NAD(P)-binding domain superfamily [SSF51735] (3-159)
  IPR051450 Gfo/Idh/MocA Oxidoreductases [PTHR43377] (1-350)
  IPR055170 GFO/IDH/MocA-like oxidoreductase domain [PF22725] (143-265)

Secondary structure (DSSP, 8-state):
---PEEEEEE--STTHHHHHHHHHH-TTEEEEEEE-S-HHHHHHHIIIIISS---S---EEES-GGGGGGSTT--EEEE-S-GGGHHHHHHHHHHTT-EEEEESSS-S-HHHHHHHHHHHHHHT--EEEE-GGGG-HHHHHHHHHHHTTTT-SEEEEEEEEEEE-PPPSSS-HHHHHHHHHHHHHHHHHT---SEEEEEEE-SSB----S-S---TT---BTTBB-SEEEEEEE-TTS-EEEEEEESEEEEEEEEEEEEETTEEEEEETT-SS-SEEEEEEEEEEETTEEEEEEEEEEEPP-----HHHHHHHHHHHHHHHT---TTTBHHHHHHHHHHHHHHHHHHHTTT--EE--GGG-/---PEEEEEE--STTHHHHHHHHHH-TTEEEEEEE-S-HHHHHHHIIIIISS---S---EEES-GGGGGGSTT--EEEE-S-GGGHHHHHHHHHHTT-EEEEESSS-S-HHHHHHHHHHHHHHT--EEEE-GGGG-HHHHHHHHHHHTTTT-SEEEEEEEEEEE-PPPSSS-HHHHHHHHHHHHHHHHHT---SEEEEEEE-SSB---SS-S---TT---BTTBB-SEEEEEEE-TTS-EEEEEEESEEEEEEEEEEEEETTEEEEEETT-SS-SEEEEEEEEEEETTEEEEEEEEEEEPP-----HHHHHHHHHHHHHHHT---TTTBHHHHHHHHHHHHHHHHHHHTTT--EE--GGG-